Protein AF-0000000075380581 (afdb_homodimer)

Secondary structure (DSSP, 8-state):
--HHHHHHHHHHHHHHHHHHHHHHHHHHHHHHH--TTTTSPPP--TT-EEEE--TT-S-EEEEEE-TTS-EEEEEEEEEEEPTT--SS--EEEEEEEEEE-TT-S-EEEEEEEEEEEETTEEEEEEEEEEEE-TT----TTB-----GGGS-HHHHHHHHHHHHTTT-SHHHHHHHHHHHHHHHHHHHHHHHHHHHHHHHHT-/--HHHHHHHHHHHHHHHHHHHHHHHHHHHHHHH--TTTTSPP---TT-EEEE--TTBS-EEEEEE-TTS-EEEEEEEEEEEPTT--SS--EEEEEEEEEE-TT-S-EEEEEEEEEEEETTEEEEEEEEEEEE-TT----TTS-----GGGS-HHHHHHHHHHHHTTT-SHHHHHHHHHHHHHHHHHHHHHHHHHHHHHHHTT-

Structure (mmCIF, N/CA/C/O backbone):
data_AF-0000000075380581-model_v1
#
loop_
_entity.id
_entity.type
_entity.pdbx_description
1 polymer 'JHL06B08.3 protein, putative'
#
loop_
_atom_site.group_PDB
_atom_site.id
_atom_site.type_symbol
_atom_site.label_atom_id
_atom_site.label_alt_id
_atom_site.label_comp_id
_atom_site.label_asym_id
_atom_site.label_entity_id
_atom_site.label_seq_id
_atom_site.pdbx_PDB_ins_code
_atom_site.Cartn_x
_atom_site.Cartn_y
_atom_site.Cartn_z
_atom_site.occupancy
_atom_site.B_iso_or_equiv
_atom_site.auth_seq_id
_atom_site.auth_comp_id
_atom_site.auth_asym_id
_atom_site.auth_atom_id
_atom_site.pdbx_PDB_model_num
ATOM 1 N N . MET A 1 1 ? -52.375 -24.969 -2.828 1 60.91 1 MET A N 1
ATOM 2 C CA . MET A 1 1 ? -51.75 -25.359 -4.098 1 60.91 1 MET A CA 1
ATOM 3 C C . MET A 1 1 ? -52.25 -26.734 -4.539 1 60.91 1 MET A C 1
ATOM 5 O O . MET A 1 1 ? -52.188 -27.688 -3.764 1 60.91 1 MET A O 1
ATOM 9 N N . THR A 1 2 ? -52.875 -26.688 -5.574 1 78.69 2 THR A N 1
ATOM 10 C CA . THR A 1 2 ? -53.469 -27.938 -6.023 1 78.69 2 THR A CA 1
ATOM 11 C C . THR A 1 2 ? -52.375 -28.938 -6.418 1 78.69 2 THR A C 1
ATOM 13 O O . THR A 1 2 ? -51.25 -28.547 -6.707 1 78.69 2 THR A O 1
ATOM 16 N N . ARG A 1 3 ? -52.656 -30.078 -6.191 1 85.56 3 ARG A N 1
ATOM 17 C CA . ARG A 1 3 ? -51.75 -31.188 -6.488 1 85.56 3 ARG A CA 1
ATOM 18 C C . ARG A 1 3 ? -51.156 -31.047 -7.887 1 85.56 3 ARG A C 1
ATOM 20 O O . ARG A 1 3 ? -49.969 -31.312 -8.094 1 85.56 3 ARG A O 1
ATOM 27 N N . ALA A 1 4 ? -51.906 -30.625 -8.773 1 85.25 4 ALA A N 1
ATOM 28 C CA . ALA A 1 4 ? -51.469 -30.438 -10.156 1 85.25 4 ALA A CA 1
ATOM 29 C C . ALA A 1 4 ? -50.406 -29.344 -10.242 1 85.25 4 ALA A C 1
ATOM 31 O O . ALA A 1 4 ? -49.438 -29.469 -10.984 1 85.25 4 ALA A O 1
ATOM 32 N N . THR A 1 5 ? -50.562 -28.422 -9.359 1 88.81 5 THR A N 1
ATOM 33 C CA . THR A 1 5 ? -49.625 -27.297 -9.359 1 88.81 5 THR A CA 1
ATOM 34 C C . THR A 1 5 ? -48.281 -27.703 -8.781 1 88.81 5 THR A C 1
ATOM 36 O O . THR A 1 5 ? -47.219 -27.281 -9.266 1 88.81 5 THR A O 1
ATOM 39 N N . GLN A 1 6 ? -48.344 -28.609 -7.898 1 88.81 6 GLN A N 1
ATOM 40 C CA . GLN A 1 6 ? -47.125 -29.094 -7.262 1 88.81 6 GLN A CA 1
ATOM 41 C C . GLN A 1 6 ? -46.312 -29.953 -8.227 1 88.81 6 GLN A C 1
ATOM 43 O O . GLN A 1 6 ? -45.094 -29.844 -8.289 1 88.81 6 GLN A O 1
ATOM 48 N N . ILE A 1 7 ? -47.031 -30.719 -8.867 1 86.75 7 ILE A N 1
ATOM 49 C CA . ILE A 1 7 ? -46.406 -31.609 -9.828 1 86.75 7 ILE A CA 1
ATOM 50 C C . ILE A 1 7 ? -45.75 -30.781 -10.945 1 86.75 7 ILE A C 1
ATOM 52 O O . ILE A 1 7 ? -44.625 -31.078 -11.383 1 86.75 7 ILE A O 1
ATOM 56 N N . LEU A 1 8 ? -46.406 -29.75 -11.352 1 87.69 8 LEU A N 1
ATOM 57 C CA . LEU A 1 8 ? -45.875 -28.875 -12.391 1 87.69 8 LEU A CA 1
ATOM 58 C C . LEU A 1 8 ? -44.625 -28.156 -11.922 1 87.69 8 LEU A C 1
ATOM 60 O O . LEU A 1 8 ? -43.656 -28.016 -12.68 1 87.69 8 LEU A O 1
ATOM 64 N N . ARG A 1 9 ? -44.656 -27.844 -10.664 1 88.75 9 ARG A N 1
ATOM 65 C CA . ARG A 1 9 ? -43.5 -27.172 -10.078 1 88.75 9 ARG A CA 1
ATOM 66 C C . ARG A 1 9 ? -42.312 -28.109 -9.969 1 88.75 9 ARG A C 1
ATOM 68 O O . ARG A 1 9 ? -41.188 -27.734 -10.289 1 88.75 9 ARG A O 1
ATOM 75 N N . GLU A 1 10 ? -42.625 -29.312 -9.617 1 87.56 10 GLU A N 1
ATOM 76 C CA . GLU A 1 10 ? -41.562 -30.328 -9.492 1 87.56 10 GLU A CA 1
ATOM 77 C C . GLU A 1 10 ? -41 -30.719 -10.859 1 87.56 10 GLU A C 1
ATOM 79 O O . GLU A 1 10 ? -39.812 -30.953 -11 1 87.56 10 GLU A O 1
ATOM 84 N N . GLY A 1 11 ? -41.875 -30.703 -11.656 1 87.25 11 GLY A N 1
ATOM 85 C CA . GLY A 1 11 ? -41.469 -30.984 -13.023 1 87.25 11 GLY A CA 1
ATOM 86 C C . GLY A 1 11 ? -40.562 -29.906 -13.602 1 87.25 11 GLY A C 1
ATOM 87 O O . GLY A 1 11 ? -39.562 -30.203 -14.242 1 87.25 11 GLY A O 1
ATOM 88 N N . ARG A 1 12 ? -40.938 -28.734 -13.391 1 89.62 12 ARG A N 1
ATOM 89 C CA . ARG A 1 12 ? -40.125 -27.609 -13.859 1 89.62 12 ARG A CA 1
ATOM 90 C C . ARG A 1 12 ? -38.75 -27.609 -13.195 1 89.62 12 ARG A C 1
ATOM 92 O O . ARG A 1 12 ? -37.75 -27.344 -13.844 1 89.62 12 ARG A O 1
ATOM 99 N N . LYS A 1 13 ? -38.75 -27.938 -11.969 1 91.12 13 LYS A N 1
ATOM 100 C CA . LYS A 1 13 ? -37.469 -28.016 -11.227 1 91.12 13 LYS A CA 1
ATOM 101 C C . LYS A 1 13 ? -36.562 -29.078 -11.812 1 91.12 13 LYS A C 1
ATOM 103 O O . LYS A 1 13 ? -35.375 -28.828 -12.016 1 91.12 13 LYS A O 1
ATOM 108 N N . ALA A 1 14 ? -37.188 -30.141 -12.031 1 89.56 14 ALA A N 1
ATOM 109 C CA . ALA A 1 14 ? -36.406 -31.25 -12.578 1 89.56 14 ALA A CA 1
ATOM 110 C C . ALA A 1 14 ? -35.812 -30.906 -13.945 1 89.56 14 ALA A C 1
ATOM 112 O O . ALA A 1 14 ? -34.688 -31.266 -14.258 1 89.56 14 ALA A O 1
ATOM 113 N N . LEU A 1 15 ? -36.594 -30.25 -14.672 1 91.06 15 LEU A N 1
ATOM 114 C CA . LEU A 1 15 ? -36.156 -29.844 -16 1 91.06 15 LEU A CA 1
ATOM 115 C C . LEU A 1 15 ? -35 -28.875 -15.914 1 91.06 15 LEU A C 1
ATOM 117 O O . LEU A 1 15 ? -34.031 -29 -16.656 1 91.06 15 LEU A O 1
ATOM 121 N N . GLU A 1 16 ? -35.031 -27.984 -15.008 1 92.88 16 GLU A N 1
ATOM 122 C CA . GLU A 1 16 ? -33.969 -27 -14.852 1 92.88 16 GLU A CA 1
ATOM 123 C C . GLU A 1 16 ? -32.688 -27.641 -14.273 1 92.88 16 GLU A C 1
ATOM 125 O O . GLU A 1 16 ? -31.594 -27.25 -14.625 1 92.88 16 GLU A O 1
ATOM 130 N N . ASP A 1 17 ? -32.906 -28.594 -13.406 1 93.94 17 ASP A N 1
ATOM 131 C CA . ASP A 1 17 ? -31.766 -29.344 -12.898 1 93.94 17 ASP A CA 1
ATOM 132 C C . ASP A 1 17 ? -31.047 -30.062 -14.031 1 93.94 17 ASP A C 1
ATOM 134 O O . ASP A 1 17 ? -29.812 -30.062 -14.078 1 93.94 17 ASP A O 1
ATOM 138 N N . PHE A 1 18 ? -31.844 -30.578 -14.82 1 94.25 18 PHE A N 1
ATOM 139 C CA . PHE A 1 18 ? -31.281 -31.297 -15.953 1 94.25 18 PHE A CA 1
ATOM 140 C C . PHE A 1 18 ? -30.516 -30.359 -16.875 1 94.25 18 PHE A C 1
ATOM 142 O O . PHE A 1 18 ? -29.422 -30.688 -17.344 1 94.25 18 PHE A O 1
ATOM 149 N N . ASN A 1 19 ? -31.094 -29.266 -17.094 1 95.62 19 ASN A N 1
ATOM 150 C CA . ASN A 1 19 ? -30.438 -28.266 -17.922 1 95.62 19 ASN A CA 1
ATOM 151 C C . ASN A 1 19 ? -29.125 -27.797 -17.328 1 95.62 19 ASN A C 1
ATOM 153 O O . ASN A 1 19 ? -28.109 -27.672 -18.031 1 95.62 19 ASN A O 1
ATOM 157 N N . LEU A 1 20 ? -29.109 -27.547 -16.062 1 96.69 20 LEU A N 1
ATOM 158 C CA . LEU A 1 20 ? -27.891 -27.125 -15.367 1 96.69 20 LEU A CA 1
ATOM 159 C C . LEU A 1 20 ? -26.812 -28.188 -15.461 1 96.69 20 LEU A C 1
ATOM 161 O O . LEU A 1 20 ? -25.641 -27.875 -15.703 1 96.69 20 LEU A O 1
ATOM 165 N N . LEU A 1 21 ? -27.203 -29.344 -15.273 1 96.44 21 LEU A N 1
ATOM 166 C CA . LEU A 1 21 ? -26.266 -30.469 -15.344 1 96.44 21 LEU A CA 1
ATOM 167 C C . LEU A 1 21 ? -25.594 -30.516 -16.719 1 96.44 21 LEU A C 1
ATOM 169 O O . LEU A 1 21 ? -24.375 -30.703 -16.797 1 96.44 21 LEU A O 1
ATOM 173 N N . LYS A 1 22 ? -26.375 -30.328 -17.688 1 97.06 22 LYS A N 1
ATOM 174 C CA . LYS A 1 22 ? -25.859 -30.359 -19.047 1 97.06 22 LYS A CA 1
ATOM 175 C C . LYS A 1 22 ? -24.844 -29.25 -19.281 1 97.06 22 LYS A C 1
ATOM 177 O O . LYS A 1 22 ? -23.812 -29.469 -19.906 1 97.06 22 LYS A O 1
ATOM 182 N N . VAL A 1 23 ? -25.172 -28.125 -18.859 1 97.69 23 VAL A N 1
ATOM 183 C CA . VAL A 1 23 ? -24.297 -26.969 -19.047 1 97.69 23 VAL A CA 1
ATOM 184 C C . VAL A 1 23 ? -23 -27.172 -18.266 1 97.69 23 VAL A C 1
ATOM 186 O O . VAL A 1 23 ? -21.906 -26.859 -18.766 1 97.69 23 VAL A O 1
ATOM 189 N N . LEU A 1 24 ? -23.109 -27.688 -17.094 1 97.69 24 LEU A N 1
ATOM 190 C CA . LEU A 1 24 ? -21.938 -27.953 -16.281 1 97.69 24 LEU A CA 1
ATOM 191 C C . LEU A 1 24 ? -21.016 -28.953 -16.969 1 97.69 24 LEU A C 1
ATOM 193 O O . LEU A 1 24 ? -19.797 -28.734 -17.047 1 97.69 24 LEU A O 1
ATOM 197 N N . GLN A 1 25 ? -21.578 -29.938 -17.453 1 97.19 25 GLN A N 1
ATOM 198 C CA . GLN A 1 25 ? -20.797 -30.953 -18.141 1 97.19 25 GLN A CA 1
ATOM 199 C C . GLN A 1 25 ? -20.125 -30.391 -19.391 1 97.19 25 GLN A C 1
ATOM 201 O O . GLN A 1 25 ? -18.969 -30.734 -19.672 1 97.19 25 GLN A O 1
ATOM 206 N N . SER A 1 26 ? -20.844 -29.578 -20.047 1 97.25 26 SER A N 1
ATOM 207 C CA . SER A 1 26 ? -20.281 -28.922 -21.219 1 97.25 26 SER A CA 1
ATOM 208 C C . SER A 1 26 ? -19.094 -28.031 -20.828 1 97.25 26 SER A C 1
ATOM 210 O O . SER A 1 26 ? -18.062 -28.047 -21.5 1 97.25 26 SER A O 1
ATOM 212 N N . GLU A 1 27 ? -19.188 -27.281 -19.812 1 97.06 27 GLU A N 1
ATOM 213 C CA . GLU A 1 27 ? -18.141 -26.375 -19.359 1 97.06 27 GLU A CA 1
ATOM 214 C C . GLU A 1 27 ? -16.922 -27.156 -18.875 1 97.06 27 GLU A C 1
ATOM 216 O O . GLU A 1 27 ? -15.781 -26.797 -19.172 1 97.06 27 GLU A O 1
ATOM 221 N N . ILE A 1 28 ? -17.141 -28.172 -18.188 1 96.62 28 ILE A N 1
ATOM 222 C CA . ILE A 1 28 ? -16.062 -29.016 -17.719 1 96.62 28 ILE A CA 1
ATOM 223 C C . ILE A 1 28 ? -15.281 -29.578 -18.906 1 96.62 28 ILE A C 1
ATOM 225 O O . ILE A 1 28 ? -14.047 -29.516 -18.938 1 96.62 28 ILE A O 1
ATOM 229 N N . SER A 1 29 ? -16.016 -30.047 -19.859 1 95.81 29 SER A N 1
ATOM 230 C CA . SER A 1 29 ? -15.391 -30.594 -21.047 1 95.81 29 SER A CA 1
ATOM 231 C C . SER A 1 29 ? -14.586 -29.531 -21.797 1 95.81 29 SER A C 1
ATOM 233 O O . SER A 1 29 ? -13.477 -29.797 -22.266 1 95.81 29 SER A O 1
ATOM 235 N N . HIS A 1 30 ? -15.117 -28.469 -21.844 1 95.06 30 HIS A N 1
ATOM 236 C CA . HIS A 1 30 ? -14.438 -27.359 -22.516 1 95.06 30 HIS A CA 1
ATOM 237 C C . HIS A 1 30 ? -13.125 -27.016 -21.812 1 95.06 30 HIS A C 1
ATOM 239 O O . HIS A 1 30 ? -12.086 -26.891 -22.469 1 95.06 30 HIS A O 1
ATOM 245 N N . GLU A 1 31 ? -13.148 -26.859 -20.531 1 92.44 31 GLU A N 1
ATOM 246 C CA . GLU A 1 31 ? -11.969 -26.469 -19.75 1 92.44 31 GLU A CA 1
ATOM 247 C C . GLU A 1 31 ? -10.883 -27.547 -19.828 1 92.44 31 GLU A C 1
ATOM 249 O O . GLU A 1 31 ? -9.695 -27.234 -19.906 1 92.44 31 GLU A O 1
ATOM 254 N N . LEU A 1 32 ? -11.312 -28.719 -19.828 1 90.5 32 LEU A N 1
ATOM 255 C CA . LEU A 1 32 ? -10.367 -29.828 -19.875 1 90.5 32 LEU A CA 1
ATOM 256 C C . LEU A 1 32 ? -9.734 -29.938 -21.25 1 90.5 32 LEU A C 1
ATOM 258 O O . LEU A 1 32 ? -8.586 -30.375 -21.375 1 90.5 32 LEU A O 1
ATOM 262 N N . SER A 1 33 ? -10.469 -29.438 -22.172 1 88.81 33 SER A N 1
ATOM 263 C CA . SER A 1 33 ? -9.969 -29.531 -23.531 1 88.81 33 SER A CA 1
ATOM 264 C C . SER A 1 33 ? -9.148 -28.312 -23.906 1 88.81 33 SER A C 1
ATOM 266 O O . SER A 1 33 ? -8.359 -28.344 -24.859 1 88.81 33 SER A O 1
ATOM 268 N N . SER A 1 34 ? -9.375 -27.281 -23.125 1 78.81 34 SER A N 1
ATOM 269 C CA . SER A 1 34 ? -8.68 -26.031 -23.422 1 78.81 34 SER A CA 1
ATOM 270 C C . SER A 1 34 ? -7.207 -26.109 -23.031 1 78.81 34 SER A C 1
ATOM 272 O O . SER A 1 34 ? -6.871 -26.625 -21.969 1 78.81 34 SER A O 1
ATOM 274 N N . ASN A 1 35 ? -6.301 -26.531 -23.875 1 71.56 35 ASN A N 1
ATOM 275 C CA . ASN A 1 35 ? -4.855 -26.609 -23.703 1 71.56 35 ASN A CA 1
ATOM 276 C C . ASN A 1 35 ? -4.227 -25.234 -23.531 1 71.56 35 ASN A C 1
ATOM 278 O O . ASN A 1 35 ? -3.123 -24.984 -24.016 1 71.56 35 ASN A O 1
ATOM 282 N N . SER A 1 36 ? -4.941 -24.359 -22.812 1 73 36 SER A N 1
ATOM 283 C CA . SER A 1 36 ? -4.543 -22.953 -22.859 1 73 36 SER A CA 1
ATOM 284 C C . SER A 1 36 ? -3.117 -22.766 -22.344 1 73 36 SER A C 1
ATOM 286 O O . SER A 1 36 ? -2.381 -21.906 -22.844 1 73 36 SER A O 1
ATOM 288 N N . PHE A 1 37 ? -2.629 -23.609 -21.438 1 76.06 37 PHE A N 1
ATOM 289 C CA . PHE A 1 37 ? -1.306 -23.375 -20.875 1 76.06 37 PHE A CA 1
ATOM 290 C C . PHE A 1 37 ? -0.41 -24.594 -21.078 1 76.06 37 PHE A C 1
ATOM 292 O O . PHE A 1 37 ? 0.69 -24.672 -20.516 1 76.06 37 PHE A O 1
ATOM 299 N N . GLN A 1 38 ? -0.861 -25.516 -21.844 1 69.44 38 GLN A N 1
ATOM 300 C CA . GLN A 1 38 ? -0.131 -26.766 -22.016 1 69.44 38 GLN A CA 1
ATOM 301 C C . GLN A 1 38 ? 1.135 -26.562 -22.828 1 69.44 38 GLN A C 1
ATOM 303 O O . GLN A 1 38 ? 2.172 -27.156 -22.547 1 69.44 38 GLN A O 1
ATOM 308 N N . ASP A 1 39 ? 1.122 -25.594 -23.781 1 70.12 39 ASP A N 1
ATOM 309 C CA . ASP A 1 39 ? 2.26 -25.469 -24.688 1 70.12 39 ASP A CA 1
ATOM 310 C C . ASP A 1 39 ? 3.236 -24.406 -24.188 1 70.12 39 ASP A C 1
ATOM 312 O O . ASP A 1 39 ? 4.176 -24.031 -24.891 1 70.12 39 ASP A O 1
ATOM 316 N N . ILE A 1 40 ? 2.973 -24.062 -23 1 73.38 40 ILE A N 1
ATOM 317 C CA . ILE A 1 40 ? 3.855 -23.016 -22.5 1 73.38 40 ILE A CA 1
ATOM 318 C C . ILE A 1 40 ? 4.977 -23.641 -21.672 1 73.38 40 ILE A C 1
ATOM 320 O O . ILE A 1 40 ? 4.727 -24.469 -20.797 1 73.38 40 ILE A O 1
ATOM 324 N N . LYS A 1 41 ? 6.188 -23.328 -22.172 1 73.62 41 LYS A N 1
ATOM 325 C CA . LYS A 1 41 ? 7.352 -23.797 -21.438 1 73.62 41 LYS A CA 1
ATOM 326 C C . LYS A 1 41 ? 7.445 -23.125 -20.078 1 73.62 41 LYS A C 1
ATOM 328 O O . LYS A 1 41 ? 7.391 -21.891 -19.969 1 73.62 41 LYS A O 1
ATOM 333 N N . SER A 1 42 ? 7.449 -24.094 -19.047 1 75.62 42 SER A N 1
ATOM 334 C CA . SER A 1 42 ? 7.516 -23.562 -17.688 1 75.62 42 SER A CA 1
ATOM 335 C C . SER A 1 42 ? 8.883 -22.953 -17.391 1 75.62 42 SER A C 1
ATOM 337 O O . SER A 1 42 ? 9.898 -23.406 -17.922 1 75.62 42 SER A O 1
ATOM 339 N N . GLY A 1 43 ? 8.828 -21.875 -16.797 1 82.38 43 GLY A N 1
ATOM 340 C CA . GLY A 1 43 ? 10.078 -21.406 -16.219 1 82.38 43 GLY A CA 1
ATOM 341 C C . GLY A 1 43 ? 10.641 -22.328 -15.156 1 82.38 43 GLY A C 1
ATOM 342 O O . GLY A 1 43 ? 10.078 -23.391 -14.898 1 82.38 43 GLY A O 1
ATOM 343 N N . SER A 1 44 ? 11.891 -21.969 -14.734 1 88.44 44 SER A N 1
ATOM 344 C CA . SER A 1 44 ? 12.562 -22.781 -13.727 1 88.44 44 SER A CA 1
ATOM 345 C C . SER A 1 44 ? 12.578 -22.094 -12.367 1 88.44 44 SER A C 1
ATOM 347 O O . SER A 1 44 ? 12.602 -20.859 -12.297 1 88.44 44 SER A O 1
ATOM 349 N N . LEU A 1 45 ? 12.633 -22.922 -11.352 1 91.69 45 LEU A N 1
ATOM 350 C CA . LEU A 1 45 ? 12.641 -22.438 -9.977 1 91.69 45 LEU A CA 1
ATOM 351 C C . LEU A 1 45 ? 14.047 -22.031 -9.555 1 91.69 45 LEU A C 1
ATOM 353 O O . LEU A 1 45 ? 14.227 -21.328 -8.555 1 91.69 45 LEU A O 1
ATOM 357 N N . GLY A 1 46 ? 14.93 -22.422 -10.328 1 89.12 46 GLY A N 1
ATOM 358 C CA . GLY A 1 46 ? 16.297 -22.234 -9.867 1 89.12 46 GLY A CA 1
ATOM 359 C C . GLY A 1 46 ? 16.578 -22.875 -8.516 1 89.12 46 GLY A C 1
ATOM 360 O O . GLY A 1 46 ? 16.312 -24.062 -8.328 1 89.12 46 GLY A O 1
ATOM 361 N N . ASP A 1 47 ? 17.031 -22.094 -7.605 1 91.06 47 ASP A N 1
ATOM 362 C CA . ASP A 1 47 ? 17.375 -22.609 -6.289 1 91.06 47 ASP A CA 1
ATOM 363 C C . ASP A 1 47 ? 16.203 -22.531 -5.328 1 91.06 47 ASP A C 1
ATOM 365 O O . ASP A 1 47 ? 16.328 -22.844 -4.141 1 91.06 47 ASP A O 1
ATOM 369 N N . PHE A 1 48 ? 15.148 -22.094 -5.836 1 95.56 48 PHE A N 1
ATOM 370 C CA . PHE A 1 48 ? 13.953 -22.031 -4.992 1 95.56 48 PHE A CA 1
ATOM 371 C C . PHE A 1 48 ? 13.305 -23.406 -4.879 1 95.56 48 PHE A C 1
ATOM 373 O O . PHE A 1 48 ? 13.391 -24.219 -5.805 1 95.56 48 PHE A O 1
ATOM 380 N N . VAL A 1 49 ? 12.719 -23.594 -3.744 1 95.31 49 VAL A N 1
ATOM 381 C CA . VAL A 1 49 ? 11.914 -24.797 -3.525 1 95.31 49 VAL A CA 1
ATOM 382 C C . VAL A 1 49 ? 10.461 -24.391 -3.244 1 95.31 49 VAL A C 1
ATOM 384 O O . VAL A 1 49 ? 10.211 -23.406 -2.553 1 95.31 49 VAL A O 1
ATOM 387 N N . LEU A 1 50 ? 9.594 -25.125 -3.76 1 92.88 50 LEU A N 1
ATOM 388 C CA . LEU A 1 50 ? 8.18 -24.922 -3.475 1 92.88 50 LEU A CA 1
ATOM 389 C C . LEU A 1 50 ? 7.844 -25.328 -2.045 1 92.88 50 LEU A C 1
ATOM 391 O O . LEU A 1 50 ? 7.914 -26.516 -1.7 1 92.88 50 LEU A O 1
ATOM 395 N N . ASP A 1 51 ? 7.508 -24.438 -1.294 1 90.81 51 ASP A N 1
ATOM 396 C CA . ASP A 1 51 ? 7.285 -24.641 0.134 1 90.81 51 ASP A CA 1
ATOM 397 C C . ASP A 1 51 ? 5.809 -24.906 0.427 1 90.81 51 ASP A C 1
ATOM 399 O O . ASP A 1 51 ? 5.473 -25.672 1.326 1 90.81 51 ASP A O 1
ATOM 403 N N . TRP A 1 52 ? 4.98 -24.219 -0.213 1 87.25 52 TRP A N 1
ATOM 404 C CA . TRP A 1 52 ? 3.541 -24.359 -0.008 1 87.25 52 TRP A CA 1
ATOM 405 C C . TRP A 1 52 ? 2.785 -24.188 -1.322 1 87.25 52 TRP A C 1
ATOM 407 O O . TRP A 1 52 ? 3.033 -23.234 -2.07 1 87.25 52 TRP A O 1
ATOM 417 N N . ASN A 1 53 ? 1.936 -25.125 -1.609 1 88.12 53 ASN A N 1
ATOM 418 C CA . ASN A 1 53 ? 1.07 -25.094 -2.783 1 88.12 53 ASN A CA 1
ATOM 419 C C . ASN A 1 53 ? -0.187 -25.922 -2.578 1 88.12 53 ASN A C 1
ATOM 421 O O . ASN A 1 53 ? -0.403 -26.906 -3.285 1 88.12 53 ASN A O 1
ATOM 425 N N . SER A 1 54 ? -0.882 -25.453 -1.638 1 88.31 54 SER A N 1
ATOM 426 C CA . SER A 1 54 ? -2.111 -26.188 -1.362 1 88.31 54 SER A CA 1
ATOM 427 C C . SER A 1 54 ? -3.121 -26.016 -2.492 1 88.31 54 SER A C 1
ATOM 429 O O . SER A 1 54 ? -3.293 -24.922 -3.021 1 88.31 54 SER A O 1
ATOM 431 N N . ALA A 1 55 ? -3.795 -27.125 -2.781 1 86.56 55 ALA A N 1
ATOM 432 C CA . ALA A 1 55 ? -4.785 -27.141 -3.852 1 86.56 55 ALA A CA 1
ATOM 433 C C . ALA A 1 55 ? -5.938 -26.188 -3.539 1 86.56 55 ALA A C 1
ATOM 435 O O . ALA A 1 55 ? -6.621 -25.703 -4.445 1 86.56 55 ALA A O 1
ATOM 436 N N . GLN A 1 56 ? -6.086 -25.938 -2.342 1 90.88 56 GLN A N 1
ATOM 437 C CA . GLN A 1 56 ? -7.242 -25.141 -1.954 1 90.88 56 GLN A CA 1
ATOM 438 C C . GLN A 1 56 ? -6.852 -23.688 -1.712 1 90.88 56 GLN A C 1
ATOM 440 O O . GLN A 1 56 ? -7.715 -22.828 -1.537 1 90.88 56 GLN A O 1
ATOM 445 N N . SER A 1 57 ? -5.594 -23.453 -1.751 1 93.06 57 SER A N 1
ATOM 446 C CA . SER A 1 57 ? -5.141 -22.094 -1.526 1 93.06 57 SER A CA 1
ATOM 447 C C . SER A 1 57 ? -4.93 -21.359 -2.846 1 93.06 57 SER A C 1
ATOM 449 O O . SER A 1 57 ? -4.73 -21.984 -3.887 1 93.06 57 SER A O 1
ATOM 451 N N . HIS A 1 58 ? -5.066 -20.078 -2.768 1 94 58 HIS A N 1
ATOM 452 C CA . HIS A 1 58 ? -4.855 -19.266 -3.965 1 94 58 HIS A CA 1
ATOM 453 C C . HIS A 1 58 ? -3.375 -18.969 -4.176 1 94 58 HIS A C 1
ATOM 455 O O . HIS A 1 58 ? -2.943 -18.734 -5.305 1 94 58 HIS A O 1
ATOM 461 N N . ASP A 1 59 ? -2.643 -19.047 -3.09 1 96.12 59 ASP A N 1
ATOM 462 C CA . ASP A 1 59 ? -1.261 -18.578 -3.18 1 96.12 59 ASP A CA 1
ATOM 463 C C . ASP A 1 59 ? -0.292 -19.766 -3.25 1 96.12 59 ASP A C 1
ATOM 465 O O . ASP A 1 59 ? -0.683 -20.906 -3.021 1 96.12 59 ASP A O 1
ATOM 469 N N . VAL A 1 60 ? 0.943 -19.562 -3.768 1 96.94 60 VAL A N 1
ATOM 470 C CA . VAL A 1 60 ? 2.094 -20.453 -3.65 1 96.94 60 VAL A CA 1
ATOM 471 C C . VAL A 1 60 ? 3.211 -19.75 -2.879 1 96.94 60 VAL A C 1
ATOM 473 O O . VAL A 1 60 ? 3.322 -18.516 -2.91 1 96.94 60 VAL A O 1
ATOM 476 N N . VAL A 1 61 ? 3.965 -20.578 -2.152 1 97.44 61 VAL A N 1
ATOM 477 C CA . VAL A 1 61 ? 5.09 -20.031 -1.403 1 97.44 61 VAL A CA 1
ATOM 478 C C . VAL A 1 61 ? 6.371 -20.766 -1.78 1 97.44 61 VAL A C 1
ATOM 480 O O . VAL A 1 61 ? 6.402 -22 -1.798 1 97.44 61 VAL A O 1
ATOM 483 N N . LEU A 1 62 ? 7.367 -19.984 -2.156 1 97.75 62 LEU A N 1
ATOM 484 C CA . LEU A 1 62 ? 8.688 -20.516 -2.461 1 97.75 62 LEU A CA 1
ATOM 485 C C . LEU A 1 62 ? 9.719 -20.031 -1.449 1 97.75 62 LEU A C 1
ATOM 487 O O . LEU A 1 62 ? 9.586 -18.922 -0.912 1 97.75 62 LEU A O 1
ATOM 491 N N . ARG A 1 63 ? 10.75 -20.875 -1.258 1 97.38 63 ARG A N 1
ATOM 492 C CA . ARG A 1 63 ? 11.812 -20.484 -0.343 1 97.38 63 ARG A CA 1
ATOM 493 C C . ARG A 1 63 ? 13.18 -20.859 -0.903 1 97.38 63 ARG A C 1
ATOM 495 O O . ARG A 1 63 ? 13.305 -21.844 -1.644 1 97.38 63 ARG A O 1
ATOM 502 N N . ARG A 1 64 ? 14.047 -20.094 -0.561 1 95.19 64 ARG A N 1
ATOM 503 C CA . ARG A 1 64 ? 15.453 -20.328 -0.895 1 95.19 64 ARG A CA 1
ATOM 504 C C . ARG A 1 64 ? 16.359 -19.891 0.245 1 95.19 64 ARG A C 1
ATOM 506 O O . ARG A 1 64 ? 16.156 -18.828 0.847 1 95.19 64 ARG A O 1
ATOM 513 N N . LYS A 1 65 ? 17.312 -20.734 0.581 1 92.25 65 LYS A N 1
ATOM 514 C CA . LYS A 1 65 ? 18.328 -20.406 1.57 1 92.25 65 LYS A CA 1
ATOM 515 C C . LYS A 1 65 ? 19.734 -20.453 0.96 1 92.25 65 LYS A C 1
ATOM 517 O O . LYS A 1 65 ? 20.094 -21.453 0.327 1 92.25 65 LYS A O 1
ATOM 522 N N . SER A 1 66 ? 20.406 -19.406 1.068 1 89.12 66 SER A N 1
ATOM 523 C CA . SER A 1 66 ? 21.766 -19.359 0.527 1 89.12 66 SER A CA 1
ATOM 524 C C . SER A 1 66 ? 22.766 -19.969 1.502 1 89.12 66 SER A C 1
ATOM 526 O O . SER A 1 66 ? 22.422 -20.266 2.646 1 89.12 66 SER A O 1
ATOM 528 N N . GLU A 1 67 ? 23.953 -20.141 1.047 1 85.88 67 GLU A N 1
ATOM 529 C CA . GLU A 1 67 ? 25.016 -20.703 1.884 1 85.88 67 GLU A CA 1
ATOM 530 C C . GLU A 1 67 ? 25.375 -19.75 3.025 1 85.88 67 GLU A C 1
ATOM 532 O O . GLU A 1 67 ? 25.75 -20.188 4.109 1 85.88 67 GLU A O 1
ATOM 537 N N . SER A 1 68 ? 25.203 -18.438 2.791 1 86.75 68 SER A N 1
ATOM 538 C CA . SER A 1 68 ? 25.5 -17.438 3.801 1 86.75 68 SER A CA 1
ATOM 539 C C . SER A 1 68 ? 24.438 -17.438 4.902 1 86.75 68 SER A C 1
ATOM 541 O O . SER A 1 68 ? 24.625 -16.812 5.949 1 86.75 68 SER A O 1
ATOM 543 N N . GLY A 1 69 ? 23.375 -18.125 4.668 1 91.44 69 GLY A N 1
ATOM 544 C CA . GLY A 1 69 ? 22.281 -18.172 5.637 1 91.44 69 GLY A CA 1
ATOM 545 C C . GLY A 1 69 ? 21.156 -17.219 5.312 1 91.44 69 GLY A C 1
ATOM 546 O O . GLY A 1 69 ? 20.125 -17.203 5.996 1 91.44 69 GLY A O 1
ATOM 547 N N . GLU A 1 70 ? 21.297 -16.391 4.301 1 94.25 70 GLU A N 1
ATOM 548 C CA . GLU A 1 70 ? 20.219 -15.508 3.854 1 94.25 70 GLU A CA 1
ATOM 549 C C . GLU A 1 70 ? 19.031 -16.312 3.33 1 94.25 70 GLU A C 1
ATOM 551 O O . GLU A 1 70 ? 19.203 -17.281 2.592 1 94.25 70 GLU A O 1
ATOM 556 N N . GLU A 1 71 ? 17.875 -15.883 3.744 1 95.31 71 GLU A N 1
ATOM 557 C CA . GLU A 1 71 ? 16.656 -16.547 3.311 1 95.31 71 GLU A CA 1
ATOM 558 C C . GLU A 1 71 ? 15.812 -15.633 2.438 1 95.31 71 GLU A C 1
ATOM 560 O O . GLU A 1 71 ? 15.594 -14.469 2.779 1 95.31 71 GLU A O 1
ATOM 565 N N . VAL A 1 72 ? 15.383 -16.156 1.326 1 96.94 72 VAL A N 1
ATOM 566 C CA . VAL A 1 72 ? 14.461 -15.453 0.448 1 96.94 72 VAL A CA 1
ATOM 567 C C . VAL A 1 72 ? 13.156 -16.234 0.326 1 96.94 72 VAL A C 1
ATOM 569 O O . VAL A 1 72 ? 13.164 -17.422 -0.039 1 96.94 72 VAL A O 1
ATOM 572 N N . ALA A 1 73 ? 12.109 -15.625 0.707 1 97.31 73 ALA A N 1
ATOM 573 C CA . ALA A 1 73 ? 10.789 -16.234 0.572 1 97.31 73 ALA A CA 1
ATOM 574 C C . ALA A 1 73 ? 9.938 -15.477 -0.44 1 97.31 73 ALA A C 1
ATOM 576 O O . ALA A 1 73 ? 9.953 -14.242 -0.471 1 97.31 73 ALA A O 1
ATOM 577 N N . VAL A 1 74 ? 9.227 -16.188 -1.267 1 98.12 74 VAL A N 1
ATOM 578 C CA . VAL A 1 74 ? 8.352 -15.609 -2.281 1 98.12 74 VAL A CA 1
ATOM 579 C C . VAL A 1 74 ? 6.926 -16.125 -2.09 1 98.12 74 VAL A C 1
ATOM 581 O O . VAL A 1 74 ? 6.695 -17.328 -2.072 1 98.12 74 VAL A O 1
ATOM 584 N N . SER A 1 75 ? 6.012 -15.266 -1.88 1 97.94 75 SER A N 1
ATOM 585 C CA . SER A 1 75 ? 4.586 -15.578 -1.886 1 97.94 75 SER A CA 1
ATOM 586 C C . SER A 1 75 ? 3.889 -14.945 -3.086 1 97.94 75 SER A C 1
ATOM 588 O O . SER A 1 75 ? 4.062 -13.75 -3.354 1 97.94 75 SER A O 1
ATOM 590 N N . ALA A 1 76 ? 3.119 -15.727 -3.789 1 98 76 ALA A N 1
ATOM 591 C CA . ALA A 1 76 ? 2.525 -15.203 -5.02 1 98 76 ALA A CA 1
ATOM 592 C C . ALA A 1 76 ? 1.092 -15.695 -5.188 1 98 76 ALA A C 1
ATOM 594 O O . ALA A 1 76 ? 0.768 -16.828 -4.809 1 98 76 ALA A O 1
ATOM 595 N N . LEU A 1 77 ? 0.273 -14.906 -5.715 1 97.75 77 LEU A N 1
ATOM 596 C CA . LEU A 1 77 ? -1.103 -15.25 -6.051 1 97.75 77 LEU A CA 1
ATOM 597 C C . LEU A 1 77 ? -1.588 -14.453 -7.254 1 97.75 77 LEU A C 1
ATOM 599 O O . LEU A 1 77 ? -0.972 -13.453 -7.629 1 97.75 77 LEU A O 1
ATOM 603 N N . LEU A 1 78 ? -2.598 -14.906 -7.883 1 95.5 78 LEU A N 1
ATOM 604 C CA . LEU A 1 78 ? -3.143 -14.195 -9.039 1 95.5 78 LEU A CA 1
ATOM 605 C C . LEU A 1 78 ? -3.896 -12.945 -8.602 1 95.5 78 LEU A C 1
ATOM 607 O O . LEU A 1 78 ? -4.656 -12.984 -7.629 1 95.5 78 LEU A O 1
ATOM 611 N N . GLY A 1 79 ? -3.588 -11.805 -9.266 1 93.75 79 GLY A N 1
ATOM 612 C CA . GLY A 1 79 ? -4.324 -10.57 -9.031 1 93.75 79 GLY A CA 1
ATOM 613 C C . GLY A 1 79 ? -5.629 -10.5 -9.797 1 93.75 79 GLY A C 1
ATOM 614 O O . GLY A 1 79 ? -6.191 -11.531 -10.18 1 93.75 79 GLY A O 1
ATOM 615 N N . GLN A 1 80 ? -6.066 -9.25 -9.875 1 82.88 80 GLN A N 1
ATOM 616 C CA . GLN A 1 80 ? -7.316 -9.031 -10.602 1 82.88 80 GLN A CA 1
ATOM 617 C C . GLN A 1 80 ? -7.074 -8.945 -12.102 1 82.88 80 GLN A C 1
ATOM 619 O O . GLN A 1 80 ? -5.949 -8.695 -12.539 1 82.88 80 GLN A O 1
ATOM 624 N N . GLU A 1 81 ? -8.094 -9.312 -12.836 1 75.81 81 GLU A N 1
ATOM 625 C CA . GLU A 1 81 ? -8.008 -9.234 -14.297 1 75.81 81 GLU A CA 1
ATOM 626 C C . GLU A 1 81 ? -7.805 -7.793 -14.758 1 75.81 81 GLU A C 1
ATOM 628 O O . GLU A 1 81 ? -8.414 -6.871 -14.219 1 75.81 81 GLU A O 1
ATOM 633 N N . THR A 1 82 ? -6.684 -7.664 -15.43 1 63.53 82 THR A N 1
ATOM 634 C CA . THR A 1 82 ? -6.523 -6.363 -16.062 1 63.53 82 THR A CA 1
ATOM 635 C C . THR A 1 82 ? -6.977 -6.418 -17.516 1 63.53 82 THR A C 1
ATOM 637 O O . THR A 1 82 ? -6.723 -7.406 -18.219 1 63.53 82 THR A O 1
ATOM 640 N N . ARG A 1 83 ? -7.902 -5.613 -17.875 1 56.06 83 ARG A N 1
ATOM 641 C CA . ARG A 1 83 ? -8.562 -5.547 -19.172 1 56.06 83 ARG A CA 1
ATOM 642 C C . ARG A 1 8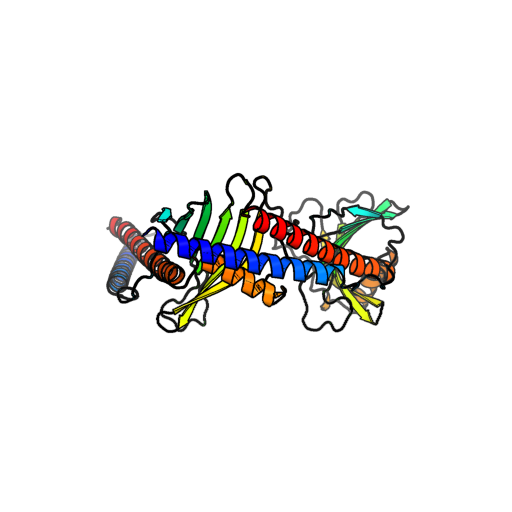3 ? -7.547 -5.629 -20.312 1 56.06 83 ARG A C 1
ATOM 644 O O . ARG A 1 83 ? -7.867 -6.098 -21.406 1 56.06 83 ARG A O 1
ATOM 651 N N . ASP A 1 84 ? -6.539 -5.152 -20.219 1 56.47 84 ASP A N 1
ATOM 652 C CA . ASP A 1 84 ? -5.723 -4.832 -21.391 1 56.47 84 ASP A CA 1
ATOM 653 C C . ASP A 1 84 ? -4.766 -5.977 -21.719 1 56.47 84 ASP A C 1
ATOM 655 O O . ASP A 1 84 ? -3.865 -5.82 -22.547 1 56.47 84 ASP A O 1
ATOM 659 N N . SER A 1 85 ? -4.961 -7.219 -21.141 1 59.16 85 SER A N 1
ATOM 660 C CA . SER A 1 85 ? -3.803 -8.078 -21.375 1 59.16 85 SER A CA 1
ATOM 661 C C . SER A 1 85 ? -4.027 -8.992 -22.578 1 59.16 85 SER A C 1
ATOM 663 O O . SER A 1 85 ? -5.031 -9.703 -22.656 1 59.16 85 SER A O 1
ATOM 665 N N . GLU A 1 86 ? -3.562 -8.539 -23.672 1 62.22 86 GLU A N 1
ATOM 666 C CA . GLU A 1 86 ? -3.58 -9.32 -24.906 1 62.22 86 GLU A CA 1
ATOM 667 C C . GLU A 1 86 ? -2.697 -10.562 -24.781 1 62.22 86 GLU A C 1
ATOM 669 O O . GLU A 1 86 ? -2.646 -11.391 -25.703 1 62.22 86 GLU A O 1
ATOM 674 N N . GLY A 1 87 ? -2.154 -10.852 -23.656 1 73.44 87 GLY A N 1
ATOM 675 C CA . GLY A 1 87 ? -1.242 -11.977 -23.562 1 73.44 87 GLY A CA 1
ATOM 676 C C . GLY A 1 87 ? -1.92 -13.266 -23.141 1 73.44 87 GLY A C 1
ATOM 677 O O . GLY A 1 87 ? -3.146 -13.32 -23.031 1 73.44 87 GLY A O 1
ATOM 678 N N . LYS A 1 88 ? -1.033 -14.375 -23.203 1 80 88 LYS A N 1
ATOM 679 C CA . LYS A 1 88 ? -1.518 -15.695 -22.812 1 80 88 LYS A CA 1
ATOM 680 C C . LYS A 1 88 ? -1.979 -15.695 -21.359 1 80 88 LYS A C 1
ATOM 682 O O . LYS A 1 88 ? -2.826 -16.5 -20.969 1 80 88 LYS A O 1
ATOM 687 N N . PHE A 1 89 ? -1.407 -14.734 -20.641 1 87.44 89 PHE A N 1
ATOM 688 C CA . PHE A 1 89 ? -1.738 -14.641 -19.219 1 87.44 89 PHE A CA 1
ATOM 689 C C . PHE A 1 89 ? -2.516 -13.359 -18.938 1 87.44 89 PHE A C 1
ATOM 691 O O . PHE A 1 89 ? -1.923 -12.297 -18.75 1 87.44 89 PHE A O 1
ATOM 698 N N . PRO A 1 90 ? -3.758 -13.508 -18.781 1 82.62 90 PRO A N 1
ATOM 699 C CA . PRO A 1 90 ? -4.605 -12.312 -18.719 1 82.62 90 PRO A CA 1
ATOM 700 C C . PRO A 1 90 ? -4.492 -11.594 -17.375 1 82.62 90 PRO A C 1
ATOM 702 O O . PRO A 1 90 ? -4.883 -10.43 -17.266 1 82.62 90 PRO A O 1
ATOM 705 N N . ARG A 1 91 ? -3.992 -12.242 -16.422 1 89.69 91 ARG A N 1
ATOM 706 C CA . ARG A 1 91 ? -3.938 -11.625 -15.094 1 89.69 91 ARG A CA 1
ATOM 707 C C . ARG A 1 91 ? -2.496 -11.5 -14.609 1 89.69 91 ARG A C 1
ATOM 709 O O . ARG A 1 91 ? -1.655 -12.344 -14.922 1 89.69 91 ARG A O 1
ATOM 716 N N . GLU A 1 92 ? -2.334 -10.492 -13.836 1 92.81 92 GLU A N 1
ATOM 717 C CA . GLU A 1 92 ? -1.02 -10.32 -13.227 1 92.81 92 GLU A CA 1
ATOM 718 C C . GLU A 1 92 ? -0.874 -11.195 -11.977 1 92.81 92 GLU A C 1
ATOM 720 O O . GLU A 1 92 ? -1.871 -11.57 -11.359 1 92.81 92 GLU A O 1
ATOM 725 N N . VAL A 1 93 ? 0.357 -11.469 -11.703 1 95.88 93 VAL A N 1
ATOM 726 C CA . VAL A 1 93 ? 0.672 -12.164 -10.461 1 95.88 93 VAL A CA 1
ATOM 727 C C . VAL A 1 93 ? 1.154 -11.164 -9.414 1 95.88 93 VAL A C 1
ATOM 729 O O . VAL A 1 93 ? 2.047 -10.359 -9.68 1 95.88 93 VAL A O 1
ATOM 732 N N . LEU A 1 94 ? 0.479 -11.117 -8.305 1 97.62 94 LEU A N 1
ATOM 733 C CA . LEU A 1 94 ? 0.963 -10.352 -7.16 1 97.62 94 LEU A CA 1
ATOM 734 C C . LEU A 1 94 ? 1.999 -11.141 -6.371 1 97.62 94 LEU A C 1
ATOM 736 O O . LEU A 1 94 ? 1.691 -12.203 -5.828 1 97.62 94 LEU A O 1
ATOM 740 N N . MET A 1 95 ? 3.143 -10.633 -6.32 1 98.19 95 MET A N 1
ATOM 741 C CA .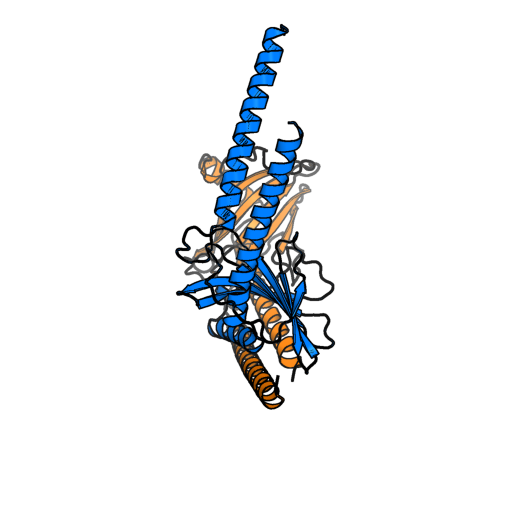 MET A 1 95 ? 4.27 -11.352 -5.734 1 98.19 95 MET A CA 1
ATOM 742 C C . MET A 1 95 ? 4.879 -10.562 -4.582 1 98.19 95 MET A C 1
ATOM 744 O O . MET A 1 95 ? 5.176 -9.375 -4.727 1 98.19 95 MET A O 1
ATOM 748 N N . LYS A 1 96 ? 5.027 -11.195 -3.441 1 97.75 96 LYS A N 1
ATOM 749 C CA . LYS A 1 96 ? 5.73 -10.641 -2.293 1 97.75 96 LYS A CA 1
ATOM 750 C C . LYS A 1 96 ? 7.066 -11.344 -2.072 1 97.75 96 LYS A C 1
ATOM 752 O O . LYS A 1 96 ? 7.117 -12.57 -1.976 1 97.75 96 LYS A O 1
ATOM 757 N N . VAL A 1 97 ? 8.102 -10.609 -2.041 1 98.25 97 VAL A N 1
ATOM 758 C CA . VAL A 1 97 ? 9.438 -11.156 -1.819 1 98.25 97 VAL A CA 1
ATOM 759 C C . VAL A 1 97 ? 9.969 -10.688 -0.466 1 98.25 97 VAL A C 1
ATOM 761 O O . VAL A 1 97 ? 10.008 -9.492 -0.185 1 98.25 97 VAL A O 1
ATOM 764 N N . CYS A 1 98 ? 10.398 -11.609 0.334 1 96.88 98 CYS A N 1
ATOM 765 C CA . CYS A 1 98 ? 10.961 -11.297 1.642 1 96.88 98 CYS A CA 1
ATOM 766 C C . CYS A 1 98 ? 12.406 -11.773 1.739 1 96.88 98 CYS A C 1
ATOM 768 O O . CYS A 1 98 ? 12.703 -12.93 1.427 1 96.88 98 CYS A O 1
ATOM 770 N N . VAL A 1 99 ? 13.234 -10.922 2.131 1 96.38 99 VAL A N 1
ATOM 771 C CA . VAL A 1 99 ? 14.648 -11.25 2.311 1 96.38 99 VAL A CA 1
ATOM 772 C C . VAL A 1 99 ? 15.023 -11.109 3.783 1 96.38 99 VAL A C 1
ATOM 774 O O . VAL A 1 99 ? 14.828 -10.047 4.383 1 96.38 99 VAL A O 1
ATOM 777 N N . ARG A 1 100 ? 15.594 -12.148 4.32 1 94.31 100 ARG A N 1
ATOM 778 C CA . ARG A 1 100 ? 16.031 -12.148 5.715 1 94.31 100 ARG A CA 1
ATOM 779 C C . ARG A 1 100 ? 17.5 -12.516 5.82 1 94.31 100 ARG A C 1
ATOM 781 O O . ARG A 1 100 ? 17.953 -13.484 5.215 1 94.31 100 ARG A O 1
ATOM 788 N N . LYS A 1 101 ? 18.172 -11.727 6.605 1 92.12 101 LYS A N 1
ATOM 789 C CA . LYS A 1 101 ? 19.578 -12.023 6.879 1 92.12 101 LYS A CA 1
ATOM 790 C C . LYS A 1 101 ? 19.734 -12.914 8.109 1 92.12 101 LYS A C 1
ATOM 792 O O . LYS A 1 101 ? 18.875 -12.898 9 1 92.12 101 LYS A O 1
ATOM 797 N N . PRO A 1 102 ? 20.812 -13.711 8.086 1 90.75 102 PRO A N 1
ATOM 798 C CA . PRO A 1 102 ? 21 -14.609 9.227 1 90.75 102 PRO A CA 1
ATOM 799 C C . PRO A 1 102 ? 21.109 -13.859 10.555 1 90.75 102 PRO A C 1
ATOM 801 O O . PRO A 1 102 ? 21.781 -12.828 10.633 1 90.75 102 PRO A O 1
ATOM 804 N N . GLY A 1 103 ? 20.391 -14.328 11.547 1 86.75 103 GLY A N 1
ATOM 805 C CA . GLY A 1 103 ? 20.484 -13.781 12.891 1 86.75 103 GLY A CA 1
ATOM 806 C C . GLY A 1 103 ? 19.594 -12.562 13.109 1 86.75 103 GLY A C 1
ATOM 807 O O . GLY A 1 103 ? 19.547 -12.016 14.211 1 86.75 103 GLY A O 1
ATOM 808 N N . LEU A 1 104 ? 19.047 -12.031 12.086 1 86.38 104 LEU A N 1
ATOM 809 C CA . LEU A 1 104 ? 18.172 -10.883 12.227 1 86.38 104 LEU A CA 1
ATOM 810 C C . LEU A 1 104 ? 16.703 -11.312 12.188 1 86.38 104 LEU A C 1
ATOM 812 O O . LEU A 1 104 ? 16.328 -12.195 11.414 1 86.38 104 LEU A O 1
ATOM 816 N N . SER A 1 105 ? 15.945 -10.711 13.055 1 86.56 105 SER A N 1
ATOM 817 C CA . SER A 1 105 ? 14.508 -10.969 13.031 1 86.56 105 SER A CA 1
ATOM 818 C C . SER A 1 105 ? 13.797 -10.047 12.055 1 86.56 105 SER A C 1
ATOM 820 O O . SER A 1 105 ? 12.656 -10.297 11.672 1 86.56 105 SER A O 1
ATOM 822 N N . SER A 1 106 ? 14.508 -9.016 11.656 1 87.88 106 SER A N 1
ATOM 823 C CA . SER A 1 106 ? 13.953 -8.062 10.703 1 87.88 106 SER A CA 1
ATOM 824 C C . SER A 1 106 ? 14.102 -8.547 9.273 1 87.88 106 SER A C 1
ATOM 826 O O . SER A 1 106 ? 14.906 -9.445 9 1 87.88 106 SER A O 1
ATOM 828 N N . MET A 1 107 ? 13.281 -8.055 8.383 1 91.88 107 MET A N 1
ATOM 829 C CA . MET A 1 107 ? 13.359 -8.469 6.984 1 91.88 107 MET A CA 1
ATOM 830 C C . MET A 1 107 ? 12.977 -7.316 6.059 1 91.88 107 MET A C 1
ATOM 832 O O . MET A 1 107 ? 12.297 -6.379 6.477 1 91.88 107 MET A O 1
ATOM 836 N N . LEU A 1 108 ? 13.492 -7.441 4.828 1 93.75 108 LEU A N 1
ATOM 837 C CA . LEU A 1 108 ? 13.062 -6.562 3.742 1 93.75 108 LEU A CA 1
ATOM 838 C C . LEU A 1 108 ? 11.984 -7.227 2.9 1 93.75 108 LEU A C 1
ATOM 840 O O . LEU A 1 108 ? 12.125 -8.383 2.492 1 93.75 108 LEU A O 1
ATOM 844 N N . GLN A 1 109 ? 10.953 -6.508 2.744 1 95.06 109 GLN A N 1
ATOM 845 C CA . GLN A 1 109 ? 9.852 -7.043 1.946 1 95.06 109 GLN A CA 1
ATOM 846 C C . GLN A 1 109 ? 9.586 -6.168 0.723 1 95.06 109 GLN A C 1
ATOM 848 O O . GLN A 1 109 ? 9.57 -4.941 0.821 1 95.06 109 GLN A O 1
ATOM 853 N N . PHE A 1 110 ? 9.305 -6.762 -0.411 1 97.19 110 PHE A N 1
ATOM 854 C CA . PHE A 1 110 ? 8.961 -6.09 -1.659 1 97.19 110 PHE A CA 1
ATOM 855 C C . PHE A 1 110 ? 7.625 -6.586 -2.189 1 97.19 110 PHE A C 1
ATOM 857 O O . PHE A 1 110 ? 7.406 -7.793 -2.305 1 97.19 110 PHE A O 1
ATOM 864 N N . ASP A 1 111 ? 6.75 -5.703 -2.445 1 97.12 111 ASP A N 1
ATOM 865 C CA . ASP A 1 111 ? 5.535 -6.027 -3.186 1 97.12 111 ASP A CA 1
ATOM 866 C C . ASP A 1 111 ? 5.727 -5.805 -4.684 1 97.12 111 ASP A C 1
ATOM 868 O O . ASP A 1 111 ? 6.086 -4.707 -5.109 1 97.12 111 ASP A O 1
ATOM 872 N N . CYS A 1 112 ? 5.438 -6.824 -5.449 1 97.5 112 CYS A N 1
ATOM 873 C CA . CYS A 1 112 ? 5.73 -6.766 -6.879 1 97.5 112 CYS A CA 1
ATOM 874 C C . CYS A 1 112 ? 4.535 -7.238 -7.699 1 97.5 112 CYS A C 1
ATOM 876 O O . CYS A 1 112 ? 3.658 -7.934 -7.184 1 97.5 112 CYS A O 1
ATOM 878 N N . GLY A 1 113 ? 4.512 -6.824 -8.93 1 96.19 113 GLY A N 1
ATOM 879 C CA . GLY A 1 113 ? 3.604 -7.348 -9.938 1 96.19 113 GLY A CA 1
ATOM 880 C C . GLY A 1 113 ? 4.316 -7.992 -11.109 1 96.19 113 GLY A C 1
ATOM 881 O O . GLY A 1 113 ? 5.305 -7.457 -11.617 1 96.19 113 GLY A O 1
ATOM 882 N N . VAL A 1 114 ? 3.828 -9.156 -11.469 1 95.31 114 VAL A N 1
ATOM 883 C CA . VAL A 1 114 ? 4.41 -9.891 -12.586 1 95.31 114 VAL A CA 1
ATOM 884 C C . VAL A 1 114 ? 3.408 -9.961 -13.734 1 95.31 114 VAL A C 1
ATOM 886 O O . VAL A 1 114 ? 2.248 -10.32 -13.531 1 95.31 114 VAL A O 1
ATOM 889 N N . SER A 1 115 ? 3.883 -9.602 -14.875 1 91.62 115 SER A N 1
ATOM 890 C CA . SER A 1 115 ? 3.025 -9.672 -16.047 1 91.62 115 SER A CA 1
ATOM 891 C C . SER A 1 115 ? 3.805 -10.148 -17.281 1 91.62 115 SER A C 1
ATOM 893 O O . SER A 1 115 ? 5.039 -10.148 -17.266 1 91.62 115 SER A O 1
ATOM 895 N N . GLU A 1 116 ? 3.025 -10.578 -18.203 1 87.12 116 GLU A N 1
ATOM 896 C CA . GLU A 1 116 ? 3.631 -10.969 -19.469 1 87.12 116 GLU A CA 1
ATOM 897 C C . GLU A 1 116 ? 4.008 -9.742 -20.297 1 87.12 116 GLU A C 1
ATOM 899 O O . GLU A 1 116 ? 3.225 -8.797 -20.406 1 87.12 116 GLU A O 1
ATOM 904 N N . LYS A 1 117 ? 5.199 -9.57 -20.688 1 80.44 117 LYS A N 1
ATOM 905 C CA . LYS A 1 117 ? 5.664 -8.469 -21.516 1 80.44 117 LYS A CA 1
ATOM 906 C C . LYS A 1 117 ? 5.543 -8.812 -23 1 80.44 117 LYS A C 1
ATOM 908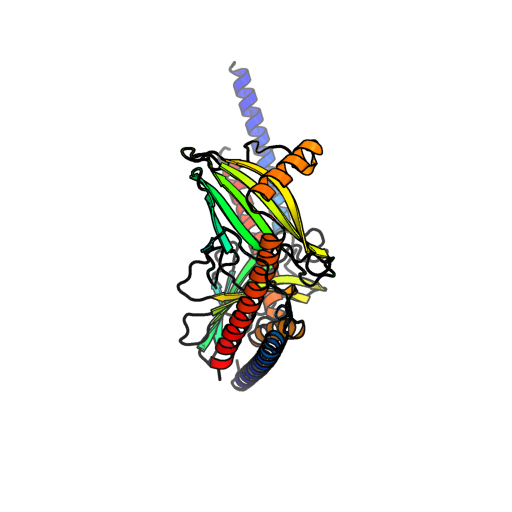 O O . LYS A 1 117 ? 4.988 -8.031 -23.781 1 80.44 117 LYS A O 1
ATOM 913 N N . ASP A 1 118 ? 6.254 -9.836 -23.438 1 77.69 118 ASP A N 1
ATOM 914 C CA . ASP A 1 118 ? 6.223 -10.391 -24.781 1 77.69 118 ASP A CA 1
ATOM 915 C C . ASP A 1 118 ? 5.992 -11.898 -24.75 1 77.69 118 ASP A C 1
ATOM 917 O O . ASP A 1 118 ? 5.867 -12.492 -23.688 1 77.69 118 ASP A O 1
ATOM 921 N N . VAL A 1 119 ? 5.848 -12.336 -25.969 1 70.12 119 VAL A N 1
ATOM 922 C CA . VAL A 1 119 ? 5.629 -13.773 -26.062 1 70.12 119 VAL A CA 1
ATOM 923 C C . VAL A 1 119 ? 6.734 -14.516 -25.312 1 70.12 119 VAL A C 1
ATOM 925 O O . VAL A 1 119 ? 7.914 -14.383 -25.641 1 70.12 119 VAL A O 1
ATOM 928 N N . HIS A 1 120 ? 6.395 -15.156 -24.266 1 70.06 120 HIS A N 1
ATOM 929 C CA . HIS A 1 120 ? 7.219 -16.047 -23.453 1 70.06 120 HIS A CA 1
ATOM 930 C C . HIS A 1 120 ? 8.164 -15.25 -22.562 1 70.06 120 HIS A C 1
ATOM 932 O O . HIS A 1 120 ? 9.195 -15.766 -22.125 1 70.06 120 HIS A O 1
ATOM 938 N N . ARG A 1 121 ? 7.883 -13.938 -22.453 1 84.62 121 ARG A N 1
ATOM 939 C CA . ARG A 1 121 ? 8.727 -13.141 -21.578 1 84.62 121 ARG A CA 1
ATOM 940 C C . ARG A 1 121 ? 7.898 -12.414 -20.531 1 84.62 121 ARG A C 1
ATOM 942 O O . ARG A 1 121 ? 6.789 -11.953 -20.812 1 84.62 121 ARG A O 1
ATOM 949 N N . SER A 1 122 ? 8.414 -12.57 -19.391 1 89.44 122 SER A N 1
ATOM 950 C CA . SER A 1 122 ? 7.75 -11.883 -18.297 1 89.44 122 SER A CA 1
ATOM 951 C C . SER A 1 122 ? 8.656 -10.828 -17.672 1 89.44 122 SER A C 1
ATOM 953 O O . SER A 1 122 ? 9.867 -10.812 -17.922 1 89.44 122 SER A O 1
ATOM 955 N N . ASP A 1 123 ? 8.016 -9.922 -17.078 1 90.19 123 ASP A N 1
ATOM 956 C CA . ASP A 1 123 ? 8.719 -8.898 -16.312 1 90.19 123 ASP A CA 1
ATOM 957 C C . ASP A 1 123 ? 8 -8.617 -14.992 1 90.19 123 ASP A C 1
ATOM 959 O O . ASP A 1 123 ? 6.82 -8.945 -14.836 1 90.19 123 ASP A O 1
ATOM 963 N N . PHE A 1 124 ? 8.852 -8.156 -14.039 1 95 124 PHE A N 1
ATOM 964 C CA . PHE A 1 124 ? 8.188 -7.766 -12.797 1 95 124 PHE A CA 1
ATOM 965 C C . PHE A 1 124 ? 8.508 -6.316 -12.445 1 95 124 PHE A C 1
ATOM 967 O O . PHE A 1 124 ? 9.57 -5.809 -12.805 1 95 124 PHE A O 1
ATOM 974 N N . ASN A 1 125 ? 7.539 -5.695 -11.859 1 95.5 125 ASN A N 1
ATOM 975 C CA . ASN A 1 125 ? 7.676 -4.34 -11.336 1 95.5 125 ASN A CA 1
ATOM 976 C C . ASN A 1 125 ? 7.543 -4.305 -9.82 1 95.5 125 ASN A C 1
ATOM 978 O O . ASN A 1 125 ? 6.703 -5.008 -9.25 1 95.5 125 ASN A O 1
ATOM 982 N N . ILE A 1 126 ? 8.422 -3.518 -9.227 1 97.5 126 ILE A N 1
ATOM 983 C CA . ILE A 1 126 ? 8.32 -3.342 -7.781 1 97.5 126 ILE A CA 1
ATOM 984 C C . ILE A 1 126 ? 7.348 -2.205 -7.465 1 97.5 126 ILE A C 1
ATOM 986 O O . ILE A 1 126 ? 7.484 -1.099 -7.992 1 97.5 126 ILE A O 1
ATOM 990 N N . HIS A 1 127 ? 6.379 -2.486 -6.641 1 95.06 127 HIS A N 1
ATOM 991 C CA . HIS A 1 127 ? 5.375 -1.491 -6.281 1 95.06 127 HIS A CA 1
ATOM 992 C C . HIS A 1 127 ? 5.711 -0.832 -4.945 1 95.06 127 HIS A C 1
ATOM 994 O O . HIS A 1 127 ? 5.391 0.338 -4.73 1 95.06 127 HIS A O 1
ATOM 1000 N N . SER A 1 128 ? 6.301 -1.58 -4.043 1 94.06 128 SER A N 1
ATOM 1001 C CA . SER A 1 128 ? 6.633 -1.059 -2.721 1 94.06 128 SER A CA 1
ATOM 1002 C C . SER A 1 128 ? 7.777 -1.841 -2.09 1 94.06 128 SER A C 1
ATOM 1004 O O . SER A 1 128 ? 8.016 -2.996 -2.445 1 94.06 128 SER A O 1
ATOM 1006 N N . ALA A 1 129 ? 8.492 -1.239 -1.199 1 94.12 129 ALA A N 1
ATOM 1007 C CA . ALA A 1 129 ? 9.562 -1.827 -0.392 1 94.12 129 ALA A CA 1
ATOM 1008 C C . ALA A 1 129 ? 9.414 -1.44 1.077 1 94.12 129 ALA A C 1
ATOM 1010 O O . ALA A 1 129 ? 9.211 -0.268 1.4 1 94.12 129 ALA A O 1
ATOM 1011 N N . TYR A 1 130 ? 9.594 -2.492 1.96 1 89.06 130 TYR A N 1
ATOM 1012 C CA . TYR A 1 130 ? 9.383 -2.275 3.387 1 89.06 130 TYR A CA 1
ATOM 1013 C C . TYR A 1 130 ? 10.492 -2.922 4.207 1 89.06 130 TYR A C 1
ATOM 1015 O O . TYR A 1 130 ? 11.023 -3.969 3.83 1 89.06 130 TYR A O 1
ATOM 1023 N N . TYR A 1 131 ? 10.727 -2.184 5.234 1 89.5 131 TYR A N 1
ATOM 1024 C CA . TYR A 1 131 ? 11.508 -2.809 6.297 1 89.5 131 TYR A CA 1
ATOM 1025 C C . TYR A 1 131 ? 10.602 -3.264 7.438 1 89.5 131 TYR A C 1
ATOM 1027 O O . TYR A 1 131 ? 9.883 -2.455 8.031 1 89.5 131 TYR A O 1
ATOM 1035 N N . LEU A 1 132 ? 10.562 -4.52 7.723 1 87.19 132 LEU A N 1
ATOM 1036 C CA . LEU A 1 132 ? 9.664 -5.062 8.734 1 87.19 132 LEU A CA 1
ATOM 1037 C C . LEU A 1 132 ? 10.453 -5.586 9.93 1 87.19 132 LEU A C 1
ATOM 1039 O O . LEU A 1 132 ? 11.375 -6.387 9.773 1 87.19 132 LEU A O 1
ATOM 1043 N N . GLN A 1 133 ? 9.984 -4.984 11.008 1 80.12 133 GLN A N 1
ATOM 1044 C CA . GLN A 1 133 ? 10.547 -5.508 12.242 1 80.12 133 GLN A CA 1
ATOM 1045 C C . GLN A 1 133 ? 9.641 -6.574 12.852 1 80.12 133 GLN A C 1
ATOM 1047 O O . GLN A 1 133 ? 8.422 -6.535 12.68 1 80.12 133 GLN A O 1
ATOM 1052 N N . SER A 1 134 ? 10.086 -7.758 13.211 1 66.69 134 SER A N 1
ATOM 1053 C CA . SER A 1 134 ? 9.367 -8.93 13.703 1 66.69 134 SER A CA 1
ATOM 1054 C C . SER A 1 134 ? 8.164 -8.523 14.539 1 66.69 134 SER A C 1
ATOM 1056 O O . SER A 1 134 ? 7.105 -9.156 14.469 1 66.69 134 SER A O 1
ATOM 1058 N N . SER A 1 135 ? 8.211 -7.699 15.43 1 59.34 135 SER A N 1
ATOM 1059 C CA . SER A 1 135 ? 7.211 -7.527 16.484 1 59.34 135 SER A CA 1
ATOM 1060 C C . SER A 1 135 ? 6.105 -6.574 16.047 1 59.34 135 SER A C 1
ATOM 1062 O O . SER A 1 135 ? 5.09 -6.434 16.734 1 59.34 135 SER A O 1
ATOM 1064 N N . THR A 1 136 ? 6.246 -5.977 14.898 1 57 136 THR A N 1
ATOM 1065 C CA . THR A 1 136 ? 5.383 -4.801 14.875 1 57 136 THR A CA 1
ATOM 1066 C C . THR A 1 136 ? 4.164 -5.043 13.984 1 57 136 THR A C 1
ATOM 1068 O O . THR A 1 136 ? 4.297 -5.523 12.859 1 57 136 THR A O 1
ATOM 1071 N N . ILE A 1 137 ? 3.074 -5.234 14.625 1 53.53 137 ILE A N 1
ATOM 1072 C CA . ILE A 1 137 ? 1.786 -5.227 13.938 1 53.53 137 ILE A CA 1
ATOM 1073 C C . ILE A 1 137 ? 1.656 -3.959 13.094 1 53.53 137 ILE A C 1
ATOM 1075 O O . ILE A 1 137 ? 1.809 -2.848 13.609 1 53.53 137 ILE A O 1
ATOM 1079 N N . PRO A 1 138 ? 1.56 -4.262 11.758 1 55.47 138 PRO A N 1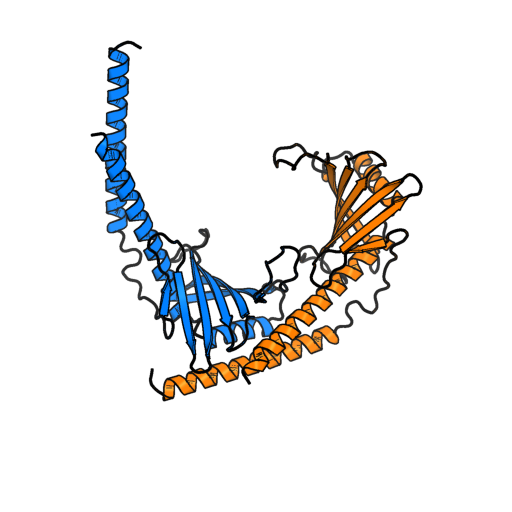
ATOM 1080 C CA . PRO A 1 138 ? 1.48 -3.074 10.906 1 55.47 138 PRO A CA 1
ATOM 1081 C C . PRO A 1 138 ? 0.298 -2.174 11.258 1 55.47 138 PRO A C 1
ATOM 1083 O O . PRO A 1 138 ? -0.83 -2.654 11.391 1 55.47 138 PRO A O 1
ATOM 1086 N N . ASN A 1 139 ? 0.487 -1.184 12.062 1 58.31 139 ASN A N 1
ATOM 1087 C CA . ASN A 1 139 ? -0.512 -0.131 12.219 1 58.31 139 ASN A CA 1
ATOM 1088 C C . ASN A 1 139 ? -0.541 0.799 11.016 1 58.31 139 ASN A C 1
ATOM 1090 O O . ASN A 1 139 ? 0.502 1.096 10.43 1 58.31 139 ASN A O 1
ATOM 1094 N N . SER A 1 140 ? -1.677 0.969 10.422 1 61.06 140 SER A N 1
ATOM 1095 C CA . SER A 1 140 ? -1.918 1.742 9.211 1 61.06 140 SER A CA 1
ATOM 1096 C C . SER A 1 140 ? -1.324 3.143 9.32 1 61.06 140 SER A C 1
ATOM 1098 O O . SER A 1 140 ? -1.069 3.795 8.305 1 61.06 140 SER A O 1
ATOM 1100 N N . SER A 1 141 ? -0.969 3.508 10.445 1 71 141 SER A N 1
ATOM 1101 C CA . SER A 1 141 ? -0.53 4.891 10.609 1 71 141 SER A CA 1
ATOM 1102 C C . SER A 1 141 ? 0.99 4.996 10.562 1 71 141 SER A C 1
ATOM 1104 O O . SER A 1 141 ? 1.54 6.098 10.531 1 71 141 SER A O 1
ATOM 1106 N N . ILE A 1 142 ? 1.568 3.805 10.336 1 76.12 142 ILE A N 1
ATOM 1107 C CA . ILE A 1 142 ? 3.025 3.809 10.422 1 76.12 142 ILE A CA 1
ATOM 1108 C C . ILE A 1 142 ? 3.619 4.031 9.031 1 76.12 142 ILE A C 1
ATOM 1110 O O . ILE A 1 142 ? 3.133 3.471 8.047 1 76.12 142 ILE A O 1
ATOM 1114 N N . TYR A 1 143 ? 4.629 4.895 9.039 1 81.12 143 TYR A N 1
ATOM 1115 C CA . TYR A 1 143 ? 5.375 5.125 7.805 1 81.12 143 TYR A CA 1
ATOM 1116 C C . TYR A 1 143 ? 6.199 3.896 7.426 1 81.12 143 TYR A C 1
ATOM 1118 O O . TYR A 1 143 ? 7.082 3.48 8.18 1 81.12 143 TYR A O 1
ATOM 1126 N N . ARG A 1 144 ? 5.938 3.418 6.281 1 77.56 144 ARG A N 1
ATOM 1127 C CA . ARG A 1 144 ? 6.609 2.197 5.852 1 77.56 144 ARG A CA 1
ATOM 1128 C C . ARG A 1 144 ? 7.527 2.467 4.66 1 77.56 144 ARG A C 1
ATOM 1130 O O . ARG A 1 144 ? 8.164 1.55 4.141 1 77.56 144 ARG A O 1
ATOM 1137 N N . GLY A 1 145 ? 7.617 3.635 4.301 1 82.69 145 GLY A N 1
ATOM 1138 C CA . GLY A 1 145 ? 8.398 4.027 3.141 1 82.69 145 GLY A CA 1
ATOM 1139 C C . GLY A 1 145 ? 7.613 4.84 2.133 1 82.69 145 GLY A C 1
ATOM 1140 O O . GLY A 1 145 ? 6.379 4.883 2.189 1 82.69 145 GLY A O 1
ATOM 1141 N N . PRO A 1 146 ? 8.305 5.496 1.286 1 83.94 146 PRO A N 1
ATOM 1142 C CA . PRO A 1 146 ? 7.656 6.273 0.227 1 83.94 146 PRO A CA 1
ATOM 1143 C C . PRO A 1 146 ? 7.043 5.391 -0.857 1 83.94 146 PRO A C 1
ATOM 1145 O O . PRO A 1 146 ? 7.234 4.172 -0.848 1 83.94 146 PRO A O 1
ATOM 1148 N N . SER A 1 147 ? 6.203 6.117 -1.651 1 85.75 147 SER A N 1
ATOM 1149 C CA . SER A 1 147 ? 5.812 5.406 -2.865 1 85.75 147 SER A CA 1
ATOM 1150 C C . SER A 1 147 ? 7.031 4.996 -3.684 1 85.75 147 SER A C 1
ATOM 1152 O O . SER A 1 147 ? 7.934 5.809 -3.916 1 85.75 147 SER A O 1
ATOM 1154 N N . PHE A 1 148 ? 7.035 3.758 -4.16 1 93.19 148 PHE A N 1
ATOM 1155 C CA . PHE A 1 148 ? 8.188 3.248 -4.891 1 93.19 148 PHE A CA 1
ATOM 1156 C C . PHE A 1 148 ? 8.438 4.066 -6.152 1 93.19 148 PHE A C 1
ATOM 1158 O O . PHE A 1 148 ? 9.586 4.344 -6.504 1 93.19 148 PHE A O 1
ATOM 1165 N N . SER A 1 149 ? 7.352 4.449 -6.781 1 89.56 149 SER A N 1
ATOM 1166 C CA . SER A 1 149 ? 7.449 5.184 -8.039 1 89.56 149 SER A CA 1
ATOM 1167 C C . SER A 1 149 ? 8.055 6.57 -7.824 1 89.56 149 SER A C 1
ATOM 1169 O O . SER A 1 149 ? 8.516 7.203 -8.773 1 89.56 149 SER A O 1
ATOM 1171 N N . SER A 1 150 ? 8.062 7.09 -6.594 1 87.12 150 SER A N 1
ATOM 1172 C CA . SER A 1 150 ? 8.586 8.422 -6.305 1 87.12 150 SER A CA 1
ATOM 1173 C C . SER A 1 150 ? 10.07 8.367 -5.941 1 87.12 150 SER A C 1
ATOM 1175 O O . SER A 1 150 ? 10.719 9.406 -5.82 1 87.12 150 SER A O 1
ATOM 1177 N N . LEU A 1 151 ? 10.594 7.176 -5.809 1 92.88 151 LEU A N 1
ATOM 1178 C CA . LEU A 1 151 ? 12.008 7.023 -5.465 1 92.88 151 LEU A CA 1
ATOM 1179 C C . LEU A 1 151 ? 12.898 7.469 -6.617 1 92.88 151 LEU A C 1
ATOM 1181 O O . LEU A 1 151 ? 12.469 7.469 -7.773 1 92.88 151 LEU A O 1
ATOM 1185 N N . ASP A 1 152 ? 14.125 7.836 -6.273 1 93.62 152 ASP A N 1
ATOM 1186 C CA . ASP A 1 152 ? 15.148 8.078 -7.285 1 93.62 152 ASP A CA 1
ATOM 1187 C C . ASP A 1 152 ? 15.266 6.895 -8.242 1 93.62 152 ASP A C 1
ATOM 1189 O O . ASP A 1 152 ? 15.297 5.738 -7.809 1 93.62 152 ASP A O 1
ATOM 1193 N N . PRO A 1 153 ? 15.328 7.195 -9.531 1 95.25 153 PRO A N 1
ATOM 1194 C CA . PRO A 1 153 ? 15.391 6.113 -10.516 1 95.25 153 PRO A CA 1
ATOM 1195 C C . PRO A 1 153 ? 16.562 5.168 -10.281 1 95.25 153 PRO A C 1
ATOM 1197 O O . PRO A 1 153 ? 16.438 3.961 -10.5 1 95.25 153 PRO A O 1
ATOM 1200 N N . GLN A 1 154 ? 17.656 5.699 -9.891 1 96.31 154 GLN A N 1
ATOM 1201 C CA . GLN A 1 154 ? 18.812 4.844 -9.633 1 96.31 154 GLN A CA 1
ATOM 1202 C C . GLN A 1 154 ? 18.547 3.885 -8.477 1 96.31 154 GLN A C 1
ATOM 1204 O O . GLN A 1 154 ? 18.984 2.736 -8.492 1 96.31 154 GLN A O 1
ATOM 1209 N N . LEU A 1 155 ? 17.906 4.395 -7.48 1 96.75 155 LEU A N 1
ATOM 1210 C CA . LEU A 1 155 ? 17.562 3.553 -6.34 1 96.75 155 LEU A CA 1
ATOM 1211 C C . LEU A 1 155 ? 16.562 2.475 -6.742 1 96.75 155 LEU A C 1
ATOM 1213 O O . LEU A 1 155 ? 16.688 1.322 -6.32 1 96.75 155 LEU A O 1
ATOM 1217 N N . GLN A 1 156 ? 15.578 2.82 -7.586 1 97.19 156 GLN A N 1
ATOM 1218 C CA . GLN A 1 156 ? 14.625 1.844 -8.117 1 97.19 156 GLN A CA 1
ATOM 1219 C C . GLN A 1 156 ? 15.352 0.724 -8.859 1 97.19 156 GLN A C 1
ATOM 1221 O O . GLN A 1 156 ? 15.086 -0.457 -8.625 1 97.19 156 GLN A O 1
ATOM 1226 N N . ASP A 1 157 ? 16.266 1.121 -9.727 1 97.56 157 ASP A N 1
ATOM 1227 C CA . ASP A 1 157 ? 17.031 0.151 -10.5 1 97.56 157 ASP A CA 1
ATOM 1228 C C . ASP A 1 157 ? 17.859 -0.745 -9.586 1 97.56 157 ASP A C 1
ATOM 1230 O O . ASP A 1 157 ? 17.969 -1.953 -9.812 1 97.56 157 ASP A O 1
ATOM 1234 N N . ALA A 1 158 ? 18.469 -0.164 -8.633 1 97.5 158 ALA A N 1
ATOM 1235 C CA . ALA A 1 158 ? 19.312 -0.923 -7.715 1 97.5 158 ALA A CA 1
ATOM 1236 C C . ALA A 1 158 ? 18.5 -1.979 -6.969 1 97.5 158 ALA A C 1
ATOM 1238 O O . ALA A 1 158 ? 18.984 -3.09 -6.734 1 97.5 158 ALA A O 1
ATOM 1239 N N . PHE A 1 159 ? 17.297 -1.599 -6.574 1 97.94 159 PHE A N 1
ATOM 1240 C CA . PHE A 1 159 ? 16.422 -2.561 -5.91 1 97.94 159 PHE A CA 1
ATOM 1241 C C . PHE A 1 159 ? 16.078 -3.715 -6.844 1 97.94 159 PHE A C 1
ATOM 1243 O O . PHE A 1 159 ? 16.016 -4.871 -6.418 1 97.94 159 PHE A O 1
ATOM 1250 N N . LYS A 1 160 ? 15.789 -3.387 -8.062 1 97.56 160 LYS A N 1
ATOM 1251 C CA . LYS A 1 160 ? 15.492 -4.426 -9.039 1 97.56 160 LYS A CA 1
ATOM 1252 C C . LYS A 1 160 ? 16.672 -5.387 -9.195 1 97.56 160 LYS A C 1
ATOM 1254 O O . LYS A 1 160 ? 16.484 -6.605 -9.156 1 97.56 160 LYS A O 1
ATOM 1259 N N . GLU A 1 161 ? 17.844 -4.848 -9.367 1 97.75 161 GLU A N 1
ATOM 1260 C CA . GLU A 1 161 ? 19.047 -5.668 -9.516 1 97.75 161 GLU A CA 1
ATOM 1261 C C . GLU A 1 161 ? 19.297 -6.496 -8.258 1 97.75 161 GLU A C 1
ATOM 1263 O O . GLU A 1 161 ? 19.781 -7.625 -8.336 1 97.75 161 GLU A O 1
ATOM 1268 N N . TYR A 1 162 ? 19.062 -5.926 -7.102 1 97.5 162 TYR A N 1
ATOM 1269 C CA . TYR A 1 162 ? 19.156 -6.613 -5.816 1 97.5 162 TYR A CA 1
ATOM 1270 C C . TYR A 1 162 ? 18.328 -7.883 -5.805 1 97.5 162 TYR A C 1
ATOM 1272 O O . TYR A 1 162 ? 18.797 -8.945 -5.398 1 97.5 162 TYR A O 1
ATOM 1280 N N . LEU A 1 163 ? 17.078 -7.809 -6.312 1 97.69 163 LEU A N 1
ATOM 1281 C CA . LEU A 1 163 ? 16.188 -8.961 -6.355 1 97.69 163 LEU A CA 1
ATOM 1282 C C . LEU A 1 163 ? 16.625 -9.945 -7.434 1 97.69 163 LEU A C 1
ATOM 1284 O O . LEU A 1 163 ? 16.578 -11.164 -7.219 1 97.69 163 LEU A O 1
ATOM 1288 N N . LEU A 1 164 ? 17.078 -9.438 -8.594 1 96.94 164 LEU A N 1
ATOM 1289 C CA . LEU A 1 164 ? 17.547 -10.305 -9.664 1 96.94 164 LEU A CA 1
ATOM 1290 C C . LEU A 1 164 ? 18.719 -11.164 -9.195 1 96.94 164 LEU A C 1
ATOM 1292 O O . LEU A 1 164 ? 18.766 -12.359 -9.484 1 96.94 164 LEU A O 1
ATOM 1296 N N . ALA A 1 165 ? 19.562 -10.594 -8.469 1 96 165 ALA A N 1
ATOM 1297 C CA . ALA A 1 165 ? 20.75 -11.289 -7.965 1 96 165 ALA A CA 1
ATOM 1298 C C . ALA A 1 165 ? 20.359 -12.375 -6.961 1 96 165 ALA A C 1
ATOM 1300 O O . ALA A 1 165 ? 21.172 -13.25 -6.637 1 96 165 ALA A O 1
ATOM 1301 N N . ARG A 1 166 ? 19.156 -12.312 -6.492 1 95.5 166 ARG A N 1
ATOM 1302 C CA . ARG A 1 166 ? 18.703 -13.273 -5.488 1 95.5 166 ARG A CA 1
ATOM 1303 C C . ARG A 1 166 ? 17.703 -14.258 -6.094 1 95.5 166 ARG A C 1
ATOM 1305 O O . ARG A 1 166 ? 16.984 -14.945 -5.367 1 95.5 166 ARG A O 1
ATOM 1312 N N . GLY A 1 167 ? 17.656 -14.273 -7.398 1 95 167 GLY A N 1
ATOM 1313 C CA . GLY A 1 167 ? 16.953 -15.344 -8.094 1 95 167 GLY A CA 1
ATOM 1314 C C . GLY A 1 167 ? 15.586 -14.93 -8.609 1 95 167 GLY A C 1
ATOM 1315 O O . GLY A 1 167 ? 14.875 -15.734 -9.219 1 95 167 GLY A O 1
ATOM 1316 N N . ILE A 1 168 ? 15.219 -13.672 -8.297 1 96.75 168 ILE A N 1
ATOM 1317 C CA . ILE A 1 168 ? 13.938 -13.188 -8.805 1 96.75 168 ILE A CA 1
ATOM 1318 C C . ILE A 1 168 ? 14.094 -12.727 -10.25 1 96.75 168 ILE A C 1
ATOM 1320 O O . ILE A 1 168 ? 14.195 -11.531 -10.523 1 96.75 168 ILE A O 1
ATOM 1324 N N . GLY A 1 169 ? 14.109 -13.656 -11.188 1 93.81 169 GLY A N 1
ATOM 1325 C CA . GLY A 1 169 ? 14.297 -13.352 -12.602 1 93.81 169 GLY A CA 1
ATOM 1326 C C . GLY A 1 169 ? 13.172 -13.867 -13.477 1 93.81 169 GLY A C 1
ATOM 1327 O O . GLY A 1 169 ? 12.141 -14.312 -12.977 1 93.81 169 GLY A O 1
ATOM 1328 N N . GLU A 1 170 ? 13.453 -13.789 -14.688 1 93 170 GLU A N 1
ATOM 1329 C CA . GLU A 1 170 ? 12.445 -14.133 -15.688 1 93 170 GLU A CA 1
ATOM 1330 C C . GLU A 1 170 ? 12.023 -15.594 -15.57 1 93 170 GLU A C 1
ATOM 1332 O O . GLU A 1 170 ? 10.844 -15.922 -15.742 1 93 170 GLU A O 1
ATOM 1337 N N . ASN A 1 171 ? 12.961 -16.469 -15.336 1 93.25 171 ASN A N 1
ATOM 1338 C CA . ASN A 1 171 ? 12.633 -17.875 -15.188 1 93.25 171 ASN A CA 1
ATOM 1339 C C . ASN A 1 171 ? 11.625 -18.109 -14.07 1 93.25 171 ASN A C 1
ATOM 1341 O O . ASN A 1 171 ? 10.625 -18.812 -14.266 1 93.25 171 ASN A O 1
ATOM 1345 N N . LEU A 1 172 ? 11.914 -17.516 -13 1 95.19 172 LEU A N 1
ATOM 1346 C CA . LEU A 1 172 ? 11.031 -17.688 -11.852 1 95.19 172 LEU A CA 1
ATOM 1347 C C . LEU A 1 172 ? 9.664 -17.062 -12.125 1 95.19 172 LEU A C 1
ATOM 1349 O O . LEU A 1 172 ? 8.633 -17.656 -11.812 1 95.19 172 LEU A O 1
ATOM 1353 N N . THR A 1 173 ? 9.664 -15.844 -12.656 1 95.38 173 THR A N 1
ATOM 1354 C CA . THR A 1 173 ? 8.398 -15.156 -12.883 1 95.38 173 THR A CA 1
ATOM 1355 C C . THR A 1 173 ? 7.559 -15.883 -13.922 1 95.38 173 THR A C 1
ATOM 1357 O O . THR A 1 173 ? 6.332 -15.938 -13.82 1 95.38 173 THR A O 1
ATOM 1360 N N . ASN A 1 174 ? 8.211 -16.469 -14.891 1 92.56 174 ASN A N 1
ATOM 1361 C CA . ASN A 1 174 ? 7.496 -17.312 -15.844 1 92.56 174 ASN A CA 1
ATOM 1362 C C . ASN A 1 174 ? 6.887 -18.531 -15.164 1 92.56 174 ASN A C 1
ATOM 1364 O O . ASN A 1 174 ? 5.754 -18.906 -15.461 1 92.56 174 ASN A O 1
ATOM 1368 N N . PHE A 1 175 ? 7.703 -19.141 -14.398 1 94 175 PHE A N 1
ATOM 1369 C CA . PHE A 1 175 ? 7.207 -20.281 -13.641 1 94 175 PHE A CA 1
ATOM 1370 C C . PHE A 1 175 ? 5.957 -19.906 -12.852 1 94 175 PHE A C 1
ATOM 1372 O O . PHE A 1 175 ? 4.969 -20.641 -12.867 1 94 175 PHE A O 1
ATOM 1379 N N . LEU A 1 176 ? 6.02 -18.781 -12.195 1 95.38 176 LEU A N 1
ATOM 1380 C CA . LEU A 1 176 ? 4.91 -18.359 -11.352 1 95.38 176 LEU A CA 1
ATOM 1381 C C . LEU A 1 176 ? 3.666 -18.078 -12.188 1 95.38 176 LEU A C 1
ATOM 1383 O O . LEU A 1 176 ? 2.557 -18.453 -11.805 1 95.38 176 LEU A O 1
ATOM 1387 N N . LEU A 1 177 ? 3.838 -17.375 -13.266 1 92.94 177 LEU A N 1
ATOM 1388 C CA . LEU A 1 177 ? 2.723 -17.062 -14.156 1 92.94 177 LEU A CA 1
ATOM 1389 C C . LEU A 1 177 ? 2.014 -18.344 -14.594 1 92.94 177 LEU A C 1
ATOM 1391 O O . LEU A 1 177 ? 0.791 -18.453 -14.477 1 92.94 177 LEU A O 1
ATOM 1395 N N . LEU A 1 178 ? 2.771 -19.234 -15.07 1 92.25 178 LEU A N 1
ATOM 1396 C CA . LEU A 1 178 ? 2.197 -20.484 -15.562 1 92.25 178 LEU A CA 1
ATOM 1397 C C . LEU A 1 178 ? 1.552 -21.281 -14.43 1 92.25 178 LEU A C 1
ATOM 1399 O O . LEU A 1 178 ? 0.402 -21.703 -14.547 1 92.25 178 LEU A O 1
ATOM 1403 N N . THR A 1 179 ? 2.307 -21.438 -13.359 1 93.19 179 THR A N 1
ATOM 1404 C CA . THR A 1 179 ? 1.876 -22.266 -12.242 1 93.19 179 THR A CA 1
ATOM 1405 C C . THR A 1 179 ? 0.565 -21.75 -11.656 1 93.19 179 THR A C 1
ATOM 1407 O O . THR A 1 179 ? -0.361 -22.531 -11.414 1 93.19 179 THR A O 1
ATOM 1410 N N . LEU A 1 180 ? 0.435 -20.484 -11.484 1 94.56 180 LEU A N 1
ATOM 1411 C CA . LEU A 1 180 ? -0.732 -19.922 -10.812 1 94.56 180 LEU A CA 1
ATOM 1412 C C . LEU A 1 180 ? -1.947 -19.922 -11.734 1 94.56 180 LEU A C 1
ATOM 1414 O O . LEU A 1 180 ? -3.072 -20.156 -11.281 1 94.56 180 LEU A O 1
ATOM 1418 N N . HIS A 1 181 ? -1.725 -19.672 -13.016 1 91.94 181 HIS A N 1
ATOM 1419 C CA . HIS A 1 181 ? -2.844 -19.766 -13.945 1 91.94 181 HIS A CA 1
ATOM 1420 C C . HIS A 1 181 ? -3.342 -21.203 -14.07 1 91.94 181 HIS A C 1
ATOM 1422 O O . HIS A 1 181 ? -4.551 -21.453 -14.086 1 91.94 181 HIS A O 1
ATOM 1428 N N . LYS A 1 182 ? -2.436 -22.125 -14.164 1 91.44 182 LYS A N 1
ATOM 1429 C CA . LYS A 1 182 ? -2.818 -23.531 -14.211 1 91.44 182 LYS A CA 1
ATOM 1430 C C . LYS A 1 182 ? -3.535 -23.953 -12.93 1 91.44 182 LYS A C 1
ATOM 1432 O O . LYS A 1 182 ? -4.516 -24.703 -12.977 1 91.44 182 LYS A O 1
ATOM 1437 N N . LYS A 1 183 ? -3.02 -23.531 -11.828 1 92.81 183 LYS A N 1
ATOM 1438 C CA . LYS A 1 183 ? -3.631 -23.812 -10.539 1 92.81 183 LYS A CA 1
ATOM 1439 C C . LYS A 1 183 ? -5.086 -23.359 -10.5 1 92.81 183 LYS A C 1
ATOM 1441 O O . LYS A 1 183 ? -5.969 -24.109 -10.094 1 92.81 183 LYS A O 1
ATOM 1446 N N . GLU A 1 184 ? -5.289 -22.125 -10.875 1 93.12 184 GLU A N 1
ATOM 1447 C CA . GLU A 1 184 ? -6.652 -21.594 -10.883 1 93.12 184 GLU A CA 1
ATOM 1448 C C . GLU A 1 184 ? -7.547 -22.391 -11.828 1 93.12 184 GLU A C 1
ATOM 1450 O O . GLU A 1 184 ? -8.711 -22.656 -11.523 1 93.12 184 GLU A O 1
ATOM 1455 N N . GLN A 1 185 ? -7 -22.703 -13.008 1 91.31 185 GLN A N 1
ATOM 1456 C CA . GLN A 1 185 ? -7.762 -23.516 -13.953 1 91.31 185 GLN A CA 1
ATOM 1457 C C . GLN A 1 185 ? -8.172 -24.844 -13.328 1 91.31 185 GLN A C 1
ATOM 1459 O O . GLN A 1 185 ? -9.32 -25.281 -13.477 1 91.31 185 GLN A O 1
ATOM 1464 N N . GLY A 1 186 ? -7.25 -25.484 -12.688 1 92.06 186 GLY A N 1
ATOM 1465 C CA . GLY A 1 186 ? -7.562 -26.734 -12.008 1 92.06 186 GLY A CA 1
ATOM 1466 C C . GLY A 1 186 ? -8.609 -26.578 -10.922 1 92.06 186 GLY A C 1
ATOM 1467 O O . GLY A 1 186 ? -9.508 -27.406 -10.789 1 92.06 186 GLY A O 1
ATOM 1468 N N . GLN A 1 187 ? -8.469 -25.562 -10.156 1 94.81 187 GLN A N 1
ATOM 1469 C CA . GLN A 1 187 ? -9.438 -25.281 -9.102 1 94.81 187 GLN A CA 1
ATOM 1470 C C . GLN A 1 187 ? -10.82 -25.031 -9.688 1 94.81 187 GLN A C 1
ATOM 1472 O O . GLN A 1 187 ? -11.828 -25.453 -9.117 1 94.81 187 GLN A O 1
ATOM 1477 N N . TYR A 1 188 ? -10.859 -24.344 -10.82 1 94.56 188 TYR A N 1
ATOM 1478 C CA . TYR A 1 188 ? -12.117 -24.062 -11.508 1 94.56 188 TYR A CA 1
ATOM 1479 C C . TYR A 1 188 ? -12.789 -25.359 -11.953 1 94.56 188 TYR A C 1
ATOM 1481 O O . TYR A 1 188 ? -13.969 -25.578 -11.68 1 94.56 188 TYR A O 1
ATOM 1489 N N . VAL A 1 189 ? -12.062 -26.172 -12.531 1 95.06 189 VAL A N 1
ATOM 1490 C CA . VAL A 1 189 ? -12.586 -27.453 -12.992 1 95.06 189 VAL A CA 1
ATOM 1491 C C . VAL A 1 189 ? -13.102 -28.266 -11.797 1 95.06 189 VAL A C 1
ATOM 1493 O O . VAL A 1 189 ? -14.188 -28.844 -11.852 1 95.06 189 VAL A O 1
ATOM 1496 N N . ASN A 1 190 ? -12.359 -28.281 -10.75 1 96 190 ASN A N 1
ATOM 1497 C CA . ASN A 1 190 ? -12.773 -28.984 -9.539 1 96 190 ASN A CA 1
ATOM 1498 C C . ASN A 1 190 ? -14.078 -28.422 -8.984 1 96 190 ASN A C 1
ATOM 1500 O O . ASN A 1 190 ? -14.961 -29.188 -8.578 1 96 190 ASN A O 1
ATOM 1504 N N . TRP A 1 191 ? -14.156 -27.156 -8.977 1 96.94 191 TRP A N 1
ATOM 1505 C CA . TRP A 1 191 ? -15.367 -26.484 -8.508 1 96.94 191 TRP A CA 1
ATOM 1506 C C . TRP A 1 191 ? -16.578 -26.906 -9.352 1 96.94 191 TRP A C 1
ATOM 1508 O O . TRP A 1 191 ? -17.625 -27.234 -8.812 1 96.94 191 TRP A O 1
ATOM 1518 N N . LEU A 1 192 ? -16.406 -26.938 -10.633 1 97.25 192 LEU A N 1
ATOM 1519 C CA . LEU A 1 192 ? -17.453 -27.344 -11.547 1 97.25 192 LEU A CA 1
ATOM 1520 C C . LEU A 1 192 ? -17.859 -28.797 -11.281 1 97.25 192 LEU A C 1
ATOM 1522 O O . LEU A 1 192 ? -19.062 -29.125 -11.312 1 97.25 192 LEU A O 1
ATOM 1526 N N . GLN A 1 193 ? -16.969 -29.578 -11.047 1 97 193 GLN A N 1
ATOM 1527 C CA . GLN A 1 193 ? -17.234 -31 -10.797 1 97 193 GLN A CA 1
ATOM 1528 C C . GLN A 1 193 ? -18 -31.203 -9.5 1 97 193 GLN A C 1
ATOM 1530 O O . GLN A 1 193 ? -18.891 -32.062 -9.422 1 97 193 GLN A O 1
ATOM 1535 N N . ILE A 1 194 ? -17.656 -30.484 -8.539 1 95.94 194 ILE A N 1
ATOM 1536 C CA . ILE A 1 194 ? -18.375 -30.531 -7.27 1 95.94 194 ILE A CA 1
ATOM 1537 C C . ILE A 1 194 ? -19.828 -30.109 -7.473 1 95.94 194 ILE A C 1
ATOM 1539 O O . ILE A 1 194 ? -20.75 -30.75 -6.961 1 95.94 194 ILE A O 1
ATOM 1543 N N . LEU A 1 195 ? -20 -29.031 -8.203 1 96.44 195 LEU A N 1
ATOM 1544 C CA . LEU A 1 195 ? -21.344 -28.562 -8.516 1 96.44 195 LEU A CA 1
ATOM 1545 C C . LEU A 1 195 ? -22.125 -29.641 -9.273 1 96.44 195 LEU A C 1
ATOM 1547 O O . LEU A 1 195 ? -23.297 -29.859 -8.992 1 96.44 195 LEU A O 1
ATOM 1551 N N . GLU A 1 196 ? -21.5 -30.203 -10.25 1 96.56 196 GLU A N 1
ATOM 1552 C CA . GLU A 1 196 ? -22.125 -31.266 -11.031 1 96.56 196 GLU A CA 1
ATOM 1553 C C . GLU A 1 196 ? -22.625 -32.406 -10.125 1 96.56 196 GLU A C 1
ATOM 1555 O O . GLU A 1 196 ? -23.75 -32.844 -10.25 1 96.56 196 GLU A O 1
ATOM 1560 N N . SER A 1 197 ? -21.844 -32.781 -9.203 1 96.12 197 SER A N 1
ATOM 1561 C CA . SER A 1 197 ? -22.172 -33.844 -8.281 1 96.12 197 SER A CA 1
ATOM 1562 C C . SER A 1 197 ? -23.344 -33.469 -7.375 1 96.12 197 SER A C 1
ATOM 1564 O O . SER A 1 197 ? -24.203 -34.281 -7.082 1 96.12 197 SER A O 1
ATOM 1566 N N . PHE A 1 198 ? -23.359 -32.312 -6.965 1 95.5 198 PHE A N 1
ATOM 1567 C CA . PHE A 1 198 ? -24.422 -31.812 -6.098 1 95.5 198 PHE A CA 1
ATOM 1568 C C . PHE A 1 198 ? -25.766 -31.859 -6.809 1 95.5 198 PHE A C 1
ATOM 1570 O O . PHE A 1 198 ? -26.75 -32.312 -6.246 1 95.5 198 PHE A O 1
ATOM 1577 N N . VAL A 1 199 ? -25.719 -31.359 -8.008 1 94.44 199 VAL A N 1
ATOM 1578 C CA . VAL A 1 199 ? -26.953 -31.25 -8.773 1 94.44 199 VAL A CA 1
ATOM 1579 C C . VAL A 1 199 ? -27.438 -32.656 -9.188 1 94.44 199 VAL A C 1
ATOM 1581 O O . VAL A 1 199 ? -28.641 -32.906 -9.219 1 94.44 199 VAL A O 1
ATOM 1584 N N . ALA A 1 200 ? -26.609 -33.5 -9.453 1 91.62 200 ALA A N 1
ATOM 1585 C CA . ALA A 1 200 ? -26.922 -34.875 -9.906 1 91.62 200 ALA A CA 1
ATOM 1586 C C . ALA A 1 200 ? -27.531 -35.688 -8.781 1 91.62 200 ALA A C 1
ATOM 1588 O O . ALA A 1 200 ? -28.25 -36.656 -9.031 1 91.62 200 ALA A O 1
ATOM 1589 N N . LYS A 1 201 ? -27.25 -35.469 -7.551 1 85.31 201 LYS A N 1
ATOM 1590 C CA . LYS A 1 201 ? -27.75 -36.281 -6.441 1 85.31 201 LYS A CA 1
ATOM 1591 C C . LYS A 1 201 ? -29.266 -36.125 -6.285 1 85.31 201 LYS A C 1
ATOM 1593 O O . LYS A 1 201 ? -29.953 -37.031 -5.836 1 85.31 201 LYS A O 1
ATOM 1598 N N . ASP A 1 202 ? -29.875 -35.094 -6.621 1 65.38 202 ASP A N 1
ATOM 1599 C CA . ASP A 1 202 ? -31.328 -35.031 -6.492 1 65.38 202 ASP A CA 1
ATOM 1600 C C . ASP A 1 202 ? -32 -35.906 -7.547 1 65.38 202 ASP A C 1
ATOM 1602 O O . ASP A 1 202 ? -33.219 -36.125 -7.496 1 65.38 202 ASP A O 1
ATOM 1606 N N . GLU A 1 203 ? -31.156 -36.375 -8.539 1 50.88 203 GLU A N 1
ATOM 1607 C CA . GLU A 1 203 ? -31.891 -37.281 -9.422 1 50.88 203 GLU A CA 1
ATOM 1608 C C . GLU A 1 203 ? -31.922 -38.719 -8.859 1 50.88 203 GLU A C 1
ATOM 1610 O O . GLU A 1 203 ? -30.984 -39.125 -8.188 1 50.88 203 GLU A O 1
ATOM 1615 N N . MET B 1 1 ? 23.859 -27.906 -7.957 1 57 1 MET B N 1
ATOM 1616 C CA . MET B 1 1 ? 24.609 -26.75 -8.406 1 57 1 MET B CA 1
ATOM 1617 C C . MET B 1 1 ? 26.094 -26.938 -8.18 1 57 1 MET B C 1
ATOM 1619 O O . MET B 1 1 ? 26.516 -27.391 -7.109 1 57 1 MET B O 1
ATOM 1623 N N . THR B 1 2 ? 26.906 -26.75 -9.203 1 74.88 2 THR B N 1
ATOM 1624 C CA . THR B 1 2 ? 28.344 -26.953 -9.078 1 74.88 2 THR B CA 1
ATOM 1625 C C . THR B 1 2 ? 28.953 -25.844 -8.219 1 74.88 2 THR B C 1
ATOM 1627 O O . THR B 1 2 ? 28.359 -24.781 -8.047 1 74.88 2 THR B O 1
ATOM 1630 N N . ARG B 1 3 ? 30.047 -26.094 -7.504 1 76.25 3 ARG B N 1
ATOM 1631 C CA . ARG B 1 3 ? 30.781 -25.156 -6.652 1 76.25 3 ARG B CA 1
ATOM 1632 C C . ARG B 1 3 ? 31.078 -23.859 -7.402 1 76.25 3 ARG B C 1
ATOM 1634 O O . ARG B 1 3 ? 30.969 -22.781 -6.836 1 76.25 3 ARG B O 1
ATOM 1641 N N . ALA B 1 4 ? 31.406 -23.906 -8.68 1 79.88 4 ALA B N 1
ATOM 1642 C CA . ALA B 1 4 ? 31.719 -22.734 -9.492 1 79.88 4 ALA B CA 1
ATOM 1643 C C . ALA B 1 4 ? 30.484 -21.859 -9.68 1 79.88 4 ALA B C 1
ATOM 1645 O O . ALA B 1 4 ? 30.578 -20.625 -9.617 1 79.88 4 ALA B O 1
ATOM 1646 N N . THR B 1 5 ? 29.281 -22.484 -9.828 1 78.94 5 THR B N 1
ATOM 1647 C CA . THR B 1 5 ? 28.047 -21.734 -10.031 1 78.94 5 THR B CA 1
ATOM 1648 C C . THR B 1 5 ? 27.641 -21 -8.758 1 78.94 5 THR B C 1
ATOM 1650 O O . THR B 1 5 ? 27.156 -19.859 -8.812 1 78.94 5 THR B O 1
ATOM 1653 N N . GLN B 1 6 ? 28.031 -21.609 -7.746 1 80.5 6 GLN B N 1
ATOM 1654 C CA . GLN B 1 6 ? 27.703 -21.016 -6.453 1 80.5 6 GLN B CA 1
ATOM 1655 C C . GLN B 1 6 ? 28.547 -19.781 -6.184 1 80.5 6 GLN B C 1
ATOM 1657 O O . GLN B 1 6 ? 28.047 -18.766 -5.688 1 80.5 6 GLN B O 1
ATOM 1662 N N . ILE B 1 7 ? 29.828 -19.891 -6.531 1 81.5 7 ILE B N 1
ATOM 1663 C CA . ILE B 1 7 ? 30.75 -18.781 -6.32 1 81.5 7 ILE B CA 1
ATOM 1664 C C . ILE B 1 7 ? 30.344 -17.594 -7.191 1 81.5 7 ILE B C 1
ATOM 1666 O O . ILE B 1 7 ? 30.375 -16.438 -6.742 1 81.5 7 ILE B O 1
ATOM 1670 N N . LEU B 1 8 ? 29.891 -17.891 -8.367 1 84.88 8 LEU B N 1
ATOM 1671 C CA . LEU B 1 8 ? 29.469 -16.828 -9.289 1 84.88 8 LEU B CA 1
ATOM 1672 C C . LEU B 1 8 ? 28.219 -16.141 -8.773 1 84.88 8 LEU B C 1
ATOM 1674 O O . LEU B 1 8 ? 28.109 -14.906 -8.852 1 84.88 8 LEU B O 1
ATOM 1678 N N . ARG B 1 9 ? 27.422 -16.906 -8.266 1 84.69 9 ARG B N 1
ATOM 1679 C CA . ARG B 1 9 ? 26.172 -16.344 -7.75 1 84.69 9 ARG B CA 1
ATOM 1680 C C . ARG B 1 9 ? 26.422 -15.477 -6.52 1 84.69 9 ARG B C 1
ATOM 1682 O O . ARG B 1 9 ? 25.859 -14.391 -6.398 1 84.69 9 ARG B O 1
ATOM 1689 N N . GLU B 1 10 ? 27.297 -15.938 -5.703 1 86.5 10 GLU B N 1
ATOM 1690 C CA . GLU B 1 10 ? 27.641 -15.172 -4.508 1 86.5 10 GLU B CA 1
ATOM 1691 C C . GLU B 1 10 ? 28.375 -13.883 -4.875 1 86.5 10 GLU B C 1
ATOM 1693 O O . GLU B 1 10 ? 28.172 -12.852 -4.23 1 86.5 10 GLU B O 1
ATOM 1698 N N . GLY B 1 11 ? 29.172 -14.023 -5.887 1 88.81 11 GLY B N 1
ATOM 1699 C CA . GLY B 1 11 ? 29.844 -12.836 -6.371 1 88.81 11 GLY B CA 1
ATOM 1700 C C . GLY B 1 11 ? 28.891 -11.789 -6.918 1 88.81 11 GLY B C 1
ATOM 1701 O O . GLY B 1 11 ? 29.047 -10.594 -6.637 1 88.81 11 GLY B O 1
ATOM 1702 N N . ARG B 1 12 ? 27.922 -12.273 -7.676 1 91.25 12 ARG B N 1
ATOM 1703 C CA . ARG B 1 12 ? 26.922 -11.359 -8.227 1 91.25 12 ARG B CA 1
ATOM 1704 C C . ARG B 1 12 ? 26.109 -10.703 -7.117 1 91.25 12 ARG B C 1
ATOM 1706 O O . ARG B 1 12 ? 25.828 -9.508 -7.176 1 91.25 12 ARG B O 1
ATOM 1713 N N . LYS B 1 13 ? 25.797 -11.438 -6.168 1 92.38 13 LYS B N 1
ATOM 1714 C CA . LYS B 1 13 ? 25.047 -10.914 -5.031 1 92.38 13 LYS B CA 1
ATOM 1715 C C . LYS B 1 13 ? 25.844 -9.82 -4.316 1 92.38 13 LYS B C 1
ATOM 1717 O O . LYS B 1 13 ? 25.297 -8.758 -4.008 1 92.38 13 LYS B O 1
ATOM 1722 N N . ALA B 1 14 ? 27.078 -10.109 -4.066 1 92.19 14 ALA B N 1
ATOM 1723 C CA . ALA B 1 14 ? 27.938 -9.141 -3.377 1 92.19 14 ALA B CA 1
ATOM 1724 C C . ALA B 1 14 ? 28.047 -7.848 -4.172 1 92.19 14 ALA B C 1
ATOM 1726 O O . ALA B 1 14 ? 28.047 -6.758 -3.6 1 92.19 14 ALA B O 1
ATOM 1727 N N . LEU B 1 15 ? 28.125 -8.039 -5.465 1 94.12 15 LEU B N 1
ATOM 1728 C CA . LEU B 1 15 ? 28.234 -6.875 -6.336 1 94.12 15 LEU B CA 1
ATOM 1729 C C . LEU B 1 15 ? 26.984 -6.012 -6.262 1 94.12 15 LEU B C 1
ATOM 1731 O O . LEU B 1 15 ? 27.078 -4.789 -6.16 1 94.12 15 LEU B O 1
ATOM 1735 N N . GLU B 1 16 ? 25.859 -6.617 -6.344 1 94.75 16 GLU B N 1
ATOM 1736 C CA . GLU B 1 16 ? 24.609 -5.867 -6.332 1 94.75 16 GLU B CA 1
ATOM 1737 C C . GLU B 1 16 ? 24.328 -5.27 -4.957 1 94.75 16 GLU B C 1
ATOM 1739 O O . GLU B 1 16 ? 23.75 -4.191 -4.848 1 94.75 16 GLU B O 1
ATOM 1744 N N . ASP B 1 17 ? 24.781 -5.984 -3.895 1 95.75 17 ASP B N 1
ATOM 1745 C CA . ASP B 1 17 ? 24.703 -5.402 -2.559 1 95.75 17 ASP B CA 1
ATOM 1746 C C . ASP B 1 17 ? 25.516 -4.117 -2.465 1 95.75 17 ASP B C 1
ATOM 1748 O O . ASP B 1 17 ? 25.062 -3.121 -1.902 1 95.75 17 ASP B O 1
ATOM 1752 N N . PHE B 1 18 ? 26.703 -4.211 -3.041 1 96.06 18 PHE B N 1
ATOM 1753 C CA . PHE B 1 18 ? 27.594 -3.051 -3.029 1 96.06 18 PHE B CA 1
ATOM 1754 C C . PHE B 1 18 ? 26.969 -1.89 -3.797 1 96.06 18 PHE B C 1
ATOM 1756 O O . PHE B 1 18 ? 27.016 -0.743 -3.348 1 96.06 18 PHE B O 1
ATOM 1763 N N . ASN B 1 19 ? 26.422 -2.219 -4.895 1 96.88 19 ASN B N 1
ATOM 1764 C CA . ASN B 1 19 ? 25.781 -1.196 -5.715 1 96.88 19 ASN B CA 1
ATOM 1765 C C . ASN B 1 19 ? 24.609 -0.542 -4.98 1 96.88 19 ASN B C 1
ATOM 1767 O O . ASN B 1 19 ? 24.469 0.683 -4.988 1 96.88 19 ASN B O 1
ATOM 1771 N N . LEU B 1 20 ? 23.812 -1.318 -4.355 1 97.12 20 LEU B N 1
ATOM 1772 C CA . LEU B 1 20 ? 22.672 -0.798 -3.615 1 97.12 20 LEU B CA 1
ATOM 1773 C C . LEU B 1 20 ? 23.125 0.089 -2.463 1 97.12 20 LEU B C 1
ATOM 1775 O O . LEU B 1 20 ? 22.547 1.154 -2.229 1 97.12 20 LEU B O 1
ATOM 1779 N N . LEU B 1 21 ? 24.156 -0.336 -1.82 1 97.12 21 LEU B N 1
ATOM 1780 C CA . LEU B 1 21 ? 24.688 0.442 -0.709 1 97.12 21 LEU B CA 1
ATOM 1781 C C . LEU B 1 21 ? 25.141 1.817 -1.181 1 97.12 21 LEU B C 1
ATOM 1783 O O . LEU B 1 21 ? 24.844 2.83 -0.548 1 97.12 21 LEU B O 1
ATOM 1787 N N . LYS B 1 22 ? 25.828 1.82 -2.26 1 97.69 22 LYS B N 1
ATOM 1788 C CA . LYS B 1 22 ? 26.328 3.074 -2.809 1 97.69 22 LYS B CA 1
ATOM 1789 C C . LYS B 1 22 ? 25.188 4.023 -3.16 1 97.69 22 LYS B C 1
ATOM 1791 O O . LYS B 1 22 ? 25.25 5.219 -2.863 1 97.69 22 LYS B O 1
ATOM 1796 N N . VAL B 1 23 ? 24.219 3.49 -3.797 1 97.88 23 VAL B N 1
ATOM 1797 C CA . VAL B 1 23 ? 23.078 4.305 -4.223 1 97.88 23 VAL B CA 1
ATOM 1798 C C . VAL B 1 23 ? 22.344 4.836 -2.998 1 97.88 23 VAL B C 1
ATOM 1800 O O . VAL B 1 23 ? 21.922 5.992 -2.977 1 97.88 23 VAL B O 1
ATOM 1803 N N . LEU B 1 24 ? 22.188 3.98 -1.982 1 97.5 24 LEU B N 1
ATOM 1804 C CA . LEU B 1 24 ? 21.547 4.398 -0.745 1 97.5 24 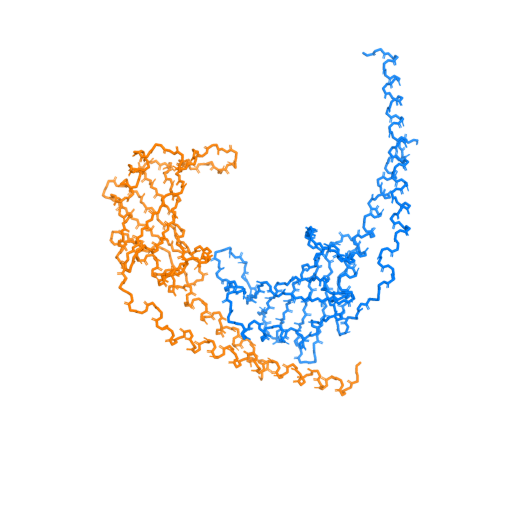LEU B CA 1
ATOM 1805 C C . LEU B 1 24 ? 22.312 5.543 -0.089 1 97.5 24 LEU B C 1
ATOM 1807 O O . LEU B 1 24 ? 21.703 6.543 0.316 1 97.5 24 LEU B O 1
ATOM 1811 N N . GLN B 1 25 ? 23.578 5.395 -0.031 1 97.5 25 GLN B N 1
ATOM 1812 C CA . GLN B 1 25 ? 24.406 6.418 0.59 1 97.5 25 GLN B CA 1
ATOM 1813 C C . GLN B 1 25 ? 24.328 7.734 -0.18 1 97.5 25 GLN B C 1
ATOM 1815 O O . GLN B 1 25 ? 24.266 8.812 0.421 1 97.5 25 GLN B O 1
ATOM 1820 N N . SER B 1 26 ? 24.344 7.574 -1.455 1 97 26 SER B N 1
ATOM 1821 C CA . SER B 1 26 ? 24.219 8.758 -2.291 1 97 26 SER B CA 1
ATOM 1822 C C . SER B 1 26 ? 22.875 9.453 -2.057 1 97 26 SER B C 1
ATOM 1824 O O . SER B 1 26 ? 22.812 10.68 -1.945 1 97 26 SER B O 1
ATOM 1826 N N . GLU B 1 27 ? 21.812 8.719 -2.018 1 96.19 27 GLU B N 1
ATOM 1827 C CA . GLU B 1 27 ? 20.469 9.266 -1.805 1 96.19 27 GLU B CA 1
ATOM 1828 C C . GLU B 1 27 ? 20.344 9.914 -0.428 1 96.19 27 GLU B C 1
ATOM 1830 O O . GLU B 1 27 ? 19.781 11 -0.294 1 96.19 27 GLU B O 1
ATOM 1835 N N . ILE B 1 28 ? 20.906 9.312 0.607 1 96.38 28 ILE B N 1
ATOM 1836 C CA . ILE B 1 28 ? 20.906 9.859 1.96 1 96.38 28 ILE B CA 1
ATOM 1837 C C . ILE B 1 28 ? 21.609 11.203 1.978 1 96.38 28 ILE B C 1
ATOM 1839 O O . ILE B 1 28 ? 21.094 12.188 2.512 1 96.38 28 ILE B O 1
ATOM 1843 N N . SER B 1 29 ? 22.781 11.227 1.372 1 95.88 29 SER B N 1
ATOM 1844 C CA . SER B 1 29 ? 23.562 12.461 1.316 1 95.88 29 SER B CA 1
ATOM 1845 C C . SER B 1 29 ? 22.797 13.555 0.584 1 95.88 29 SER B C 1
ATOM 1847 O O . SER B 1 29 ? 22.797 14.711 1.018 1 95.88 29 SER B O 1
ATOM 1849 N N . HIS B 1 30 ? 22.188 13.164 -0.453 1 94.81 30 HIS B N 1
ATOM 1850 C CA . HIS B 1 30 ? 21.391 14.117 -1.233 1 94.81 30 HIS B CA 1
ATOM 1851 C C . HIS B 1 30 ? 20.266 14.711 -0.401 1 94.81 30 HIS B C 1
ATOM 1853 O O . HIS B 1 30 ? 20.094 15.93 -0.372 1 94.81 30 HIS B O 1
ATOM 1859 N N . GLU B 1 31 ? 19.5 13.898 0.268 1 91.94 31 GLU B N 1
ATOM 1860 C CA . GLU B 1 31 ? 18.344 14.336 1.055 1 91.94 31 GLU B CA 1
ATOM 1861 C C . GLU B 1 31 ? 18.781 15.219 2.223 1 91.94 31 GLU B C 1
ATOM 1863 O O . GLU B 1 31 ? 18.109 16.203 2.553 1 91.94 31 GLU B O 1
ATOM 1868 N N . LEU B 1 32 ? 19.906 14.867 2.824 1 91.06 32 LEU B N 1
ATOM 1869 C CA . LEU B 1 32 ? 20.391 15.617 3.971 1 91.06 32 LEU B CA 1
ATOM 1870 C C . LEU B 1 32 ? 20.938 16.984 3.539 1 91.06 32 LEU B C 1
ATOM 1872 O O . LEU B 1 32 ? 20.875 17.938 4.309 1 91.06 32 LEU B O 1
ATOM 1876 N N . SER B 1 33 ? 21.312 17.016 2.314 1 89.94 33 SER B N 1
ATOM 1877 C CA . SER B 1 33 ? 21.875 18.266 1.812 1 89.94 33 SER B CA 1
ATOM 1878 C C . SER B 1 33 ? 20.797 19.156 1.208 1 89.94 33 SER B C 1
ATOM 1880 O O . SER B 1 33 ? 20.984 20.359 1.038 1 89.94 33 SER B O 1
ATOM 1882 N N . SER B 1 34 ? 19.641 18.516 0.782 1 80.31 34 SER B N 1
ATOM 1883 C CA . SER B 1 34 ? 18.578 19.234 0.1 1 80.31 34 SER B CA 1
ATOM 1884 C C . SER B 1 34 ? 17.844 20.172 1.059 1 80.31 34 SER B C 1
ATOM 1886 O O . SER B 1 34 ? 17.531 19.781 2.188 1 80.31 34 SER B O 1
ATOM 1888 N N . ASN B 1 35 ? 18.281 21.188 1.637 1 72.12 35 ASN B N 1
ATOM 1889 C CA . ASN B 1 35 ? 17.703 22.203 2.502 1 72.12 35 ASN B CA 1
ATOM 1890 C C . ASN B 1 35 ? 16.297 22.609 2.031 1 72.12 35 ASN B C 1
ATOM 1892 O O . ASN B 1 35 ? 15.914 23.766 2.135 1 72.12 35 ASN B O 1
ATOM 1896 N N . SER B 1 36 ? 15.484 21.672 1.457 1 73.25 36 SER B N 1
ATOM 1897 C CA . SER B 1 36 ? 14.273 22.047 0.723 1 73.25 36 SER B CA 1
ATOM 1898 C C . SER B 1 36 ? 13.312 22.828 1.601 1 73.25 36 SER B C 1
ATOM 1900 O O . SER B 1 36 ? 12.625 23.734 1.122 1 73.25 36 SER B O 1
ATOM 1902 N N . PHE B 1 37 ? 13.289 22.609 2.945 1 76.25 37 PHE B N 1
ATOM 1903 C CA . PHE B 1 37 ? 12.289 23.281 3.762 1 76.25 37 PHE B CA 1
ATOM 1904 C C . PHE B 1 37 ? 12.945 24.109 4.859 1 76.25 37 PHE B C 1
ATOM 1906 O O . PHE B 1 37 ? 12.258 24.609 5.754 1 76.25 37 PHE B O 1
ATOM 1913 N N . GLN B 1 38 ? 14.219 24.297 4.805 1 69.94 38 GLN B N 1
ATOM 1914 C CA . GLN B 1 38 ? 14.945 24.969 5.871 1 69.94 38 GLN B CA 1
ATOM 1915 C C . GLN B 1 38 ? 14.672 26.469 5.848 1 69.94 38 GLN B C 1
ATOM 1917 O O . GLN B 1 38 ? 14.57 27.109 6.898 1 69.94 38 GLN B O 1
ATOM 1922 N N . ASP B 1 39 ? 14.453 27 4.66 1 70.5 39 ASP B N 1
ATOM 1923 C CA . ASP B 1 39 ? 14.359 28.453 4.586 1 70.5 39 ASP B CA 1
ATOM 1924 C C . ASP B 1 39 ? 12.898 28.906 4.645 1 70.5 39 ASP B C 1
ATOM 1926 O O . ASP B 1 39 ? 12.609 30.094 4.422 1 70.5 39 ASP B O 1
ATOM 1930 N N . ILE B 1 40 ? 12.102 27.969 5.012 1 72.5 40 ILE B N 1
ATOM 1931 C CA . ILE B 1 40 ? 10.695 28.344 5.031 1 72.5 40 ILE B CA 1
ATOM 1932 C C . ILE B 1 40 ? 10.273 28.703 6.457 1 72.5 40 ILE B C 1
ATOM 1934 O O . ILE B 1 40 ? 10.578 27.969 7.402 1 72.5 40 ILE B O 1
ATOM 1938 N N . LYS B 1 41 ? 9.758 29.938 6.512 1 70.62 41 LYS B N 1
ATOM 1939 C CA . LYS B 1 41 ? 9.25 30.375 7.809 1 70.62 41 LYS B CA 1
ATOM 1940 C C . LYS B 1 41 ? 8.016 29.578 8.219 1 70.62 41 LYS B C 1
ATOM 1942 O O . LYS B 1 41 ? 7.055 29.469 7.457 1 70.62 41 LYS B O 1
ATOM 1947 N N . SER B 1 42 ? 8.211 28.906 9.438 1 74.25 42 SER B N 1
ATOM 1948 C CA . SER B 1 42 ? 7.102 28.094 9.938 1 74.25 42 SER B CA 1
ATOM 1949 C C . SER B 1 42 ? 5.926 28.969 10.359 1 74.25 42 SER B C 1
ATOM 1951 O O . SER B 1 42 ? 6.117 30.078 10.844 1 74.25 42 SER B O 1
ATOM 1953 N N . GLY B 1 43 ? 4.812 28.594 9.938 1 82.5 43 GLY B N 1
ATOM 1954 C CA . GLY B 1 43 ? 3.646 29.188 10.562 1 82.5 43 GLY B CA 1
ATOM 1955 C C . GLY B 1 43 ? 3.568 28.938 12.055 1 82.5 43 GLY B C 1
ATOM 1956 O O . GLY B 1 43 ? 4.488 28.359 12.641 1 82.5 43 GLY B O 1
ATOM 1957 N N . SER B 1 44 ? 2.52 29.609 12.68 1 87.94 44 SER B N 1
ATOM 1958 C CA . SER B 1 44 ? 2.344 29.484 14.125 1 87.94 44 SER B CA 1
ATOM 1959 C C . SER B 1 44 ? 1.122 28.641 14.461 1 87.94 44 SER B C 1
ATOM 1961 O O . SER B 1 44 ? 0.149 28.609 13.703 1 87.94 44 SER B O 1
ATOM 1963 N N . LEU B 1 45 ? 1.23 28.016 15.609 1 92.06 45 LEU B N 1
ATOM 1964 C CA . LEU B 1 45 ? 0.161 27.141 16.094 1 92.06 45 LEU B CA 1
ATOM 1965 C C . LEU B 1 45 ? -0.955 27.969 16.734 1 92.06 45 LEU B C 1
ATOM 1967 O O . LEU B 1 45 ? -2.068 27.469 16.922 1 92.06 45 LEU B O 1
ATOM 1971 N N . GLY B 1 46 ? -0.697 29.188 17.016 1 91.88 46 GLY B N 1
ATOM 1972 C CA . GLY B 1 46 ? -1.658 29.953 17.797 1 91.88 46 GLY B CA 1
ATOM 1973 C C . GLY B 1 46 ? -1.98 29.312 19.125 1 91.88 46 GLY B C 1
ATOM 1974 O O . GLY B 1 46 ? -1.076 28.984 19.906 1 91.88 46 GLY B O 1
ATOM 1975 N N . ASP B 1 47 ? -3.264 29.094 19.328 1 93.69 47 ASP B N 1
ATOM 1976 C CA . ASP B 1 47 ? -3.689 28.531 20.609 1 93.69 47 ASP B CA 1
ATOM 1977 C C . ASP B 1 47 ? -3.725 27 20.562 1 93.69 47 ASP B C 1
ATOM 1979 O O . ASP B 1 47 ? -4.129 26.359 21.516 1 93.69 47 ASP B O 1
ATOM 1983 N N . PHE B 1 48 ? -3.34 26.5 19.469 1 96.19 48 PHE B N 1
ATOM 1984 C CA . PHE B 1 48 ? -3.303 25.047 19.359 1 96.19 48 PHE B CA 1
ATOM 1985 C C . PHE B 1 48 ? -2.055 24.484 20.031 1 96.19 48 PHE B C 1
ATOM 1987 O O . PHE B 1 48 ? -1.011 25.141 20.062 1 96.19 48 PHE B O 1
ATOM 1994 N N . VAL B 1 49 ? -2.234 23.297 20.531 1 95.19 49 VAL B N 1
ATOM 1995 C CA . VAL B 1 49 ? -1.105 22.547 21.062 1 95.19 49 VAL B CA 1
ATOM 1996 C C . VAL B 1 49 ? -0.932 21.25 20.281 1 95.19 49 VAL B C 1
ATOM 1998 O O . VAL B 1 49 ? -1.916 20.594 19.906 1 95.19 49 VAL B O 1
ATOM 2001 N N . LEU B 1 50 ? 0.281 20.906 20.094 1 91.81 50 LEU B N 1
ATOM 2002 C CA . LEU B 1 50 ? 0.582 19.641 19.453 1 91.81 50 LEU B CA 1
ATOM 2003 C C . LEU B 1 50 ? 0.32 18.469 20.391 1 91.81 50 LEU B C 1
ATOM 2005 O O . LEU B 1 50 ? 1.027 18.297 21.391 1 91.81 50 LEU B O 1
ATOM 2009 N N . ASP B 1 51 ? -0.606 17.75 20.047 1 89.19 51 ASP B N 1
ATOM 2010 C CA . ASP B 1 51 ? -1.065 16.672 20.906 1 89.19 51 ASP B CA 1
ATOM 2011 C C . ASP B 1 51 ? -0.382 15.359 20.547 1 89.19 51 ASP B C 1
ATOM 2013 O O . ASP B 1 51 ? -0.085 14.539 21.422 1 89.19 51 ASP B O 1
ATOM 2017 N N . TRP B 1 52 ? -0.205 15.102 19.344 1 85.25 52 TRP B N 1
ATOM 2018 C CA . TRP B 1 52 ? 0.416 13.875 18.859 1 85.25 52 TRP B CA 1
ATOM 2019 C C . TRP B 1 52 ? 1.268 14.141 17.625 1 85.25 52 TRP B C 1
ATOM 2021 O O . TRP B 1 52 ? 0.813 14.781 16.672 1 85.25 52 TRP B O 1
ATOM 2031 N N . ASN B 1 53 ? 2.504 13.648 17.688 1 86.12 53 ASN B N 1
ATOM 2032 C CA . ASN B 1 53 ? 3.426 13.734 16.547 1 86.12 53 ASN B CA 1
ATOM 2033 C C . ASN B 1 53 ? 4.5 12.656 16.609 1 86.12 53 ASN B C 1
ATOM 2035 O O . ASN B 1 53 ? 5.688 12.961 16.734 1 86.12 53 ASN B O 1
ATOM 2039 N N . SER B 1 54 ? 4 11.484 16.5 1 86.12 54 SER B N 1
ATOM 2040 C CA . SER B 1 54 ? 4.953 10.383 16.547 1 86.12 54 SER B CA 1
ATOM 2041 C C . SER B 1 54 ? 5.828 10.367 15.289 1 86.12 54 SER B C 1
ATOM 2043 O O . SER B 1 54 ? 5.332 10.578 14.18 1 86.12 54 SER B O 1
ATOM 2045 N N . ALA B 1 55 ? 7.09 10.055 15.484 1 84.31 55 ALA B N 1
ATOM 2046 C CA . ALA B 1 55 ? 8.055 10.008 14.391 1 84.31 55 ALA B CA 1
ATOM 2047 C C . ALA B 1 55 ? 7.676 8.93 13.375 1 84.31 55 ALA B C 1
ATOM 2049 O O . ALA B 1 55 ? 8.047 9.016 12.203 1 84.31 55 ALA B O 1
ATOM 2050 N N . GLN B 1 56 ? 6.902 8.008 13.797 1 85.88 56 GLN B N 1
ATOM 2051 C CA . GLN B 1 56 ? 6.613 6.875 12.922 1 85.88 56 GLN B CA 1
ATOM 2052 C C . GLN B 1 56 ? 5.242 7.016 12.273 1 85.88 56 GLN B C 1
ATOM 2054 O O . GLN B 1 56 ? 4.922 6.301 11.32 1 85.88 56 GLN B O 1
ATOM 2059 N N . SER B 1 57 ? 4.527 7.977 12.773 1 88.88 57 SER B N 1
ATOM 2060 C CA . SER B 1 57 ? 3.178 8.141 12.242 1 88.88 57 SER B CA 1
ATOM 2061 C C . SER B 1 57 ? 3.156 9.141 11.094 1 88.88 57 SER B C 1
ATOM 2063 O O . SER B 1 57 ? 3.998 10.039 11.031 1 88.88 57 SER B O 1
ATOM 2065 N N . HIS B 1 58 ? 2.178 8.984 10.242 1 90.56 58 HIS B N 1
ATOM 2066 C CA . HIS B 1 58 ? 2.033 9.898 9.117 1 90.56 58 HIS B CA 1
ATOM 2067 C C . HIS B 1 58 ? 1.343 11.195 9.539 1 90.56 58 HIS B C 1
ATOM 2069 O O . HIS B 1 58 ? 1.528 12.234 8.914 1 90.56 58 HIS B O 1
ATOM 2075 N N . ASP B 1 59 ? 0.582 11.094 10.609 1 92.88 59 ASP B N 1
ATOM 2076 C CA . ASP B 1 59 ? -0.302 12.219 10.914 1 92.88 59 ASP B CA 1
ATOM 2077 C C . ASP B 1 59 ? 0.206 13.008 12.117 1 92.88 59 ASP B C 1
ATOM 2079 O O . ASP B 1 59 ? 1.115 12.562 12.82 1 92.88 59 ASP B O 1
ATOM 2083 N N . VAL B 1 60 ? -0.274 14.242 12.258 1 95 60 VAL B N 1
ATOM 2084 C CA . VAL B 1 60 ? -0.157 15.055 13.469 1 95 60 VAL B CA 1
ATOM 2085 C C . VAL B 1 60 ? -1.547 15.414 13.984 1 95 60 VAL B C 1
ATOM 2087 O O . VAL B 1 60 ? -2.506 15.484 13.219 1 95 60 VAL B O 1
ATOM 2090 N N . VAL B 1 61 ? -1.573 15.555 15.312 1 96.5 61 VAL B N 1
ATOM 2091 C CA . VAL B 1 61 ? -2.84 15.945 15.922 1 96.5 61 VAL B CA 1
ATOM 2092 C C . VAL B 1 61 ? -2.635 17.172 16.812 1 96.5 61 VAL B C 1
ATOM 2094 O O . VAL B 1 61 ? -1.71 17.203 17.625 1 96.5 61 VAL B O 1
ATOM 2097 N N . LEU B 1 62 ? -3.488 18.141 16.547 1 97.31 62 LEU B N 1
ATOM 2098 C CA . LEU B 1 62 ? -3.504 19.359 17.359 1 97.31 62 LEU B CA 1
ATOM 2099 C C . LEU B 1 62 ? -4.82 19.5 18.109 1 97.31 62 LEU B C 1
ATOM 2101 O O . LEU B 1 62 ? -5.863 19.047 17.641 1 97.31 62 LEU B O 1
ATOM 2105 N N . ARG B 1 63 ? -4.695 20.203 19.234 1 97.44 63 ARG B N 1
ATOM 2106 C CA . ARG B 1 63 ? -5.898 20.438 20.031 1 97.44 63 ARG B CA 1
ATOM 2107 C C . ARG B 1 63 ? -5.91 21.859 20.594 1 97.44 63 ARG B C 1
ATOM 2109 O O . ARG B 1 63 ? -4.852 22.422 20.875 1 97.44 63 ARG B O 1
ATOM 2116 N N . ARG B 1 64 ? -7.055 22.297 20.703 1 96.25 64 ARG B N 1
ATOM 2117 C CA . ARG B 1 64 ? -7.316 23.594 21.312 1 96.25 64 ARG B CA 1
ATOM 2118 C C . ARG B 1 64 ? -8.609 23.562 22.125 1 96.25 64 ARG B C 1
ATOM 2120 O O . ARG B 1 64 ? -9.617 23.016 21.672 1 96.25 64 ARG B O 1
ATOM 2127 N N . LYS B 1 65 ? -8.523 24.125 23.297 1 94.75 65 LYS B N 1
ATOM 2128 C CA . LYS B 1 65 ? -9.711 24.281 24.125 1 94.75 65 LYS B CA 1
ATOM 2129 C C . LYS B 1 65 ? -9.953 25.766 24.453 1 94.75 65 LYS B C 1
ATOM 2131 O O . LYS B 1 65 ? -9.055 26.469 24.906 1 94.75 65 LYS B O 1
ATOM 2136 N N . SER B 1 66 ? -11.086 26.203 24.125 1 93.69 66 SER B N 1
ATOM 2137 C CA . SER B 1 66 ? -11.422 27.609 24.391 1 93.69 66 SER B CA 1
ATOM 2138 C C . SER B 1 66 ? -11.891 27.797 25.828 1 93.69 66 SER B C 1
ATOM 2140 O O . SER B 1 66 ? -12.117 26.828 26.547 1 93.69 66 SER B O 1
ATOM 2142 N N . GLU B 1 67 ? -12.047 29.047 26.141 1 93.12 67 GLU B N 1
ATOM 2143 C CA . GLU B 1 67 ? -12.523 29.391 27.484 1 93.12 67 GLU B CA 1
ATOM 2144 C C . GLU B 1 67 ? -13.961 28.922 27.688 1 93.12 67 GLU B C 1
ATOM 2146 O O . GLU B 1 67 ? -14.336 28.547 28.797 1 93.12 67 GLU B O 1
ATOM 2151 N N . SER B 1 68 ? -14.789 28.875 26.641 1 93.12 68 SER B N 1
ATOM 2152 C CA . SER B 1 68 ? -16.188 28.438 26.703 1 93.12 68 SER B CA 1
ATOM 2153 C C . SER B 1 68 ? -16.297 26.938 26.891 1 93.12 68 SER B C 1
ATOM 2155 O O . SER B 1 68 ? -17.375 26.422 27.172 1 93.12 68 SER B O 1
ATOM 2157 N N . GLY B 1 69 ? -15.18 26.281 26.75 1 94.69 69 GLY B N 1
ATOM 2158 C CA . GLY B 1 69 ? -15.188 24.828 26.859 1 94.69 69 GLY B CA 1
ATOM 2159 C C . GLY B 1 69 ? -15.258 24.125 25.516 1 94.69 69 GLY B C 1
ATOM 2160 O O . GLY B 1 69 ? -15.18 22.906 25.453 1 94.69 69 GLY B O 1
ATOM 2161 N N . GLU B 1 70 ? -15.398 24.844 24.438 1 96.75 70 GLU B N 1
ATOM 2162 C CA . GLU B 1 70 ? -15.383 24.266 23.094 1 96.75 70 GLU B CA 1
ATOM 2163 C C . GLU B 1 70 ? -14.016 23.672 22.766 1 96.75 70 GLU B C 1
ATOM 2165 O O . GLU B 1 70 ? -12.984 24.281 23.062 1 96.75 70 GLU B O 1
ATOM 2170 N N . GLU B 1 71 ? -14.086 22.516 22.172 1 96.25 71 GLU B N 1
ATOM 2171 C CA . GLU B 1 71 ? -12.844 21.844 21.797 1 96.25 71 GLU B CA 1
ATOM 2172 C C . GLU B 1 71 ? -12.727 21.719 20.281 1 96.25 71 GLU B C 1
ATOM 2174 O O . GLU B 1 71 ? -13.68 21.328 19.594 1 96.25 71 GLU B O 1
ATOM 2179 N N . VAL B 1 72 ? -11.523 22.062 19.844 1 97.38 72 VAL B N 1
ATOM 2180 C CA . VAL B 1 72 ? -11.227 21.906 18.422 1 97.38 72 VAL B CA 1
ATOM 2181 C C . VAL B 1 72 ? -10.023 20.984 18.25 1 97.38 72 VAL B C 1
ATOM 2183 O O . VAL B 1 72 ? -8.961 21.219 18.828 1 97.38 72 VAL B O 1
ATOM 2186 N N . ALA B 1 73 ? -10.25 19.922 17.547 1 96.94 73 ALA B N 1
ATOM 2187 C CA . ALA B 1 73 ? -9.156 19 17.234 1 96.94 73 ALA B CA 1
ATOM 2188 C C . ALA B 1 73 ? -8.859 19 15.734 1 96.94 73 ALA B C 1
ATOM 2190 O O . ALA B 1 73 ? -9.773 19.016 14.914 1 96.94 73 ALA B O 1
ATOM 2191 N N . VAL B 1 74 ? -7.562 18.969 15.438 1 97.75 74 VAL B N 1
ATOM 2192 C CA . VAL B 1 74 ? -7.117 18.953 14.047 1 97.75 74 VAL B CA 1
ATOM 2193 C C . VAL B 1 74 ? -6.219 17.734 13.812 1 97.75 74 VAL B C 1
ATOM 2195 O O . VAL B 1 74 ? -5.211 17.562 14.5 1 97.75 74 VAL B O 1
ATOM 2198 N N . SER B 1 75 ? -6.59 16.891 12.922 1 97 75 SER B N 1
ATOM 2199 C CA . SER B 1 75 ? -5.75 15.789 12.438 1 97 75 SER B CA 1
ATOM 2200 C C . SER B 1 75 ? -5.324 16.016 10.984 1 97 75 SER B C 1
ATOM 2202 O O . SER B 1 75 ? -6.16 16.312 10.133 1 97 75 SER B O 1
ATOM 2204 N N . ALA B 1 76 ? -4.035 15.859 10.773 1 96.75 76 ALA B N 1
ATOM 2205 C CA . ALA B 1 76 ? -3.559 16.188 9.438 1 96.75 76 ALA B CA 1
ATOM 2206 C C . 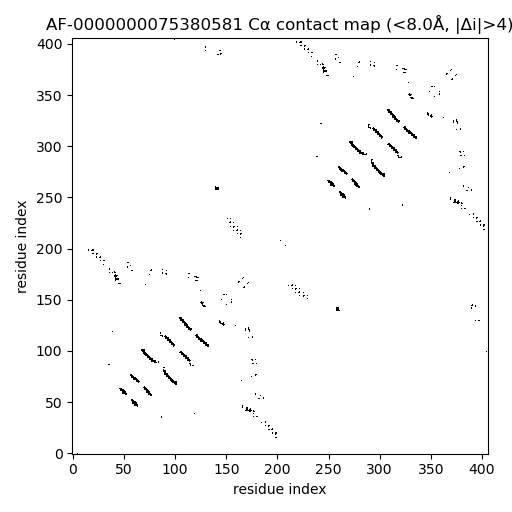ALA B 1 76 ? -2.496 15.195 8.969 1 96.75 76 ALA B C 1
ATOM 2208 O O . ALA B 1 76 ? -1.703 14.703 9.781 1 96.75 76 ALA B O 1
ATOM 2209 N N . LEU B 1 77 ? -2.477 14.922 7.691 1 95.62 77 LEU B N 1
ATOM 2210 C CA . LEU B 1 77 ? -1.459 14.086 7.062 1 95.62 77 LEU B CA 1
ATOM 2211 C C . LEU B 1 77 ? -1.249 14.484 5.605 1 95.62 77 LEU B C 1
ATOM 2213 O O . LEU B 1 77 ? -2.072 15.203 5.031 1 95.62 77 LEU B O 1
ATOM 2217 N N . LEU B 1 78 ? -0.136 14.094 5.078 1 92.81 78 LEU B N 1
ATOM 2218 C CA . LEU B 1 78 ? 0.138 14.414 3.68 1 92.81 78 LEU B CA 1
ATOM 2219 C C . LEU B 1 78 ? -0.694 13.539 2.75 1 92.81 78 LEU B C 1
ATOM 2221 O O . LEU B 1 78 ? -0.826 12.336 2.979 1 92.81 78 LEU B O 1
ATOM 2225 N N . GLY B 1 79 ? -1.264 14.18 1.764 1 90.62 79 GLY B N 1
ATOM 2226 C CA . GLY B 1 79 ? -1.981 13.453 0.732 1 90.62 79 GLY B CA 1
ATOM 2227 C C . GLY B 1 79 ? -1.075 12.914 -0.358 1 90.62 79 GLY B C 1
ATOM 2228 O O . GLY B 1 79 ? 0.134 12.781 -0.157 1 90.62 79 GLY B O 1
ATOM 2229 N N . GLN B 1 80 ? -1.701 12.523 -1.437 1 80.44 80 GLN B N 1
ATOM 2230 C CA . GLN B 1 80 ? -0.956 12 -2.578 1 80.44 80 GLN B CA 1
ATOM 2231 C C . GLN B 1 80 ? -0.369 13.133 -3.414 1 80.44 80 GLN B C 1
ATOM 2233 O O . GLN B 1 80 ? -0.836 14.273 -3.342 1 80.44 80 GLN B O 1
ATOM 2238 N N . GLU B 1 81 ? 0.753 12.773 -4.09 1 73.88 81 GLU B N 1
ATOM 2239 C CA . GLU B 1 81 ? 1.381 13.766 -4.961 1 73.88 81 GLU B CA 1
ATOM 2240 C C . GLU B 1 81 ? 0.45 14.156 -6.105 1 73.88 81 GLU B C 1
ATOM 2242 O O . GLU B 1 81 ? -0.222 13.305 -6.688 1 73.88 81 GLU B O 1
ATOM 2247 N N . THR B 1 82 ? 0.276 15.438 -6.113 1 61.84 82 THR B N 1
ATOM 2248 C CA . THR B 1 82 ? -0.464 15.945 -7.266 1 61.84 82 THR B CA 1
ATOM 2249 C C . THR B 1 82 ? 0.484 16.578 -8.281 1 61.84 82 THR B C 1
ATOM 2251 O O . THR B 1 82 ? 1.49 17.188 -7.902 1 61.84 82 THR B O 1
ATOM 2254 N N . ARG B 1 83 ? 0.506 16.078 -9.484 1 56.56 83 ARG B N 1
ATOM 2255 C CA . ARG B 1 83 ? 1.354 16.469 -10.609 1 56.56 83 ARG B CA 1
ATOM 2256 C C . ARG B 1 83 ? 1.492 17.984 -10.703 1 56.56 83 ARG B C 1
ATOM 2258 O O . ARG B 1 83 ? 2.494 18.484 -11.211 1 56.56 83 ARG B O 1
ATOM 2265 N N . ASP B 1 84 ? 0.624 18.656 -10.414 1 55.16 84 ASP B N 1
ATOM 2266 C CA . ASP B 1 84 ? 0.53 20.047 -10.875 1 55.16 84 ASP B CA 1
ATOM 2267 C C . ASP B 1 84 ? 1.131 21 -9.852 1 55.16 84 ASP B C 1
ATOM 2269 O O . ASP B 1 84 ? 0.973 22.219 -9.969 1 55.16 84 ASP B O 1
ATOM 2273 N N . SER B 1 85 ? 1.963 20.531 -8.852 1 59.25 85 SER B N 1
ATOM 2274 C CA . SER B 1 85 ? 2.172 21.609 -7.887 1 59.25 85 SER B CA 1
ATOM 2275 C C . SER B 1 85 ? 3.539 22.266 -8.07 1 59.25 85 SER B C 1
ATOM 2277 O O . SER B 1 85 ? 4.559 21.562 -8.117 1 59.25 85 SER B O 1
ATOM 2279 N N . GLU B 1 86 ? 3.6 23.344 -8.742 1 61.97 86 GLU B N 1
ATOM 2280 C CA . GLU B 1 86 ? 4.777 24.172 -8.953 1 61.97 86 GLU B CA 1
ATOM 2281 C C . GLU B 1 86 ? 5.277 24.766 -7.645 1 61.97 86 GLU B C 1
ATOM 2283 O O . GLU B 1 86 ? 6.332 25.406 -7.605 1 61.97 86 GLU B O 1
ATOM 2288 N N . GLY B 1 87 ? 4.688 24.438 -6.555 1 73 87 GLY B N 1
ATOM 2289 C CA . GLY B 1 87 ? 5.098 25.094 -5.324 1 73 87 GLY B CA 1
ATOM 2290 C C . GLY B 1 87 ? 6.133 24.312 -4.543 1 73 87 GLY B C 1
ATOM 2291 O O . GLY B 1 87 ? 6.641 23.297 -5.023 1 73 87 GLY B O 1
ATOM 2292 N N . LYS B 1 88 ? 6.594 25 -3.434 1 79 88 LYS B N 1
ATOM 2293 C CA . LYS B 1 88 ? 7.582 24.391 -2.553 1 79 88 LYS B CA 1
ATOM 2294 C C . LYS B 1 88 ? 7.039 23.109 -1.922 1 79 88 LYS B C 1
ATOM 2296 O O . LYS B 1 88 ? 7.805 22.203 -1.573 1 79 88 LYS B O 1
ATOM 2301 N N . PHE B 1 89 ? 5.711 23.141 -1.871 1 87.12 89 PHE B N 1
ATOM 2302 C CA . PHE B 1 89 ? 5.051 21.984 -1.267 1 87.12 89 PHE B CA 1
ATOM 2303 C C . PHE B 1 89 ? 4.266 21.203 -2.311 1 87.12 89 PHE B C 1
ATOM 2305 O O . PHE B 1 89 ? 3.109 21.531 -2.596 1 87.12 89 PHE B O 1
ATOM 2312 N N . PRO B 1 90 ? 4.836 20.141 -2.738 1 81.25 90 PRO B N 1
ATOM 2313 C CA . PRO B 1 90 ? 4.25 19.453 -3.887 1 81.25 90 PRO B CA 1
ATOM 2314 C C . PRO B 1 90 ? 2.986 18.672 -3.521 1 81.25 90 PRO B C 1
ATOM 2316 O O . PRO B 1 90 ? 2.213 18.297 -4.402 1 81.25 90 PRO B O 1
ATOM 2319 N N . ARG B 1 91 ? 2.75 18.469 -2.271 1 88.75 91 ARG B N 1
ATOM 2320 C CA . ARG B 1 91 ? 1.598 17.672 -1.876 1 88.75 91 ARG B CA 1
ATOM 2321 C C . ARG B 1 91 ? 0.657 18.469 -0.977 1 88.75 91 ARG B C 1
ATOM 2323 O O . ARG B 1 91 ? 1.104 19.281 -0.174 1 88.75 91 ARG B O 1
ATOM 2330 N N . GLU B 1 92 ? -0.549 18.125 -1.101 1 92.38 92 GLU B N 1
ATOM 2331 C CA . GLU B 1 92 ? -1.542 18.75 -0.229 1 92.38 92 GLU B CA 1
ATOM 2332 C C . GLU B 1 92 ? -1.582 18.062 1.136 1 92.38 92 GLU B C 1
ATOM 2334 O O . GLU B 1 92 ? -1.212 16.891 1.263 1 92.38 92 GLU B O 1
ATOM 2339 N N . VAL B 1 93 ? -2.062 18.812 2.059 1 95.38 93 VAL B N 1
ATOM 2340 C CA . VAL B 1 93 ? -2.303 18.266 3.389 1 95.38 93 VAL B CA 1
ATOM 2341 C C . VAL B 1 93 ? -3.789 17.953 3.564 1 95.38 93 VAL B C 1
ATOM 2343 O O . VAL B 1 93 ? -4.637 18.812 3.305 1 95.38 93 VAL B O 1
ATOM 2346 N N . LEU B 1 94 ? -4.086 16.75 3.883 1 96.88 94 LEU B N 1
ATOM 2347 C CA . LEU B 1 94 ? -5.445 16.391 4.262 1 96.88 94 LEU B CA 1
ATOM 2348 C C . LEU B 1 94 ? -5.699 16.688 5.734 1 96.88 94 LEU B C 1
ATOM 2350 O O . LEU B 1 94 ? -5.066 16.094 6.609 1 96.88 94 LEU B O 1
ATOM 2354 N N . MET B 1 95 ? -6.551 17.516 5.926 1 97.88 95 MET B N 1
ATOM 2355 C CA . MET B 1 95 ? -6.793 18.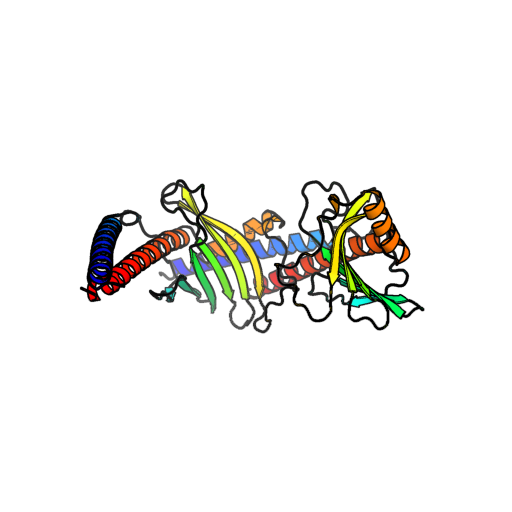016 7.277 1 97.88 95 MET B CA 1
ATOM 2356 C C . MET B 1 95 ? -8.234 17.75 7.707 1 97.88 95 MET B C 1
ATOM 2358 O O . MET B 1 95 ? -9.172 18.062 6.977 1 97.88 95 MET B O 1
ATOM 2362 N N . LYS B 1 96 ? -8.391 17.141 8.859 1 97.19 96 LYS B N 1
ATOM 2363 C CA . LYS B 1 96 ? -9.695 16.938 9.492 1 97.19 96 LYS B CA 1
ATOM 2364 C C . LYS B 1 96 ? -9.852 17.828 10.727 1 97.19 96 LYS B C 1
ATOM 2366 O O . LYS B 1 96 ? -9.008 17.797 11.625 1 97.19 96 LYS B O 1
ATOM 2371 N N . VAL B 1 97 ? -10.875 18.594 10.719 1 98 97 VAL B N 1
ATOM 2372 C CA . VAL B 1 97 ? -11.148 19.484 11.844 1 98 97 VAL B CA 1
ATOM 2373 C C . VAL B 1 97 ? -12.406 19.016 12.57 1 98 97 VAL B C 1
ATOM 2375 O O . VAL B 1 97 ? -13.469 18.875 11.953 1 98 97 VAL B O 1
ATOM 2378 N N . CYS B 1 98 ? -12.297 18.844 13.852 1 96.62 98 CYS B N 1
ATOM 2379 C CA . CYS B 1 98 ? -13.438 18.453 14.672 1 96.62 98 CYS B CA 1
ATOM 2380 C C . CYS B 1 98 ? -13.742 19.5 15.734 1 96.62 98 CYS B C 1
ATOM 2382 O O . CYS B 1 98 ? -12.844 19.938 16.453 1 96.62 98 CYS B O 1
ATOM 2384 N N . VAL B 1 99 ? -14.961 19.859 15.773 1 96.88 99 VAL B N 1
ATOM 2385 C CA . VAL B 1 99 ? -15.406 20.844 16.766 1 96.88 99 VAL B CA 1
ATOM 2386 C C . VAL B 1 99 ? -16.422 20.203 17.703 1 96.88 99 VAL B C 1
ATOM 2388 O O . VAL B 1 99 ? -17.438 19.672 17.25 1 96.88 99 VAL B O 1
ATOM 2391 N N . ARG B 1 100 ? -16.125 20.328 18.938 1 95.44 100 ARG B N 1
ATOM 2392 C CA . ARG B 1 100 ? -17.031 19.797 19.953 1 95.44 100 ARG B CA 1
ATOM 2393 C C . ARG B 1 100 ? -17.453 20.875 20.938 1 95.44 100 ARG B C 1
ATOM 2395 O O . ARG B 1 100 ? -16.594 21.594 21.484 1 95.44 100 ARG B O 1
ATOM 2402 N N . LYS B 1 101 ? -18.766 20.922 21.156 1 94.25 101 LYS B N 1
ATOM 2403 C CA . LYS B 1 101 ? -19.281 21.844 22.172 1 94.25 101 LYS B CA 1
ATOM 2404 C C . LYS B 1 101 ? -19.281 21.188 23.547 1 94.25 101 LYS B C 1
ATOM 2406 O O . LYS B 1 101 ? -19.406 19.969 23.656 1 94.25 101 LYS B O 1
ATOM 2411 N N . PRO B 1 102 ? -19.125 22.031 24.531 1 92.5 102 PRO B N 1
ATOM 2412 C CA . PRO B 1 102 ? -19.109 21.469 25.875 1 92.5 102 PRO B CA 1
ATOM 2413 C C . PRO B 1 102 ? -20.359 20.672 26.203 1 92.5 102 PRO B C 1
ATOM 2415 O O . PRO B 1 102 ? -21.469 21.109 25.906 1 92.5 102 PRO B O 1
ATOM 2418 N N . GLY B 1 103 ? -20.203 19.547 26.797 1 88.81 103 GLY B N 1
ATOM 2419 C CA . GLY B 1 103 ? -21.312 18.75 27.281 1 88.81 103 GLY B CA 1
ATOM 2420 C C . GLY B 1 103 ? -21.938 17.875 26.219 1 88.81 103 GLY B C 1
ATOM 2421 O O . GLY B 1 103 ? -22.859 17.109 26.484 1 88.81 103 GLY B O 1
ATOM 2422 N N . LEU B 1 104 ? -21.609 18.109 24.984 1 87.38 104 LEU B N 1
ATOM 2423 C CA . LEU B 1 104 ? -22.188 17.312 23.891 1 87.38 104 LEU B CA 1
ATOM 2424 C C . LEU B 1 104 ? -21.219 16.203 23.469 1 87.38 104 LEU B C 1
ATOM 2426 O O . LEU B 1 104 ? -20 16.422 23.406 1 87.38 104 LEU B O 1
ATOM 2430 N N . SER B 1 105 ? -21.797 15.094 23.203 1 86.88 105 SER B N 1
ATOM 2431 C CA . SER B 1 105 ? -20.969 14 22.688 1 86.88 105 SER B CA 1
ATOM 2432 C C . SER B 1 105 ? -20.875 14.055 21.172 1 86.88 105 SER B C 1
ATOM 2434 O O . SER B 1 105 ? -20 13.414 20.578 1 86.88 105 SER B O 1
ATOM 2436 N N . SER B 1 106 ? -21.766 14.875 20.672 1 87.44 106 SER B N 1
ATOM 2437 C CA . SER B 1 106 ? -21.766 15.047 19.219 1 87.44 106 SER B CA 1
ATOM 2438 C C . SER B 1 106 ? -20.719 16.062 18.781 1 87.44 106 SER B C 1
ATOM 2440 O O . SER B 1 106 ? -20.219 16.844 19.594 1 87.44 106 SER B O 1
ATOM 2442 N N . MET B 1 107 ? -20.297 15.914 17.516 1 91.44 107 MET B N 1
ATOM 2443 C CA . MET B 1 107 ? -19.312 16.859 17.016 1 91.44 107 MET B CA 1
ATOM 2444 C C . MET B 1 107 ? -19.531 17.141 15.523 1 91.44 107 MET B C 1
ATOM 2446 O O . MET B 1 107 ? -20.141 16.328 14.828 1 91.44 107 MET B O 1
ATOM 2450 N N . LEU B 1 108 ? -19.047 18.328 15.141 1 93 108 LEU B N 1
ATOM 2451 C CA . LEU B 1 108 ? -18.969 18.672 13.727 1 93 108 LEU B CA 1
ATOM 2452 C C . LEU B 1 108 ? -17.578 18.359 13.172 1 93 108 LEU B C 1
ATOM 2454 O O . LEU B 1 108 ? -16.562 18.703 13.789 1 93 108 LEU B O 1
ATOM 2458 N N . GLN B 1 109 ? -17.594 17.703 12.086 1 94.25 109 GLN B N 1
ATOM 2459 C CA . GLN B 1 109 ? -16.312 17.359 11.453 1 94.25 109 GLN B CA 1
ATOM 2460 C C . GLN B 1 109 ? -16.234 17.938 10.039 1 94.25 109 GLN B C 1
ATOM 2462 O O . GLN B 1 109 ? -17.203 17.875 9.281 1 94.25 109 GLN B O 1
ATOM 2467 N N . PHE B 1 110 ? -15.07 18.469 9.68 1 96.19 110 PHE B N 1
ATOM 2468 C CA . PHE B 1 110 ? -14.797 19 8.359 1 96.19 110 PHE B CA 1
ATOM 2469 C C . PHE B 1 110 ? -13.586 18.328 7.73 1 96.19 110 PHE B C 1
ATOM 2471 O O . PHE B 1 110 ? -12.523 18.25 8.352 1 96.19 110 PHE B O 1
ATOM 2478 N N . ASP B 1 111 ? -13.75 17.797 6.566 1 96.25 111 ASP B N 1
ATOM 2479 C CA . ASP B 1 111 ? -12.617 17.344 5.773 1 96.25 111 ASP B CA 1
ATOM 2480 C C . ASP B 1 111 ? -12.109 18.453 4.848 1 96.25 111 ASP B C 1
ATOM 2482 O O . ASP B 1 111 ? -12.867 18.984 4.043 1 96.25 111 ASP B O 1
ATOM 2486 N N . CYS B 1 112 ? -10.812 18.719 4.969 1 97.25 112 CYS B N 1
ATOM 2487 C CA . CYS B 1 112 ? -10.266 19.859 4.242 1 97.25 112 CYS B CA 1
ATOM 2488 C C . CYS B 1 112 ? -8.984 19.469 3.51 1 97.25 112 CYS B C 1
ATOM 2490 O O . CYS B 1 112 ? -8.352 18.469 3.842 1 97.25 112 CYS B O 1
ATOM 2492 N N . GLY B 1 113 ? -8.695 20.203 2.535 1 96.19 113 GLY B N 1
ATOM 2493 C CA . GLY B 1 113 ? -7.406 20.156 1.859 1 96.19 113 GLY B CA 1
ATOM 2494 C C . GLY B 1 113 ? -6.629 21.453 1.947 1 96.19 113 GLY B C 1
ATOM 2495 O O . GLY B 1 113 ? -7.195 22.531 1.78 1 96.19 113 GLY B O 1
ATOM 2496 N N . VAL B 1 114 ? -5.375 21.344 2.305 1 95.31 114 VAL B N 1
ATOM 2497 C CA . VAL B 1 114 ? -4.512 22.516 2.42 1 95.31 114 VAL B CA 1
ATOM 2498 C C . VAL B 1 114 ? -3.443 22.484 1.327 1 95.31 114 VAL B C 1
ATOM 2500 O O . VAL B 1 114 ? -2.777 21.453 1.133 1 95.31 114 VAL B O 1
ATOM 2503 N N . SER B 1 115 ? -3.299 23.516 0.632 1 91.94 115 SER B N 1
ATOM 2504 C CA . SER B 1 115 ? -2.285 23.594 -0.413 1 91.94 115 SER B CA 1
ATOM 2505 C C . SER B 1 115 ? -1.629 24.969 -0.435 1 91.94 115 SER B C 1
ATOM 2507 O O . SER B 1 115 ? -2.15 25.922 0.15 1 91.94 115 SER B O 1
ATOM 2509 N N . GLU B 1 116 ? -0.49 24.938 -1.092 1 86.81 116 GLU B N 1
ATOM 2510 C CA . GLU B 1 116 ? 0.198 26.203 -1.283 1 86.81 116 GLU B CA 1
ATOM 2511 C C . GLU B 1 116 ? -0.462 27.031 -2.385 1 86.81 116 GLU B C 1
ATOM 2513 O O . GLU B 1 116 ? -0.79 26.5 -3.449 1 86.81 116 GLU B O 1
ATOM 2518 N N . LYS B 1 117 ? -0.853 28.203 -2.17 1 80.19 117 LYS B N 1
ATOM 2519 C CA . LYS B 1 117 ? -1.444 29.109 -3.154 1 80.19 117 LYS B CA 1
ATOM 2520 C C . LYS B 1 117 ? -0.374 29.953 -3.832 1 80.19 117 LYS B C 1
ATOM 2522 O O . LYS B 1 117 ? -0.327 30.047 -5.062 1 80.19 117 LYS B O 1
ATOM 2527 N N . ASP B 1 118 ? 0.365 30.766 -3.053 1 77.12 118 ASP B N 1
ATOM 2528 C CA . ASP B 1 118 ? 1.48 31.609 -3.477 1 77.12 118 ASP B CA 1
ATOM 2529 C C . ASP B 1 118 ? 2.695 31.406 -2.574 1 77.12 118 ASP B C 1
ATOM 2531 O O . ASP B 1 118 ? 2.646 30.625 -1.627 1 77.12 118 ASP B O 1
ATOM 2535 N N . VAL B 1 119 ? 3.678 32 -3.078 1 70.12 119 VAL B N 1
ATOM 2536 C CA . VAL B 1 119 ? 4.898 31.891 -2.287 1 70.12 119 VAL B CA 1
ATOM 2537 C C . VAL B 1 119 ? 4.609 32.25 -0.833 1 70.12 119 VAL B C 1
ATOM 2539 O O . VAL B 1 119 ? 4.191 33.375 -0.54 1 70.12 119 VAL B O 1
ATOM 2542 N N . HIS B 1 120 ? 4.695 31.328 0.034 1 69.12 120 HIS B N 1
ATOM 2543 C CA . HIS B 1 120 ? 4.605 31.453 1.485 1 69.12 120 HIS B CA 1
ATOM 2544 C C . HIS B 1 120 ? 3.158 31.625 1.936 1 69.12 120 HIS B C 1
ATOM 2546 O O . HIS B 1 120 ? 2.9 32.094 3.041 1 69.12 120 HIS B O 1
ATOM 2552 N N . ARG B 1 121 ? 2.252 31.328 1.007 1 84.38 121 ARG B N 1
ATOM 2553 C CA . ARG B 1 121 ? 0.852 31.422 1.412 1 84.38 121 ARG B CA 1
ATOM 2554 C C . ARG B 1 121 ? 0.118 30.109 1.144 1 84.38 121 ARG B C 1
ATOM 2556 O O . ARG B 1 121 ? 0.401 29.422 0.16 1 84.38 121 ARG B O 1
ATOM 2563 N N . SER B 1 122 ? -0.642 29.859 2.102 1 89.44 122 SER B N 1
ATOM 2564 C CA . SER B 1 122 ? -1.441 28.641 1.968 1 89.44 122 SER B CA 1
ATOM 2565 C C . SER B 1 122 ? -2.932 28.953 2.064 1 89.44 122 SER B C 1
ATOM 2567 O O . SER B 1 122 ? -3.32 30.031 2.5 1 89.44 122 SER B O 1
ATOM 2569 N N . ASP B 1 123 ? -3.641 28.094 1.502 1 90 123 ASP B N 1
ATOM 2570 C CA . ASP B 1 123 ? -5.098 28.141 1.61 1 90 123 ASP B CA 1
ATOM 2571 C C . ASP B 1 123 ? -5.672 26.75 1.854 1 90 123 ASP B C 1
ATOM 2573 O O . ASP B 1 123 ? -5.004 25.734 1.602 1 90 123 ASP B O 1
ATOM 2577 N N . PHE B 1 124 ? -6.855 26.766 2.486 1 95.25 124 PHE B N 1
ATOM 2578 C CA . PHE B 1 124 ? -7.504 25.469 2.645 1 95.25 124 PHE B CA 1
ATOM 2579 C C . PHE B 1 124 ? -8.898 25.484 2.039 1 95.25 124 PHE B C 1
ATOM 2581 O O . PHE B 1 124 ? -9.555 26.531 1.991 1 95.25 124 PHE B O 1
ATOM 2588 N N . ASN B 1 125 ? -9.297 24.375 1.503 1 95.06 125 ASN B N 1
ATOM 2589 C CA . ASN B 1 125 ? -10.633 24.156 0.972 1 95.06 125 ASN B CA 1
ATOM 2590 C C . ASN B 1 125 ? -11.375 23.078 1.763 1 95.06 125 ASN B C 1
ATOM 2592 O O . ASN B 1 125 ? -10.781 22.078 2.156 1 95.06 125 ASN B O 1
ATOM 2596 N N . ILE B 1 126 ? -12.617 23.359 1.978 1 96.94 126 ILE B N 1
ATOM 2597 C CA . ILE B 1 126 ? -13.445 22.359 2.648 1 96.94 126 ILE B CA 1
ATOM 2598 C C . ILE B 1 126 ? -14.031 21.391 1.616 1 96.94 126 ILE B C 1
ATOM 2600 O O . ILE B 1 126 ? -14.656 21.828 0.644 1 96.94 126 ILE B O 1
ATOM 2604 N N . HIS B 1 127 ? -13.883 20.188 1.83 1 94.81 127 HIS B N 1
ATOM 2605 C CA . HIS B 1 127 ? -14.383 19.172 0.906 1 94.81 127 HIS B CA 1
ATOM 2606 C C . HIS B 1 127 ? -15.695 18.578 1.397 1 94.81 127 HIS B C 1
ATOM 2608 O O . HIS B 1 127 ? -16.562 18.219 0.594 1 94.81 127 HIS B O 1
ATOM 2614 N N . SER B 1 128 ? -15.789 18.438 2.705 1 93.38 128 SER B N 1
ATOM 2615 C CA . SER B 1 128 ? -17 17.859 3.281 1 93.38 128 SER B CA 1
ATOM 2616 C C . SER B 1 128 ? -17.203 18.328 4.715 1 93.38 128 SER B C 1
ATOM 2618 O O . SER B 1 128 ? -16.266 18.734 5.387 1 93.38 128 SER B O 1
ATOM 2620 N N . ALA B 1 129 ? -18.438 18.281 5.102 1 92.94 129 ALA B N 1
ATOM 2621 C CA . ALA B 1 129 ? -18.859 18.578 6.469 1 92.94 129 ALA B CA 1
ATOM 2622 C C . ALA B 1 129 ? -19.812 17.5 6.984 1 92.94 129 ALA B C 1
ATOM 2624 O O . ALA B 1 129 ? -20.734 17.094 6.27 1 92.94 129 ALA B O 1
ATOM 2625 N N . TYR B 1 130 ? -19.531 17.109 8.32 1 87.62 130 TYR B N 1
ATOM 2626 C CA . TYR B 1 130 ? -20.328 16.031 8.906 1 87.62 130 TYR B CA 1
ATOM 2627 C C . TYR B 1 130 ? -20.719 16.375 10.336 1 87.62 130 TYR B C 1
ATOM 2629 O O . TYR B 1 130 ? -20 17.078 11.039 1 87.62 130 TYR B O 1
ATOM 2637 N N . TYR B 1 131 ? -21.922 15.852 10.516 1 88.56 131 TYR B N 1
ATOM 2638 C CA . TYR B 1 131 ? -22.328 15.797 11.914 1 88.56 131 TYR B CA 1
ATOM 2639 C C . TYR B 1 131 ? -22.172 14.391 12.477 1 88.56 131 TYR B C 1
ATOM 2641 O O . TYR B 1 131 ? -22.75 13.438 11.945 1 88.56 131 TYR B O 1
ATOM 2649 N N . LEU B 1 132 ? -21.312 14.219 13.477 1 85 132 LEU B N 1
ATOM 2650 C CA . LEU B 1 132 ? -21.047 12.898 14.023 1 85 132 LEU B CA 1
ATOM 2651 C C . LEU B 1 132 ? -21.625 12.758 15.43 1 85 132 LEU B C 1
ATOM 2653 O O . LEU B 1 132 ? -21.375 13.617 16.281 1 85 132 LEU B O 1
ATOM 2657 N N . GLN B 1 133 ? -22.406 11.742 15.461 1 79.62 133 GLN B N 1
ATOM 2658 C CA . GLN B 1 133 ? -22.938 11.43 16.781 1 79.62 133 GLN B CA 1
ATOM 2659 C C . GLN B 1 133 ? -22.109 10.344 17.469 1 79.62 133 GLN B C 1
ATOM 2661 O O . GLN B 1 133 ? -21.484 9.516 16.797 1 79.62 133 GLN B O 1
ATOM 2666 N N . SER B 1 134 ? -21.688 10.438 18.672 1 65.25 134 SER B N 1
ATOM 2667 C CA . SER B 1 134 ? -20.812 9.562 19.453 1 65.25 134 SER B CA 1
ATOM 2668 C C . SER B 1 134 ? -20.984 8.109 19.047 1 65.25 134 SER B C 1
ATOM 2670 O O . SER B 1 134 ? -20.016 7.359 18.953 1 65.25 134 SER B O 1
ATOM 2672 N N . SER B 1 135 ? -22.125 7.559 19.156 1 57.81 135 SER B N 1
ATOM 2673 C CA . SER B 1 135 ? -22.328 6.113 19.172 1 57.81 135 SER B CA 1
ATOM 2674 C C . SER B 1 135 ? -22.25 5.527 17.766 1 57.81 135 SER B C 1
ATOM 2676 O O . SER B 1 135 ? -22.219 4.305 17.594 1 57.81 135 SER B O 1
ATOM 2678 N N . THR B 1 136 ? -22.406 6.355 16.719 1 54.44 136 THR B N 1
ATOM 2679 C CA . THR B 1 136 ? -22.844 5.637 15.523 1 54.44 136 THR B CA 1
ATOM 2680 C C . THR B 1 136 ? -21.656 5.379 14.594 1 54.44 136 THR B C 1
ATOM 2682 O O . THR B 1 136 ? -20.875 6.289 14.297 1 54.44 136 THR B O 1
ATOM 2685 N N . ILE B 1 137 ? -21.156 4.273 14.656 1 53.94 137 ILE B N 1
ATOM 2686 C CA . ILE B 1 137 ? -20.281 3.807 13.586 1 53.94 137 ILE B CA 1
ATOM 2687 C C . ILE B 1 137 ? -20.875 4.176 12.227 1 53.94 137 ILE B C 1
ATO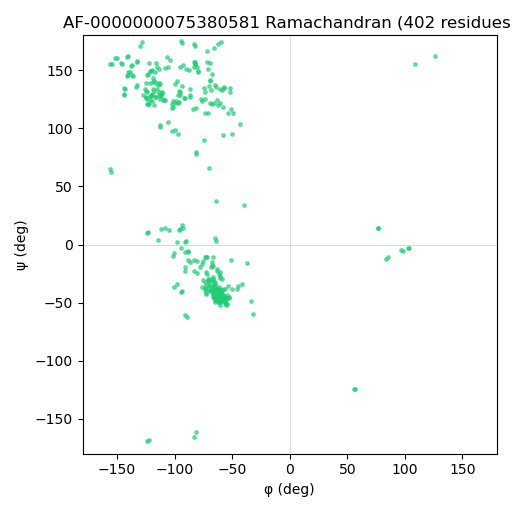M 2689 O O . ILE B 1 137 ? -22.016 3.789 11.914 1 53.94 137 ILE B O 1
ATOM 2693 N N . PRO B 1 138 ? -20.25 5.227 11.672 1 54.56 138 PRO B N 1
ATOM 2694 C CA . PRO B 1 138 ? -20.891 5.617 10.414 1 54.56 138 PRO B CA 1
ATOM 2695 C C . PRO B 1 138 ? -21.109 4.438 9.469 1 54.56 138 PRO B C 1
ATOM 2697 O O . PRO B 1 138 ? -20.172 3.674 9.203 1 54.56 138 PRO B O 1
ATOM 2700 N N . ASN B 1 139 ? -22.234 3.926 9.555 1 55.47 139 ASN B N 1
ATOM 2701 C CA . ASN B 1 139 ? -22.625 3.031 8.469 1 55.47 139 ASN B CA 1
ATOM 2702 C C . ASN B 1 139 ? -22.578 3.74 7.121 1 55.47 139 ASN B C 1
ATOM 2704 O O . ASN B 1 139 ? -22.891 4.93 7.031 1 55.47 139 ASN B O 1
ATOM 2708 N N . SER B 1 140 ? -21.797 3.277 6.316 1 59.53 140 SER B N 1
ATOM 2709 C CA . SER B 1 140 ? -21.609 3.801 4.969 1 59.53 140 SER B CA 1
ATOM 2710 C C . SER B 1 140 ? -22.922 4.27 4.363 1 59.53 140 SER B C 1
ATOM 2712 O O . SER B 1 140 ? -22.938 5.113 3.463 1 59.53 140 SER B O 1
ATOM 2714 N N . SER B 1 141 ? -23.953 3.865 4.949 1 65.31 141 SER B N 1
ATOM 2715 C CA . SER B 1 141 ? -25.234 4.148 4.293 1 65.31 141 SER B CA 1
ATOM 2716 C C . SER B 1 141 ? -25.859 5.43 4.832 1 65.31 141 SER B C 1
ATOM 2718 O O . SER B 1 141 ? -26.875 5.895 4.309 1 65.31 141 SER B O 1
ATOM 2720 N N . ILE B 1 142 ? -25.234 5.977 5.75 1 67.56 142 ILE B N 1
ATOM 2721 C CA . ILE B 1 142 ? -25.906 7.121 6.367 1 67.56 142 ILE B CA 1
ATOM 2722 C C . ILE B 1 142 ? -25.578 8.391 5.582 1 67.56 142 ILE B C 1
ATOM 2724 O O . ILE B 1 142 ? -24.438 8.578 5.148 1 67.56 142 ILE B O 1
ATOM 2728 N N . TYR B 1 143 ? -26.703 9.094 5.367 1 74.44 143 TYR B N 1
ATOM 2729 C CA . TYR B 1 143 ? -26.5 10.398 4.738 1 74.44 143 TYR B CA 1
ATOM 2730 C C . TYR B 1 143 ? -25.625 11.289 5.602 1 74.44 143 TYR B C 1
ATOM 2732 O O . TYR B 1 143 ? -25.969 11.586 6.75 1 74.44 143 TYR B O 1
ATOM 2740 N N . ARG B 1 144 ? -24.609 11.648 5 1 73.94 144 ARG B N 1
ATOM 2741 C CA . ARG B 1 144 ? -23.672 12.43 5.785 1 73.94 144 ARG B CA 1
ATOM 2742 C C . ARG B 1 144 ? -23.609 13.875 5.293 1 73.94 144 ARG B C 1
ATOM 2744 O O . ARG B 1 144 ? -22.828 14.68 5.797 1 73.94 144 ARG B O 1
ATOM 2751 N N . GLY B 1 145 ? -24.562 14.25 4.473 1 75.69 145 GLY B N 1
ATOM 2752 C CA . GLY B 1 145 ? -24.594 15.586 3.889 1 75.69 145 GLY B CA 1
ATOM 2753 C C . GLY B 1 145 ? -24.281 15.594 2.404 1 75.69 145 GLY B C 1
ATOM 2754 O O . GLY B 1 145 ? -23.75 14.617 1.87 1 75.69 145 GLY B O 1
ATOM 2755 N N . PRO B 1 146 ? -24.797 16.625 1.808 1 80.19 146 PRO B N 1
ATOM 2756 C CA . PRO B 1 146 ? -24.469 16.766 0.385 1 80.19 146 PRO B CA 1
ATOM 2757 C C . PRO B 1 146 ? -22.984 17.031 0.136 1 80.19 146 PRO B C 1
ATOM 2759 O O . PRO B 1 146 ? -22.219 17.219 1.085 1 80.19 146 PRO B O 1
ATOM 2762 N N . SER B 1 147 ? -22.734 16.922 -1.146 1 85.88 147 SER B N 1
ATOM 2763 C CA . SER B 1 147 ? -21.391 17.359 -1.507 1 85.88 147 SER B CA 1
ATOM 2764 C C . SER B 1 147 ? -21.188 18.828 -1.14 1 85.88 147 SER B C 1
ATOM 2766 O O . SER B 1 147 ? -22.062 19.672 -1.381 1 85.88 147 SER B O 1
ATOM 2768 N N . PHE B 1 148 ? -20.109 19.109 -0.541 1 92.31 148 PHE B N 1
ATOM 2769 C CA . PHE B 1 148 ? -19.828 20.453 -0.069 1 92.31 148 PHE B CA 1
ATOM 2770 C C . PHE B 1 148 ? -19.875 21.453 -1.221 1 92.31 148 PHE B C 1
ATOM 2772 O O . PHE B 1 148 ? -20.406 22.562 -1.066 1 92.31 148 PHE B O 1
ATOM 2779 N N . SER B 1 149 ? -19.375 20.984 -2.336 1 90.38 149 SER B N 1
ATOM 2780 C CA . SER B 1 149 ? -19.297 21.875 -3.496 1 90.38 149 SER B CA 1
ATOM 2781 C C . SER B 1 149 ? -20.703 22.203 -4.016 1 90.38 149 SER B C 1
ATOM 2783 O O . SER B 1 149 ? -20.875 23.172 -4.758 1 90.38 149 SER B O 1
ATOM 2785 N N . SER B 1 150 ? -21.656 21.422 -3.676 1 91 150 SER B N 1
ATOM 2786 C CA . SER B 1 150 ? -23.016 21.641 -4.145 1 91 150 SER B CA 1
ATOM 2787 C C . SER B 1 150 ? -23.781 22.578 -3.209 1 91 150 SER B C 1
ATOM 2789 O O . SER B 1 150 ? -24.906 23 -3.52 1 91 150 SER B O 1
ATOM 2791 N N . LEU B 1 151 ? -23.266 22.938 -2.17 1 93 151 LEU B N 1
ATOM 2792 C CA . LEU B 1 151 ? -23.922 23.812 -1.214 1 93 151 LEU B CA 1
ATOM 2793 C C . LEU B 1 151 ? -24 25.234 -1.754 1 93 151 LEU B C 1
ATOM 2795 O O . LEU B 1 151 ? -23.188 25.641 -2.596 1 93 151 LEU B O 1
ATOM 2799 N N . ASP B 1 152 ? -24.969 26.031 -1.236 1 95.62 152 ASP B N 1
ATOM 2800 C CA . ASP B 1 152 ? -25.047 27.469 -1.507 1 95.62 152 ASP B CA 1
ATOM 2801 C C . ASP B 1 152 ? -23.719 28.156 -1.211 1 95.62 152 ASP B C 1
ATOM 2803 O O . ASP B 1 152 ? -23.109 27.906 -0.169 1 95.62 152 ASP B O 1
ATOM 2807 N N . PRO B 1 153 ? -23.266 28.969 -2.164 1 95.94 153 PRO B N 1
ATOM 2808 C CA . PRO B 1 153 ? -21.969 29.625 -1.972 1 95.94 153 PRO B CA 1
ATOM 2809 C C . PRO B 1 153 ? -21.891 30.391 -0.649 1 95.94 153 PRO B C 1
ATOM 2811 O O . PRO B 1 153 ? -20.828 30.438 -0.022 1 95.94 153 PRO B O 1
ATOM 2814 N N . GLN B 1 154 ? -22.953 30.969 -0.261 1 97.25 154 GLN B N 1
ATOM 2815 C CA . GLN B 1 154 ? -22.953 31.703 0.998 1 97.25 154 GLN B CA 1
ATOM 2816 C C . GLN B 1 154 ? -22.734 30.766 2.184 1 97.25 154 GLN B C 1
ATOM 2818 O O . GLN B 1 154 ? -22.062 31.125 3.15 1 97.25 154 GLN B O 1
ATOM 2823 N N . LEU B 1 155 ? -23.344 29.625 2.102 1 96.38 155 LEU B N 1
ATOM 2824 C CA . LEU B 1 155 ? -23.172 28.641 3.16 1 96.38 155 LEU B CA 1
ATOM 2825 C C . LEU B 1 155 ? -21.734 28.141 3.195 1 96.38 155 LEU B C 1
ATOM 2827 O O . LEU B 1 155 ? -21.156 27.953 4.273 1 96.38 155 LEU B O 1
ATOM 2831 N N . GLN B 1 156 ? -21.156 27.891 2.062 1 96.44 156 GLN B N 1
ATOM 2832 C CA . GLN B 1 156 ? -19.766 27.484 1.974 1 96.44 156 GLN B CA 1
ATOM 2833 C C . GLN B 1 156 ? -18.844 28.516 2.633 1 96.44 156 GLN B C 1
ATOM 2835 O O . GLN B 1 156 ? -17.984 28.172 3.436 1 96.44 156 GLN B O 1
ATOM 2840 N N . ASP B 1 157 ? -19.109 29.781 2.287 1 96.88 157 ASP B N 1
ATOM 2841 C CA . ASP B 1 157 ? -18.312 30.875 2.855 1 96.88 157 ASP B CA 1
ATOM 2842 C C . ASP B 1 157 ? -18.453 30.922 4.375 1 96.88 157 ASP B C 1
ATOM 2844 O O . ASP B 1 157 ? -17.484 31.141 5.094 1 96.88 157 ASP B O 1
ATOM 2848 N N . ALA B 1 158 ? -19.672 30.797 4.832 1 97.69 158 ALA B N 1
ATOM 2849 C CA . ALA B 1 158 ? -19.938 30.844 6.266 1 97.69 158 ALA B CA 1
ATOM 2850 C C . ALA B 1 158 ? -19.172 29.75 7.012 1 97.69 158 ALA B C 1
ATOM 2852 O O . ALA B 1 158 ? -18.672 29.969 8.109 1 97.69 158 ALA B O 1
ATOM 2853 N N . PHE B 1 159 ? -19.109 28.562 6.418 1 97.31 159 PHE B N 1
ATOM 2854 C CA . PHE B 1 159 ? -18.359 27.469 7.031 1 97.31 159 PHE B CA 1
ATOM 2855 C C . PHE B 1 159 ? -16.875 27.781 7.086 1 97.31 159 PHE B C 1
ATOM 2857 O O . PHE B 1 159 ? -16.203 27.469 8.078 1 97.31 159 PHE B O 1
ATOM 2864 N N . LYS B 1 160 ? -16.391 28.312 6.043 1 97.25 160 LYS B N 1
ATOM 2865 C CA . LYS B 1 160 ? -14.992 28.703 6.023 1 97.25 160 LYS B CA 1
ATOM 2866 C C . LYS B 1 160 ? -14.688 29.703 7.133 1 97.25 160 LYS B C 1
ATOM 2868 O O . LYS B 1 160 ? -13.719 29.547 7.875 1 97.25 160 LYS B O 1
ATOM 2873 N N . GLU B 1 161 ? -15.523 30.766 7.25 1 98 161 GLU B N 1
ATOM 2874 C CA . GLU B 1 161 ? -15.344 31.766 8.289 1 98 161 GLU B CA 1
ATOM 2875 C C . GLU B 1 161 ? -15.469 31.156 9.68 1 98 161 GLU B C 1
ATOM 2877 O O . GLU B 1 161 ? -14.781 31.578 10.617 1 98 161 GLU B O 1
ATOM 2882 N N . TYR B 1 162 ? -16.375 30.203 9.789 1 98 162 TYR B N 1
ATOM 2883 C CA . TYR B 1 162 ? -16.562 29.469 11.039 1 98 162 TYR B CA 1
ATOM 2884 C C . TYR B 1 162 ? -15.258 28.828 11.5 1 98 162 TYR B C 1
ATOM 2886 O O . TYR B 1 162 ? -14.883 28.953 12.672 1 98 162 TYR B O 1
ATOM 2894 N N . LEU B 1 163 ? -14.547 28.219 10.633 1 98 163 LEU B N 1
ATOM 2895 C CA . LEU B 1 163 ? -13.289 27.547 10.953 1 98 163 LEU B CA 1
ATOM 2896 C C . LEU B 1 163 ? -12.188 28.578 11.195 1 98 163 LEU B C 1
ATOM 2898 O O . LEU B 1 163 ? -11.375 28.406 12.109 1 98 163 LEU B O 1
ATOM 2902 N N . LEU B 1 164 ? -12.188 29.688 10.406 1 97.38 164 LEU B N 1
ATOM 2903 C CA . LEU B 1 164 ? -11.188 30.734 10.594 1 97.38 164 LEU B CA 1
ATOM 2904 C C . LEU B 1 164 ? -11.281 31.328 11.992 1 97.38 164 LEU B C 1
ATOM 2906 O O . LEU B 1 164 ? -10.258 31.562 12.641 1 97.38 164 LEU B O 1
ATOM 2910 N N . ALA B 1 165 ? -12.43 31.484 12.43 1 97.06 165 ALA B N 1
ATOM 2911 C CA . ALA B 1 165 ? -12.672 32.062 13.742 1 97.06 165 ALA B CA 1
ATOM 2912 C C . ALA B 1 165 ? -12.195 31.141 14.852 1 97.06 165 ALA B C 1
ATOM 2914 O O . ALA B 1 165 ? -12.016 31.562 15.992 1 97.06 165 ALA B O 1
ATOM 2915 N N . ARG B 1 166 ? -12.008 29.938 14.492 1 96.5 166 ARG B N 1
ATOM 2916 C CA . ARG B 1 166 ? -11.594 28.953 15.492 1 96.5 166 ARG B CA 1
ATOM 2917 C C . ARG B 1 166 ? -10.117 28.609 15.344 1 96.5 166 ARG B C 1
ATOM 2919 O O . ARG B 1 166 ? -9.648 27.609 15.906 1 96.5 166 ARG B O 1
ATOM 2926 N N . GLY B 1 167 ? -9.445 29.359 14.602 1 95.75 167 GLY B N 1
ATOM 2927 C CA . GLY B 1 167 ? -7.992 29.281 14.578 1 95.75 167 GLY B CA 1
ATOM 2928 C C . GLY B 1 167 ? -7.457 28.562 13.352 1 95.75 167 GLY B C 1
ATOM 2929 O O . GLY B 1 167 ? -6.246 28.406 13.188 1 95.75 167 GLY B O 1
ATOM 2930 N N . ILE B 1 168 ? -8.359 28.062 12.508 1 97.19 168 ILE B N 1
ATOM 2931 C CA . ILE B 1 168 ? -7.922 27.406 11.281 1 97.19 168 ILE B CA 1
ATOM 2932 C C . ILE B 1 168 ? -7.605 28.453 10.219 1 97.19 168 ILE B C 1
ATOM 2934 O O . ILE B 1 168 ? -8.406 28.688 9.305 1 97.19 168 ILE B O 1
ATOM 2938 N N . GLY B 1 169 ? -6.453 29.094 10.305 1 93.75 169 GLY B N 1
ATOM 2939 C CA . GLY B 1 169 ? -6.047 30.141 9.375 1 93.75 169 GLY B CA 1
ATOM 2940 C C . GLY B 1 169 ? -4.734 29.828 8.672 1 93.75 169 GLY B C 1
ATOM 2941 O O . GLY B 1 169 ? -4.223 28.703 8.766 1 93.75 169 GLY B O 1
ATOM 2942 N N . GLU B 1 170 ? -4.254 30.797 8.055 1 92.81 170 GLU B N 1
ATOM 2943 C CA . GLU B 1 170 ? -3.062 30.656 7.219 1 92.81 170 GLU B CA 1
ATOM 2944 C C . GLU B 1 170 ? -1.849 30.266 8.055 1 92.81 170 GLU B C 1
ATOM 2946 O O . GLU B 1 170 ? -1.01 29.469 7.613 1 92.81 170 GLU B O 1
ATOM 2951 N N . ASN B 1 171 ? -1.773 30.859 9.203 1 93.06 171 ASN B N 1
ATOM 2952 C CA . ASN B 1 171 ? -0.649 30.531 10.078 1 93.06 171 ASN B CA 1
ATOM 2953 C C . ASN B 1 171 ? -0.621 29.047 10.406 1 93.06 171 ASN B C 1
ATOM 2955 O O . ASN B 1 171 ? 0.42 28.391 10.289 1 93.06 171 ASN B O 1
ATOM 2959 N N . LEU B 1 172 ? -1.729 28.531 10.773 1 95.12 172 LEU B N 1
ATOM 2960 C CA . LEU B 1 172 ? -1.81 27.125 11.125 1 95.12 172 LEU B CA 1
ATOM 2961 C C . LEU B 1 172 ? -1.569 26.234 9.906 1 95.12 172 LEU B C 1
ATOM 2963 O O . LEU B 1 172 ? -0.844 25.234 9.992 1 95.12 172 LEU B O 1
ATOM 2967 N N . THR B 1 173 ? -2.213 26.594 8.805 1 95.25 173 THR B N 1
ATOM 2968 C CA . THR B 1 173 ? -2.082 25.766 7.617 1 95.25 173 THR B CA 1
ATOM 2969 C C . THR B 1 173 ? -0.647 25.781 7.094 1 95.25 173 THR B C 1
ATOM 2971 O O . THR B 1 173 ? -0.143 24.766 6.602 1 95.25 173 THR B O 1
ATOM 2974 N N . ASN B 1 174 ? 0.011 26.938 7.223 1 92.25 174 ASN B N 1
ATOM 2975 C CA . ASN B 1 174 ? 1.429 26.984 6.883 1 92.25 174 ASN B CA 1
ATOM 2976 C C . ASN B 1 174 ? 2.262 26.094 7.797 1 92.25 174 ASN B C 1
ATOM 2978 O O . ASN B 1 174 ? 3.178 25.422 7.336 1 92.25 174 ASN B O 1
ATOM 2982 N N . PHE B 1 175 ? 1.962 26.203 9.039 1 93.5 175 PHE B N 1
ATOM 2983 C CA . PHE B 1 175 ? 2.646 25.359 10 1 93.5 175 PHE B CA 1
ATOM 2984 C C . PHE B 1 175 ? 2.496 23.891 9.617 1 93.5 175 PHE B C 1
ATOM 2986 O O . PHE B 1 175 ? 3.475 23.141 9.625 1 93.5 175 PHE B O 1
ATOM 2993 N N . LEU B 1 176 ? 1.319 23.5 9.281 1 95.12 176 LEU B N 1
ATOM 2994 C CA . LEU B 1 176 ? 1.034 22.109 8.961 1 95.12 176 LEU B CA 1
ATOM 2995 C C . LEU B 1 176 ? 1.766 21.688 7.688 1 95.12 176 LEU B C 1
ATOM 2997 O O . LEU B 1 176 ? 2.326 20.594 7.625 1 95.12 176 LEU B O 1
ATOM 3001 N N . LEU B 1 177 ? 1.71 22.531 6.688 1 92.81 177 LEU B N 1
ATOM 3002 C CA . LEU B 1 177 ? 2.398 22.234 5.434 1 92.81 177 LEU B CA 1
ATOM 3003 C C . LEU B 1 177 ? 3.881 21.969 5.676 1 92.81 177 LEU B C 1
ATOM 3005 O O . LEU B 1 177 ? 4.414 20.953 5.234 1 92.81 177 LEU B O 1
ATOM 3009 N N . LEU B 1 178 ? 4.473 22.875 6.359 1 92.06 178 LEU B N 1
ATOM 3010 C CA . LEU B 1 178 ? 5.906 22.75 6.613 1 92.06 178 LEU B CA 1
ATOM 3011 C C . LEU B 1 178 ? 6.203 21.531 7.484 1 92.06 178 LEU B C 1
ATOM 3013 O O . LEU B 1 178 ? 7.074 20.734 7.156 1 92.06 178 LEU B O 1
ATOM 3017 N N . THR B 1 179 ? 5.457 21.406 8.555 1 92.88 179 THR B N 1
ATOM 3018 C CA . THR B 1 179 ? 5.703 20.359 9.547 1 92.88 179 THR B CA 1
ATOM 3019 C C . THR B 1 179 ? 5.562 18.984 8.914 1 92.88 179 THR B C 1
ATOM 3021 O O . THR B 1 179 ? 6.414 18.109 9.117 1 92.88 179 THR B O 1
ATOM 3024 N N . LEU B 1 180 ? 4.559 18.75 8.164 1 93.62 180 LEU B N 1
ATOM 3025 C CA . LEU B 1 180 ? 4.285 17.438 7.625 1 93.62 180 LEU B CA 1
ATOM 3026 C C . LEU B 1 180 ? 5.27 17.078 6.516 1 93.62 180 LEU B C 1
ATOM 3028 O O . LEU B 1 180 ? 5.68 15.922 6.387 1 93.62 180 LEU B O 1
ATOM 3032 N N . HIS B 1 181 ? 5.625 18.078 5.711 1 91.69 181 HIS B N 1
ATOM 3033 C CA . HIS B 1 181 ? 6.629 17.797 4.688 1 91.69 181 HIS B CA 1
ATOM 3034 C C . HIS B 1 181 ? 7.984 17.5 5.312 1 91.69 181 HIS B C 1
ATOM 3036 O O . HIS B 1 181 ? 8.688 16.578 4.871 1 91.69 181 HIS B O 1
ATOM 3042 N N . LYS B 1 182 ? 8.344 18.25 6.297 1 91.19 182 LYS B N 1
ATOM 3043 C CA . LYS B 1 182 ? 9.594 17.984 7.004 1 91.19 182 LYS B CA 1
ATOM 3044 C C . LYS B 1 182 ? 9.562 16.625 7.68 1 91.19 182 LYS B C 1
ATOM 3046 O O . LYS B 1 182 ? 10.555 15.891 7.664 1 91.19 182 LYS B O 1
ATOM 3051 N N . LYS B 1 183 ? 8.469 16.344 8.281 1 92 183 LYS B N 1
ATOM 3052 C CA . LYS B 1 183 ? 8.281 15.055 8.93 1 92 183 LYS B CA 1
ATOM 3053 C C . LYS B 1 183 ? 8.508 13.914 7.941 1 92 183 LYS B C 1
ATOM 3055 O O . LYS B 1 183 ? 9.234 12.961 8.242 1 92 183 LYS B O 1
ATOM 3060 N N . GLU B 1 184 ? 7.883 13.977 6.805 1 91.69 184 GLU B N 1
ATOM 3061 C CA . GLU B 1 184 ? 8.039 12.938 5.793 1 91.69 184 GLU B CA 1
ATOM 3062 C C . GLU B 1 184 ? 9.492 12.836 5.328 1 91.69 184 GLU B C 1
ATOM 3064 O O . GLU B 1 184 ? 10 11.734 5.105 1 91.69 184 GLU B O 1
ATOM 3069 N N . GLN B 1 185 ? 10.078 13.992 5.109 1 90.69 185 GLN B N 1
ATOM 3070 C CA . GLN B 1 185 ? 11.484 13.984 4.699 1 90.69 185 GLN B CA 1
ATOM 3071 C C . GLN B 1 185 ? 12.352 13.258 5.719 1 90.69 185 GLN B C 1
ATOM 3073 O O . GLN B 1 185 ? 13.211 12.453 5.352 1 90.69 185 GLN B O 1
ATOM 3078 N N . GLY B 1 186 ? 12.141 13.602 6.945 1 92.06 186 GLY B N 1
ATOM 3079 C CA . GLY B 1 186 ? 12.867 12.906 7.996 1 92.06 186 GLY B CA 1
ATOM 3080 C C . GLY B 1 186 ? 12.609 11.414 8.023 1 92.06 186 GLY B C 1
ATOM 3081 O O . GLY B 1 186 ? 13.531 10.625 8.195 1 92.06 186 GLY B O 1
ATOM 3082 N N . GLN B 1 187 ? 11.375 11.07 7.906 1 92.44 187 GLN B N 1
ATOM 3083 C CA . GLN B 1 187 ? 11 9.656 7.859 1 92.44 187 GLN B CA 1
ATOM 3084 C C . GLN B 1 187 ? 11.656 8.953 6.676 1 92.44 187 GLN B C 1
ATOM 3086 O O . GLN B 1 187 ? 12.102 7.812 6.797 1 92.44 187 GLN B O 1
ATOM 3091 N N . TYR B 1 188 ? 11.703 9.617 5.562 1 93.19 188 TYR B N 1
ATOM 3092 C CA . TYR B 1 188 ? 12.344 9.07 4.367 1 93.19 188 TYR B CA 1
ATOM 3093 C C . TYR B 1 188 ? 13.82 8.805 4.613 1 93.19 188 TYR B C 1
ATOM 3095 O O . TYR B 1 188 ? 14.32 7.719 4.324 1 93.19 188 TYR B O 1
ATOM 3103 N N . VAL B 1 189 ? 14.492 9.75 5.141 1 94.31 189 VAL B N 1
ATOM 3104 C CA . VAL B 1 189 ? 15.914 9.609 5.434 1 94.31 189 VAL B CA 1
ATOM 3105 C C . VAL B 1 189 ? 16.125 8.453 6.41 1 94.31 189 VAL B C 1
ATOM 3107 O O . VAL B 1 189 ? 17.031 7.641 6.227 1 94.31 189 VAL B O 1
ATOM 3110 N N . ASN B 1 190 ? 15.352 8.406 7.434 1 94.06 190 ASN B N 1
ATOM 3111 C CA . ASN B 1 190 ? 15.445 7.312 8.398 1 94.06 190 ASN B CA 1
ATOM 3112 C C . ASN B 1 190 ? 15.25 5.957 7.723 1 94.06 190 ASN B C 1
ATOM 3114 O O . ASN B 1 190 ? 15.969 5 8.016 1 94.06 190 ASN B O 1
ATOM 3118 N N . TRP B 1 191 ? 14.297 5.855 6.898 1 93.81 191 TRP B N 1
ATOM 3119 C CA . TRP B 1 191 ? 14.031 4.641 6.137 1 93.81 191 TRP B CA 1
ATOM 3120 C C . TRP B 1 191 ? 15.25 4.227 5.328 1 93.81 191 TRP B C 1
ATOM 3122 O O . TRP B 1 191 ? 15.656 3.061 5.352 1 93.81 191 TRP B O 1
ATOM 3132 N N . LEU B 1 192 ? 15.805 5.168 4.641 1 96.12 192 LEU B N 1
ATOM 3133 C CA . LEU B 1 192 ? 17 4.906 3.85 1 96.12 192 LEU B CA 1
ATOM 3134 C C . LEU B 1 192 ? 18.141 4.398 4.73 1 96.12 192 LEU B C 1
ATOM 3136 O O . LEU B 1 192 ? 18.859 3.475 4.348 1 96.12 192 LEU B O 1
ATOM 3140 N N . GLN B 1 193 ? 18.281 5.008 5.844 1 95.81 193 GLN B N 1
ATOM 3141 C CA . GLN B 1 193 ? 19.359 4.633 6.758 1 95.81 193 GLN B CA 1
ATOM 3142 C C . GLN B 1 193 ? 19.156 3.217 7.289 1 95.81 193 GLN B C 1
ATOM 3144 O O . GLN B 1 193 ? 20.125 2.469 7.457 1 95.81 193 GLN B O 1
ATOM 3149 N N . ILE B 1 194 ? 17.984 2.908 7.602 1 92.69 194 ILE B N 1
ATOM 3150 C CA . ILE B 1 194 ? 17.672 1.556 8.047 1 92.69 194 ILE B CA 1
ATOM 3151 C C . ILE B 1 194 ? 18.031 0.556 6.949 1 92.69 194 ILE B C 1
ATOM 3153 O O . ILE B 1 194 ? 18.641 -0.483 7.215 1 92.69 194 ILE B O 1
ATOM 3157 N N . LEU B 1 195 ? 17.625 0.847 5.723 1 94.31 195 LEU B N 1
ATOM 3158 C CA . LEU B 1 195 ? 17.938 -0.016 4.59 1 94.31 195 LEU B CA 1
ATOM 3159 C C . LEU B 1 195 ? 19.453 -0.154 4.418 1 94.31 195 LEU B C 1
ATOM 3161 O O . LEU B 1 195 ? 19.953 -1.249 4.156 1 94.31 195 LEU B O 1
ATOM 3165 N N . GLU B 1 196 ? 20.125 0.984 4.516 1 95.88 196 GLU B N 1
ATOM 3166 C CA . GLU B 1 196 ? 21.578 0.974 4.422 1 95.88 196 GLU B CA 1
ATOM 3167 C C . GLU B 1 196 ? 22.188 0.018 5.441 1 95.88 196 GLU B C 1
ATOM 3169 O O . GLU B 1 196 ? 23.062 -0.789 5.102 1 95.88 196 GLU B O 1
ATOM 3174 N N . SER B 1 197 ? 21.719 0.13 6.652 1 94 197 SER B N 1
ATOM 3175 C CA . SER B 1 197 ? 22.219 -0.727 7.719 1 94 197 SER B CA 1
ATOM 3176 C C . SER B 1 197 ? 21.922 -2.195 7.438 1 94 197 SER B C 1
ATOM 3178 O O . SER B 1 197 ? 22.75 -3.064 7.688 1 94 197 SER B O 1
ATOM 3180 N N . PHE B 1 198 ? 20.812 -2.492 6.988 1 93.69 198 PHE B N 1
ATOM 3181 C CA . PHE B 1 198 ? 20.391 -3.852 6.668 1 93.69 198 PHE B CA 1
ATOM 3182 C C . PHE B 1 198 ? 21.297 -4.453 5.598 1 93.69 198 PHE B C 1
ATOM 3184 O O . PHE B 1 198 ? 21.766 -5.586 5.734 1 93.69 198 PHE B O 1
ATOM 3191 N N . VAL B 1 199 ? 21.422 -3.68 4.516 1 93.56 199 VAL B N 1
ATOM 3192 C CA . VAL B 1 199 ? 22.188 -4.176 3.377 1 93.56 199 VAL B CA 1
ATOM 3193 C C . VAL B 1 199 ? 23.656 -4.324 3.762 1 93.56 199 VAL B C 1
ATOM 3195 O O . VAL B 1 199 ? 24.328 -5.258 3.322 1 93.56 199 VAL B O 1
ATOM 3198 N N . ALA B 1 200 ? 24.203 -3.426 4.547 1 91.06 200 ALA B N 1
ATOM 3199 C CA . ALA B 1 200 ? 25.609 -3.4 4.941 1 91.06 200 ALA B CA 1
ATOM 3200 C C . ALA B 1 200 ? 25.953 -4.586 5.844 1 91.06 200 ALA B C 1
ATOM 3202 O O . ALA B 1 200 ? 27.109 -4.996 5.93 1 91.06 200 ALA B O 1
ATOM 3203 N N . LYS B 1 201 ? 25.031 -5.078 6.68 1 81.38 201 LYS B N 1
ATOM 3204 C CA . LYS B 1 201 ? 25.312 -6.152 7.629 1 81.38 201 LYS B CA 1
ATOM 3205 C C . LYS B 1 201 ? 25.75 -7.422 6.906 1 81.38 201 LYS B C 1
ATOM 3207 O O . LYS B 1 201 ? 26.469 -8.25 7.473 1 81.38 201 LYS B O 1
ATOM 3212 N N . ASP B 1 202 ? 25.453 -7.828 5.656 1 65.62 202 ASP B N 1
ATOM 3213 C CA . ASP B 1 202 ? 25.953 -9.023 4.984 1 65.62 202 ASP B CA 1
ATOM 3214 C C . ASP B 1 202 ? 27.453 -8.914 4.719 1 65.62 202 ASP B C 1
ATOM 3216 O O . ASP B 1 202 ? 28.078 -9.867 4.258 1 65.62 202 ASP B O 1
ATOM 3220 N N . GLU B 1 203 ? 28.125 -7.621 4.93 1 49.69 203 GLU B N 1
ATOM 3221 C CA . GLU B 1 203 ? 29.562 -7.621 4.758 1 49.69 203 GLU B CA 1
ATOM 3222 C C . GLU B 1 203 ? 30.281 -8.07 6.035 1 49.69 203 GLU B C 1
ATOM 3224 O O . GLU B 1 203 ? 29.766 -7.871 7.137 1 49.69 203 GLU B O 1
#

Sequence (406 aa):
MTRATQILREGRKALEDFNLLKVLQSEISHELSSNSFQDIKSGSLGDFVLDWNSAQSHDVVLRRKSESGEEVAVSALLGQETRDSEGKFPREVLMKVCVRKPGLSSMLQFDCGVSEKDVHRSDFNIHSAYYLQSSTIPNSSIYRGPSFSSLDPQLQDAFKEYLLARGIGENLTNFLLLTLHKKEQGQYVNWLQILESFVAKDEMTRATQILREGRKALEDFNLLKVLQSEISHELSSNSFQDIKSGSLGDFVLDWNSAQSHDVVLRRKSESGEEVAVSALLGQETRDSEGKFPREVLMKVCVRKPGLSSMLQFDCGVSEKDVHRSDFNIHSAYYLQSSTIPNSSIYRGPSFSSLDPQLQDAFKEYLLARGIGENLTNFLLLTLHKKEQGQYVNWLQILESFVAKDE

Nearest PDB structures (foldseek):
  7pkq-assembly1_M  TM=7.855E-01  e=1.371E-08  Chlamydomonas reinhardtii
  7pkq-assembly1_N  TM=8.057E-01  e=2.717E-08  Chlamydomonas reinhardtii
  1p32-assembly1_B  TM=7.787E-01  e=3.736E-07  Homo sapiens
  1p32-assembly1_A  TM=7.561E-01  e=3.529E-07  Homo sapiens
  7pkq-assembly1_M  TM=7.943E-01  e=1.578E-08  Chlamydomonas reinhardtii

Radius of gyration: 28.78 Å; Cα contacts (8 Å, |Δi|>4): 639; chains: 2; bounding box: 85×69×54 Å

Organism: Theobroma cacao (NCBI:txid3641)

Foldseek 3Di:
DDPVVVVVVVVVVVVVLVVLLVVLVVVLVVLVPCCLLVPADAFDQVQKDWDDDDLPDQKTKIWHADPQGKIKMKIKGWDDFDVPDPDSQRTKIWMKIWIDGPPAQKIKIWTKIKDADDDNWIDMATFDIFIDHNPDDDDPVDDGDDGLVPDDPVVRVVVVVVVVVVPPDGRNSRNRRSVSVVSVSVSVSVVSVVVSVVSVVVD/DDPVVVVVVVVVLVVVLVVLLVVLVVVLVVLVVPCLQVPADAFDQVQKDWDDDDLPDQKTKIWHADPQGKIKMKIKGWDDFDPPDPDSQRTKIWMKIWIDGPPAQKIKIWTKIKDADDDNWIDMATFDIAIDHNPDPPDPPDDGDDGLVPDDPVVRVVVVVVVVVVPPDGRNSRNRRSVSVVSVSVSVSVVSVVVSVVSVVVD

pLDDT: mean 88.25, std 11.08, range [49.69, 98.25]

InterPro domains:
  IPR003428 Mitochondrial glycoprotein [PF02330] (85-199)
  IPR003428 Mitochondrial glycoprotein [PTHR10826] (16-201)
  IPR036561 Mitochondrial glycoprotein superfamily [G3DSA:3.10.280.10] (10-199)
  IPR036561 Mitochondrial glycoprotein superfamily [SSF54529] (17-199)

Solvent-accessible surface area (backbone atoms only — not comparable to full-atom values): 22223 Å² total; per-residue (Å²): 128,55,69,68,54,50,51,51,51,52,48,51,49,51,50,51,50,50,50,50,46,52,51,44,53,49,51,46,52,48,59,72,63,50,61,84,64,69,85,53,81,70,35,48,61,75,77,42,40,83,71,42,68,52,84,84,48,77,45,40,30,35,38,31,71,49,93,85,47,35,33,42,36,37,40,34,32,70,50,66,78,46,89,80,44,86,53,98,53,45,45,33,31,39,33,37,40,35,42,30,51,64,95,49,72,39,33,41,37,33,39,29,41,33,38,69,74,49,96,96,34,44,46,75,45,75,59,35,56,34,77,42,57,73,83,61,73,87,50,91,52,49,69,56,62,68,63,40,85,73,47,57,67,67,51,50,50,31,54,52,47,43,40,41,50,70,61,61,38,50,40,34,52,34,25,48,53,52,51,50,53,50,48,51,52,52,44,50,48,51,52,49,51,52,50,41,53,60,62,54,61,81,101,130,58,73,68,60,50,52,52,45,51,49,46,33,53,51,33,49,50,51,35,44,52,44,42,52,50,52,47,53,47,60,73,64,51,60,84,66,69,85,53,82,69,35,46,63,77,80,42,40,83,70,42,68,52,84,50,38,60,46,38,29,34,37,31,70,48,93,86,47,34,34,39,38,37,40,34,31,71,50,67,80,47,91,79,43,87,51,99,52,43,45,33,33,40,33,36,40,35,40,28,50,62,94,48,72,40,33,40,37,33,39,30,41,32,40,68,74,48,95,95,34,43,47,73,45,74,56,36,56,35,79,42,56,72,83,60,72,81,51,88,79,56,87,54,64,71,62,40,84,74,46,56,68,67,58,51,51,50,53,51,51,55,42,39,76,68,61,60,40,51,42,33,50,32,25,50,53,50,50,51,51,50,48,50,52,52,44,46,47,51,49,49,51,52,50,41,52,59,62,54,62,83,106